Protein AF-M4SWP4-F1 (afdb_monomer_lite)

Secondary structure (DSSP, 8-state):
---SSSSSTTSSSSSSSS-------------------SSS--SS-SHHHHHHHHHHHHH--SHHHHHHHHHHHHHHHHHHHHHHS-S-S----PBPHHHHHHHHHHHHTHHHHHHHHHHHHHHHHHHHHHHHHHHHHHHHHHHHHTSHHHHHHHHHHHHHHHHHHHHHHHHHHHHHHHHHHHHHHHHHHHHHHHHHHHHHHH-B-TTSBBSB--TTSTT-SB---HHHHHHHHT-SPPPP----PPPSSEETTEETT--S-SB--TTTBPPSS-TT-GGG---GGGTTSTT--SS-EEEGGGTEEE-TT--------TTS--TTGGGS-S--TTHHHHHHHHHHHHHHHHHHHHTT-PPPPPHHHHHH-HHHHHHHHHHHTT------TTTS-HHHHHHHHHHS-SSTTTT-

InterPro domains:
  IPR001812 Variant surface glycoprotein, N-terminal domain [PF00913] (76-412)

Radius of gyration: 35.87 Å; chains: 1; bounding box: 76×71×105 Å

Organism: NCBI:txid5691

Structure (mmCIF, N/CA/C/O backbone):
data_AF-M4SWP4-F1
#
_entry.id   AF-M4SWP4-F1
#
loop_
_atom_site.group_PDB
_atom_site.id
_atom_site.type_symbol
_atom_site.label_atom_id
_atom_site.label_alt_id
_atom_site.label_comp_id
_atom_site.label_asym_id
_atom_site.label_entity_id
_atom_site.label_seq_id
_atom_site.pdbx_PDB_ins_code
_atom_site.Cartn_x
_atom_site.Cartn_y
_atom_site.Cartn_z
_atom_site.occupancy
_atom_site.B_iso_or_equiv
_atom_site.auth_seq_id
_atom_site.auth_comp_id
_atom_site.auth_asym_id
_atom_site.auth_atom_id
_atom_site.pdbx_PDB_model_num
ATOM 1 N N . MET A 1 1 ? -40.661 -1.763 -5.315 1.00 43.22 1 MET A N 1
ATOM 2 C CA . MET A 1 1 ? -40.379 -1.047 -6.576 1.00 43.22 1 MET A CA 1
ATOM 3 C C . MET A 1 1 ? -40.908 0.375 -6.448 1.00 43.22 1 MET A C 1
ATOM 5 O O . MET A 1 1 ? -41.804 0.751 -7.175 1.00 43.22 1 MET A O 1
ATOM 9 N N . GLU A 1 2 ? -40.384 1.127 -5.474 1.00 36.62 2 GLU A N 1
ATOM 10 C CA . GLU A 1 2 ? -40.757 2.522 -5.181 1.00 36.62 2 GLU A CA 1
ATOM 11 C C . GLU A 1 2 ? -39.802 3.046 -4.094 1.00 36.62 2 GLU A C 1
ATOM 13 O O . GLU A 1 2 ? -40.132 3.131 -2.917 1.00 36.62 2 GLU A O 1
ATOM 18 N N . THR A 1 3 ? -38.529 3.239 -4.455 1.00 32.44 3 THR A N 1
ATOM 19 C CA . THR A 1 3 ? -37.538 3.991 -3.645 1.00 32.44 3 THR A CA 1
ATOM 20 C C . THR A 1 3 ? -36.289 4.343 -4.471 1.00 32.44 3 THR A C 1
ATOM 22 O O . THR A 1 3 ? -35.170 4.342 -3.975 1.00 32.44 3 THR A O 1
ATOM 25 N N . ILE A 1 4 ? -36.464 4.626 -5.770 1.00 31.45 4 ILE A N 1
ATOM 26 C CA . ILE A 1 4 ? -35.384 5.063 -6.686 1.00 31.45 4 ILE A CA 1
ATOM 27 C C . ILE A 1 4 ? -35.776 6.395 -7.362 1.00 31.45 4 ILE A C 1
ATOM 29 O O . ILE A 1 4 ? -35.435 6.653 -8.506 1.00 31.45 4 ILE A O 1
ATOM 33 N N . HIS A 1 5 ? -36.536 7.259 -6.680 1.00 30.69 5 HIS A N 1
ATOM 34 C CA . HIS A 1 5 ? -36.968 8.557 -7.235 1.00 30.69 5 HIS A CA 1
ATOM 35 C C . HIS A 1 5 ? -36.741 9.765 -6.310 1.00 30.69 5 HIS A C 1
ATOM 37 O O . HIS A 1 5 ? -37.254 10.837 -6.581 1.00 30.69 5 HIS A O 1
ATOM 43 N N . ALA A 1 6 ? -35.918 9.642 -5.261 1.00 34.62 6 ALA A N 1
ATOM 44 C CA . ALA A 1 6 ? -35.620 10.764 -4.354 1.00 34.62 6 ALA A CA 1
ATOM 45 C C . ALA A 1 6 ? -34.139 11.204 -4.327 1.00 34.62 6 ALA A C 1
ATOM 47 O O . ALA A 1 6 ? -33.750 11.994 -3.475 1.00 34.62 6 ALA A O 1
ATOM 48 N N . ILE A 1 7 ? -33.297 10.711 -5.246 1.00 33.88 7 ILE A N 1
ATOM 49 C CA . ILE A 1 7 ? -31.862 11.079 -5.324 1.00 33.88 7 ILE A CA 1
ATOM 50 C C . ILE A 1 7 ? -31.525 11.838 -6.628 1.00 33.88 7 ILE A C 1
ATOM 52 O O . ILE A 1 7 ? -30.450 12.417 -6.754 1.00 33.88 7 ILE A O 1
ATOM 56 N N . SER A 1 8 ? -32.469 11.932 -7.570 1.00 30.94 8 SER A N 1
ATOM 57 C CA . SER A 1 8 ? -32.301 12.680 -8.827 1.00 30.94 8 SER A CA 1
ATOM 58 C C . SER A 1 8 ? -32.390 14.204 -8.642 1.00 30.94 8 SER A C 1
ATOM 60 O O . SER A 1 8 ? -31.703 14.952 -9.335 1.00 30.94 8 SER A O 1
ATOM 62 N N . ASP A 1 9 ? -33.156 14.680 -7.657 1.00 31.64 9 ASP A N 1
ATOM 63 C CA . ASP A 1 9 ? -33.530 16.102 -7.584 1.00 31.64 9 ASP A CA 1
ATOM 64 C C . ASP A 1 9 ? -32.627 16.960 -6.684 1.00 31.64 9 ASP A C 1
ATOM 66 O O . ASP A 1 9 ? -32.795 18.175 -6.617 1.00 31.64 9 ASP A O 1
ATOM 70 N N . LEU A 1 10 ? -31.600 16.370 -6.057 1.00 31.98 10 LEU A N 1
ATOM 71 C CA . LEU A 1 10 ? -30.559 17.130 -5.347 1.00 31.98 10 LEU A CA 1
ATOM 72 C C . LEU A 1 10 ? -29.271 17.333 -6.158 1.00 31.98 10 LEU A C 1
ATOM 74 O O . LEU A 1 10 ? -28.385 18.058 -5.713 1.00 31.98 10 LEU A O 1
ATOM 78 N N . PHE A 1 11 ? -29.164 16.745 -7.354 1.00 31.00 11 PHE A N 1
ATOM 79 C CA . PHE A 1 11 ? -27.975 16.881 -8.205 1.00 31.00 11 PHE A CA 1
ATOM 80 C C . PHE A 1 11 ? -28.118 17.949 -9.305 1.00 31.00 11 PHE A C 1
ATOM 82 O O . PHE A 1 11 ? -27.135 18.292 -9.958 1.00 31.00 11 PHE A O 1
ATOM 89 N N . PHE A 1 12 ? -29.312 18.531 -9.477 1.00 30.88 12 PHE A N 1
ATOM 90 C CA . PHE A 1 12 ? -29.593 19.535 -10.515 1.00 30.88 12 PHE A CA 1
ATOM 91 C C . PHE A 1 12 ? -29.659 20.993 -10.020 1.00 30.88 12 PHE A C 1
ATOM 93 O O . PHE A 1 12 ? -29.839 21.899 -10.827 1.00 30.88 12 PHE A O 1
ATOM 100 N N . ALA A 1 13 ? -29.443 21.254 -8.726 1.00 32.34 13 ALA A N 1
ATOM 101 C CA . ALA A 1 13 ? -29.531 22.603 -8.144 1.00 32.34 13 ALA A CA 1
ATOM 102 C C . ALA A 1 13 ? -28.172 23.279 -7.852 1.00 32.34 13 ALA A C 1
ATOM 104 O O . ALA A 1 13 ? -28.129 24.327 -7.213 1.00 32.34 13 ALA A O 1
ATOM 105 N N . GLN A 1 14 ? -27.052 22.719 -8.327 1.00 30.64 14 GLN A N 1
ATOM 106 C CA . GLN A 1 14 ? -25.708 23.288 -8.109 1.00 30.64 14 GLN A CA 1
ATOM 107 C C . GLN A 1 14 ? -24.912 23.557 -9.397 1.00 30.64 14 GLN A C 1
ATOM 109 O O . GLN A 1 14 ? -23.723 23.860 -9.342 1.00 30.64 14 GLN A O 1
ATOM 114 N N . ILE A 1 15 ? -25.583 23.526 -10.555 1.00 30.48 15 ILE A N 1
ATOM 115 C CA . ILE A 1 15 ? -25.037 23.936 -11.861 1.00 30.48 15 ILE A CA 1
ATOM 116 C C . ILE A 1 15 ? -25.933 25.034 -12.456 1.00 30.48 15 ILE A C 1
ATOM 118 O O . ILE A 1 15 ? -26.427 24.941 -13.568 1.00 30.48 15 ILE A O 1
ATOM 122 N N . THR A 1 16 ? -26.167 26.096 -11.689 1.00 29.81 16 THR A N 1
ATOM 123 C CA . THR A 1 16 ? -26.713 27.371 -12.188 1.00 29.81 16 THR A CA 1
ATOM 124 C C . THR A 1 16 ? -26.226 28.504 -11.290 1.00 29.81 16 THR A C 1
ATOM 126 O O . THR A 1 16 ? -26.991 29.130 -10.569 1.00 29.81 16 THR A O 1
ATOM 129 N N . SER A 1 17 ? -24.915 28.731 -11.287 1.00 29.94 17 SER A N 1
ATOM 130 C CA . SER A 1 17 ? -24.298 29.982 -10.831 1.00 29.94 17 SER A CA 1
ATOM 131 C C . SER A 1 17 ? -22.841 29.986 -11.284 1.00 29.94 17 SER A C 1
ATOM 133 O O . SER A 1 17 ? -21.964 29.619 -10.514 1.00 29.94 17 SER A O 1
ATOM 135 N N . LEU A 1 18 ? -22.608 30.262 -12.575 1.00 27.50 18 LEU A N 1
ATOM 136 C CA . LEU A 1 18 ? -21.348 30.776 -13.152 1.00 27.50 18 LEU A CA 1
ATOM 137 C C . LEU A 1 18 ? -21.440 30.805 -14.688 1.00 27.50 18 LEU A C 1
ATOM 139 O O . LEU A 1 18 ? -20.678 30.170 -15.407 1.00 27.50 18 LEU A O 1
ATOM 143 N N . SER A 1 19 ? -22.402 31.564 -15.203 1.00 26.86 19 SER A N 1
ATOM 144 C CA . SER A 1 19 ? -22.369 32.076 -16.579 1.00 26.86 19 SER A CA 1
ATOM 145 C C . SER A 1 19 ? -23.177 33.372 -16.599 1.00 26.86 19 SER A C 1
ATOM 147 O O . SER A 1 19 ? -24.211 33.408 -15.944 1.00 26.86 19 SER A O 1
ATOM 149 N N . PHE A 1 20 ? -22.712 34.375 -17.358 1.00 25.34 20 PHE A N 1
ATOM 150 C CA . PHE A 1 20 ? -22.965 35.836 -17.285 1.00 25.34 20 PHE A CA 1
ATOM 151 C C . PHE A 1 20 ? -21.890 36.554 -16.443 1.00 25.34 20 PHE A C 1
ATOM 153 O O . PHE A 1 20 ? -21.780 36.301 -15.258 1.00 25.34 20 PHE A O 1
ATOM 160 N N . GLN A 1 21 ? -21.014 37.425 -16.958 1.00 26.11 21 GLN A N 1
ATOM 161 C CA . GLN A 1 21 ? -21.057 38.290 -18.141 1.00 26.11 21 GLN A CA 1
ATOM 162 C C . GLN A 1 21 ? -19.664 38.461 -18.767 1.00 26.11 21 GLN A C 1
ATOM 164 O O . GLN A 1 21 ? -18.689 38.754 -18.082 1.00 26.11 21 GLN A O 1
ATOM 169 N N . TYR A 1 22 ? -19.610 38.386 -20.096 1.00 23.72 22 TYR A N 1
ATOM 170 C CA . TYR A 1 22 ? -18.503 38.873 -20.914 1.00 23.72 22 TYR A CA 1
ATOM 171 C C . TYR A 1 22 ? -19.112 39.694 -22.058 1.00 23.72 22 TYR A C 1
ATOM 173 O O . TYR A 1 22 ? -19.599 39.094 -23.010 1.00 23.72 22 TYR A O 1
ATOM 181 N N . HIS A 1 23 ? -19.112 41.036 -21.985 1.00 25.61 23 HIS A N 1
ATOM 182 C CA . HIS A 1 23 ? -18.941 41.903 -23.168 1.00 25.61 23 HIS A CA 1
ATOM 183 C C . HIS A 1 23 ? -18.853 43.424 -22.891 1.00 25.61 23 HIS A C 1
ATOM 185 O O . HIS A 1 23 ? -19.760 44.010 -22.315 1.00 25.61 23 HIS A O 1
ATOM 191 N N . ARG A 1 24 ? -17.808 44.015 -23.509 1.00 26.14 24 ARG A N 1
ATOM 192 C CA . ARG A 1 24 ? -17.631 45.373 -24.094 1.00 26.14 24 ARG A CA 1
ATOM 193 C C . ARG A 1 24 ? -17.342 46.613 -23.225 1.00 26.14 24 ARG A C 1
ATOM 195 O O . ARG A 1 24 ? -18.230 47.145 -22.579 1.00 26.14 24 ARG A O 1
ATOM 202 N N . CYS A 1 25 ? -16.129 47.165 -23.402 1.00 22.50 25 CYS A N 1
ATOM 203 C CA . CYS A 1 25 ? -15.779 48.449 -24.078 1.00 22.50 25 CYS A CA 1
ATOM 204 C C . CYS A 1 25 ? -14.288 48.763 -23.782 1.00 22.50 25 CYS A C 1
ATOM 206 O O . CYS A 1 25 ? -13.884 48.726 -22.632 1.00 22.50 25 CYS A O 1
ATOM 208 N N . SER A 1 26 ? -13.365 48.808 -24.750 1.00 24.20 26 SER A N 1
ATOM 209 C CA . SER A 1 26 ? -13.072 49.856 -25.750 1.00 24.20 26 SER A CA 1
ATOM 210 C C . SER A 1 26 ? -12.325 51.104 -25.222 1.00 24.20 26 SER A C 1
ATOM 212 O O . SER A 1 26 ? -12.866 51.881 -24.446 1.00 24.20 26 SER A O 1
ATOM 214 N N . HIS A 1 27 ? -11.130 51.296 -25.804 1.00 25.30 27 HIS A N 1
ATOM 215 C CA . HIS A 1 27 ? -10.304 52.502 -25.990 1.00 25.30 27 HIS A CA 1
ATOM 216 C C . HIS A 1 27 ? -9.239 52.974 -24.968 1.00 25.30 27 HIS A C 1
ATOM 218 O O . HIS A 1 27 ? -9.492 53.305 -23.817 1.00 25.30 27 HIS A O 1
ATOM 224 N N . THR A 1 28 ? -8.051 53.190 -25.566 1.00 26.97 28 THR A N 1
ATOM 225 C CA . THR A 1 28 ? -6.964 54.153 -25.271 1.00 26.97 28 THR A CA 1
ATOM 226 C C . THR A 1 28 ? -5.994 53.894 -24.112 1.00 26.97 28 THR A C 1
ATOM 228 O O . THR A 1 28 ? -6.272 54.240 -22.975 1.00 26.97 28 THR A O 1
ATOM 231 N N . LYS A 1 29 ? -4.740 53.539 -24.442 1.00 26.19 29 LYS A N 1
ATOM 232 C CA . LYS A 1 29 ? -3.627 54.513 -24.463 1.00 26.19 29 LYS A CA 1
ATOM 233 C C . LYS A 1 29 ? -2.351 53.946 -25.094 1.00 26.19 29 LYS A C 1
ATOM 235 O O . LYS A 1 29 ? -2.029 52.771 -24.986 1.00 26.19 29 LYS A O 1
ATOM 240 N N . LYS A 1 30 ? -1.688 54.851 -25.804 1.00 26.58 30 LYS A N 1
ATOM 241 C CA . LYS A 1 30 ? -0.443 54.739 -26.561 1.00 26.58 30 LYS A CA 1
ATOM 242 C C . LYS A 1 30 ? 0.731 55.111 -25.640 1.00 26.58 30 LYS A C 1
ATOM 244 O O . LYS A 1 30 ? 0.579 56.026 -24.833 1.00 26.58 30 LYS A O 1
ATOM 249 N N . THR A 1 31 ? 1.885 54.508 -25.929 1.00 27.34 31 THR A N 1
ATOM 250 C CA . THR A 1 31 ? 3.251 54.999 -25.653 1.00 27.34 31 THR A CA 1
ATOM 251 C C . THR A 1 31 ? 3.837 54.702 -24.267 1.00 27.34 31 THR A C 1
ATOM 253 O O . THR A 1 31 ? 3.207 54.971 -23.252 1.00 27.34 31 THR A O 1
ATOM 256 N N . ILE A 1 32 ? 5.117 54.288 -24.298 1.00 25.66 32 ILE A N 1
ATOM 257 C CA . ILE A 1 32 ? 6.050 54.005 -23.190 1.00 25.66 32 ILE A CA 1
ATOM 258 C C . ILE A 1 32 ? 5.806 52.584 -22.645 1.00 25.66 32 ILE A C 1
ATOM 260 O O . ILE A 1 32 ? 4.789 52.322 -22.032 1.00 25.66 32 ILE A O 1
ATOM 264 N N . GLU A 1 33 ? 6.618 51.572 -22.952 1.00 27.03 33 GLU A N 1
ATOM 265 C CA . GLU A 1 33 ? 8.022 51.522 -22.557 1.00 27.03 33 GLU A CA 1
ATOM 266 C C . GLU A 1 33 ? 8.815 50.537 -23.438 1.00 27.03 33 GLU A C 1
ATOM 268 O O . GLU A 1 33 ? 8.516 49.348 -23.566 1.00 27.03 33 GLU A O 1
ATOM 273 N N . ILE A 1 34 ? 9.839 51.089 -24.077 1.00 36.59 34 ILE A N 1
ATOM 274 C CA . ILE A 1 34 ? 10.951 50.388 -24.707 1.00 36.59 34 ILE A CA 1
ATOM 275 C C . ILE A 1 34 ? 11.741 49.744 -23.565 1.00 36.59 34 ILE A C 1
ATOM 277 O O . ILE A 1 34 ? 12.386 50.490 -22.845 1.00 36.59 34 ILE A O 1
ATOM 281 N N . HIS A 1 35 ? 11.651 48.419 -23.369 1.00 30.72 35 HIS A N 1
ATOM 282 C CA . HIS A 1 35 ? 12.753 47.579 -22.843 1.00 30.72 35 HIS A CA 1
ATOM 283 C C . HIS A 1 35 ? 12.465 46.066 -22.701 1.00 30.72 35 HIS A C 1
ATOM 285 O O . HIS A 1 35 ? 13.142 45.386 -21.936 1.00 30.72 35 HIS A O 1
ATOM 291 N N . LEU A 1 36 ? 11.541 45.474 -23.469 1.00 27.11 36 LEU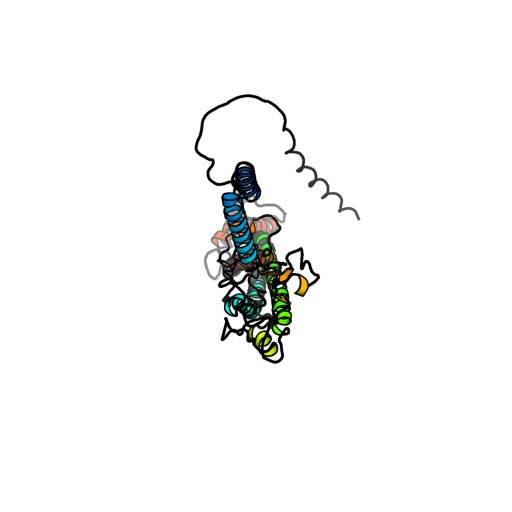 A N 1
ATOM 292 C CA . LEU A 1 36 ? 11.319 44.017 -23.413 1.00 27.11 36 LEU A CA 1
ATOM 293 C C . LEU A 1 36 ? 11.058 43.383 -24.791 1.00 27.11 36 LEU A C 1
ATOM 295 O O . LEU A 1 36 ? 10.014 42.794 -25.046 1.00 27.11 36 LEU A O 1
ATOM 299 N N . LEU A 1 37 ? 12.032 43.493 -25.698 1.00 27.69 37 LEU A N 1
ATOM 300 C CA . LEU A 1 37 ? 12.073 42.720 -26.950 1.00 27.69 37 LEU A CA 1
ATOM 301 C C . LEU A 1 37 ? 13.474 42.149 -27.201 1.00 27.69 37 LEU A C 1
ATOM 303 O O . LEU A 1 37 ? 14.085 42.358 -28.244 1.00 27.69 37 LEU A O 1
ATOM 307 N N . THR A 1 38 ? 13.955 41.369 -26.240 1.00 34.19 38 THR A N 1
ATOM 308 C CA . THR A 1 38 ? 15.074 40.449 -26.453 1.00 34.19 38 THR A CA 1
ATOM 309 C C . THR A 1 38 ? 14.679 39.121 -25.828 1.00 34.19 38 THR A C 1
ATOM 311 O O . THR A 1 38 ? 14.967 38.927 -24.656 1.00 34.19 38 THR A O 1
ATOM 314 N N . LEU A 1 39 ? 13.932 38.274 -26.561 1.00 30.34 39 LEU A N 1
ATOM 315 C CA . LEU A 1 39 ? 13.919 36.794 -26.419 1.00 30.34 39 LEU A CA 1
ATOM 316 C C . LEU A 1 39 ? 12.809 36.038 -27.178 1.00 30.34 39 LEU A C 1
ATOM 318 O O . LEU A 1 39 ? 12.613 34.856 -26.918 1.00 30.34 39 LEU A O 1
ATOM 322 N N . ILE A 1 40 ? 12.109 36.627 -28.154 1.00 33.00 40 ILE A N 1
ATOM 323 C CA . ILE A 1 40 ? 11.221 35.842 -29.034 1.00 33.00 40 ILE A CA 1
ATOM 324 C C . ILE A 1 40 ? 11.345 36.339 -30.474 1.00 33.00 40 ILE A C 1
ATOM 326 O O . ILE A 1 40 ? 10.623 37.244 -30.871 1.00 33.00 40 ILE A O 1
ATOM 330 N N . GLN A 1 41 ? 12.277 35.759 -31.240 1.00 29.91 41 GLN A N 1
ATOM 331 C CA . GLN A 1 41 ? 12.183 35.570 -32.700 1.00 29.91 41 GLN A CA 1
ATOM 332 C C . GLN A 1 41 ? 13.441 34.859 -33.231 1.00 29.91 41 GLN A C 1
ATOM 334 O O . GLN A 1 41 ? 14.272 35.441 -33.918 1.00 29.91 41 GLN A O 1
ATOM 339 N N . TYR A 1 42 ? 13.568 33.567 -32.933 1.00 32.31 42 TYR A N 1
ATOM 340 C CA . TYR A 1 42 ? 14.496 32.668 -33.628 1.00 32.31 42 TYR A CA 1
ATOM 341 C C . TYR A 1 42 ? 13.692 31.651 -34.441 1.00 32.31 42 TYR A C 1
ATOM 343 O O . TYR A 1 42 ? 13.748 30.457 -34.200 1.00 32.31 42 TYR A O 1
ATOM 351 N N . GLU A 1 43 ? 12.874 32.128 -35.383 1.00 36.16 43 GLU A N 1
ATOM 352 C CA . GLU A 1 43 ? 12.161 31.207 -36.286 1.00 36.16 43 GLU A CA 1
ATOM 353 C C . GLU A 1 43 ? 11.865 31.774 -37.684 1.00 36.16 43 GLU A C 1
ATOM 355 O O . GLU A 1 43 ? 11.060 31.234 -38.435 1.00 36.16 43 GLU A O 1
ATOM 360 N N . LYS A 1 44 ? 12.540 32.861 -38.089 1.00 38.88 44 LYS A N 1
ATOM 361 C CA . LYS A 1 44 ? 12.443 33.395 -39.462 1.00 38.88 44 LYS A CA 1
ATOM 362 C C . LYS A 1 44 ? 13.761 33.965 -39.995 1.00 38.88 44 LYS A C 1
ATOM 364 O O . LYS A 1 44 ? 13.777 35.088 -40.485 1.00 38.88 44 LYS A O 1
ATOM 369 N N . GLN A 1 45 ? 14.872 33.227 -39.932 1.00 48.00 45 GLN A N 1
ATOM 370 C CA . GLN A 1 45 ? 16.122 33.671 -40.578 1.00 48.00 45 GLN A CA 1
ATOM 371 C C . GLN A 1 45 ? 16.943 32.602 -41.335 1.00 48.00 45 GLN A C 1
ATOM 373 O O . GLN A 1 45 ? 18.157 32.552 -41.195 1.00 48.00 45 GLN A O 1
ATOM 378 N N . PRO A 1 46 ? 16.341 31.830 -42.255 1.00 46.00 46 PRO A N 1
ATOM 379 C CA . PRO A 1 46 ? 17.071 31.388 -43.450 1.00 46.00 46 PRO A CA 1
ATOM 380 C C . PRO A 1 46 ? 16.750 32.263 -44.674 1.00 46.00 46 PRO A C 1
ATOM 382 O O . PRO A 1 46 ? 17.610 32.529 -45.509 1.00 46.00 46 PRO A O 1
ATOM 385 N N . TYR A 1 47 ? 15.525 32.794 -44.755 1.00 46.84 47 TYR A N 1
ATOM 386 C CA . TYR A 1 47 ? 15.043 33.520 -45.937 1.00 46.84 47 TYR A CA 1
ATOM 387 C C . TYR A 1 47 ? 15.625 34.935 -46.082 1.00 46.84 47 TYR A C 1
ATOM 389 O O . TYR A 1 47 ? 15.858 35.394 -47.200 1.00 46.84 47 TYR A O 1
ATOM 397 N N . LEU A 1 48 ? 15.881 35.632 -44.967 1.00 47.84 48 LEU A N 1
ATOM 398 C CA . LEU A 1 48 ? 16.393 37.008 -44.999 1.00 47.84 48 LEU A CA 1
ATOM 399 C C . LEU A 1 48 ? 17.871 37.064 -45.427 1.00 47.84 48 LEU A C 1
ATOM 401 O O . LEU A 1 48 ? 18.253 37.927 -46.211 1.00 47.84 48 LEU A O 1
ATOM 405 N N . LEU A 1 49 ? 18.681 36.103 -44.971 1.00 52.81 49 LEU A N 1
ATOM 406 C CA . LEU A 1 49 ? 20.087 35.952 -45.367 1.00 52.81 49 LEU A CA 1
ATOM 407 C C . LEU A 1 49 ? 20.223 35.590 -46.854 1.00 52.81 49 LEU A C 1
ATOM 409 O O . LEU A 1 49 ? 21.064 36.160 -47.549 1.00 52.81 49 LEU A O 1
ATOM 413 N N . PHE A 1 50 ? 19.337 34.730 -47.365 1.00 58.00 50 PHE A N 1
ATOM 414 C CA . PHE A 1 50 ? 19.292 34.378 -48.785 1.00 58.00 50 PHE A CA 1
ATOM 415 C C . PHE A 1 50 ? 18.906 35.575 -49.678 1.00 58.00 50 PHE A C 1
ATOM 417 O O . PHE A 1 50 ? 19.525 35.806 -50.716 1.00 58.00 50 PHE A O 1
ATOM 424 N N . GLN A 1 51 ? 17.939 36.396 -49.250 1.00 57.75 51 GLN A N 1
ATOM 425 C CA . GLN A 1 51 ? 17.530 37.617 -49.964 1.00 57.75 51 GLN A CA 1
ATOM 426 C C . GLN A 1 51 ? 18.635 38.689 -49.998 1.00 57.75 51 GLN A C 1
ATOM 428 O O . GLN A 1 51 ? 18.831 39.342 -51.025 1.00 57.75 51 GLN A O 1
ATOM 433 N N . ILE A 1 52 ? 19.402 38.846 -48.912 1.00 60.72 52 ILE A N 1
ATOM 434 C CA . ILE A 1 52 ? 20.529 39.793 -48.856 1.00 60.72 52 ILE A CA 1
ATOM 435 C C . ILE A 1 52 ? 21.657 39.364 -49.811 1.00 60.72 52 ILE A C 1
ATOM 437 O O . ILE A 1 52 ? 22.198 40.206 -50.532 1.00 60.72 52 ILE A O 1
ATOM 441 N N . GLN A 1 53 ? 21.971 38.066 -49.896 1.00 56.69 53 GLN A N 1
ATOM 442 C CA . GLN A 1 53 ? 22.984 37.560 -50.832 1.00 56.69 53 GLN A CA 1
ATOM 443 C C . GLN A 1 53 ? 22.543 37.643 -52.304 1.00 56.69 53 GLN A C 1
ATOM 445 O O . GLN A 1 53 ? 23.355 37.971 -53.171 1.00 56.69 53 GLN A O 1
ATOM 450 N N . LEU A 1 54 ? 21.256 37.427 -52.598 1.00 60.94 54 LEU A N 1
ATOM 451 C CA . LEU A 1 54 ? 20.703 37.583 -53.950 1.00 60.94 54 LEU A CA 1
ATOM 452 C C . LEU A 1 54 ? 20.757 39.031 -54.456 1.00 60.94 54 LEU A C 1
ATOM 454 O O . LEU A 1 54 ? 21.053 39.258 -55.630 1.00 60.94 54 LEU A O 1
ATOM 458 N N . ASN A 1 55 ? 20.523 40.013 -53.581 1.00 58.19 55 ASN A N 1
ATOM 459 C CA . ASN A 1 55 ? 20.632 41.425 -53.951 1.00 58.19 55 ASN A CA 1
ATOM 460 C C . ASN A 1 55 ? 22.090 41.857 -54.189 1.00 58.19 55 ASN A C 1
ATOM 462 O O . ASN A 1 55 ? 22.352 42.587 -55.142 1.00 58.19 55 ASN A O 1
ATOM 466 N N . GLN A 1 56 ? 23.051 41.327 -53.425 1.00 58.06 56 GLN A N 1
ATOM 467 C CA . GLN A 1 56 ? 24.488 41.565 -53.643 1.00 58.06 56 GLN A CA 1
ATOM 468 C C . GLN A 1 56 ? 24.988 41.000 -54.991 1.00 58.06 56 GLN A C 1
ATOM 470 O O . GLN A 1 56 ? 25.834 41.603 -55.650 1.00 58.06 56 GLN A O 1
ATOM 475 N N . LEU A 1 57 ? 24.426 39.876 -55.455 1.00 55.41 57 LEU A N 1
ATOM 476 C CA . LEU A 1 57 ? 24.740 39.285 -56.766 1.00 55.41 57 LEU A CA 1
ATOM 477 C C . LEU A 1 57 ? 24.198 40.102 -57.952 1.00 55.41 57 LEU A C 1
ATOM 479 O O . LEU A 1 57 ? 24.761 40.039 -59.048 1.00 55.41 57 LEU A O 1
ATOM 483 N N . ARG A 1 58 ? 23.125 40.877 -57.749 1.00 58.59 58 ARG A N 1
ATOM 484 C CA . ARG A 1 58 ? 22.467 41.659 -58.808 1.00 58.59 58 ARG A CA 1
ATOM 485 C C . ARG A 1 58 ? 23.207 42.968 -59.136 1.00 58.59 58 ARG A C 1
ATOM 487 O O . ARG A 1 58 ? 23.084 43.453 -60.258 1.00 58.59 58 ARG A O 1
ATOM 494 N N . GLU A 1 59 ? 24.024 43.497 -58.221 1.00 55.25 59 GLU A N 1
ATOM 495 C CA . GLU A 1 59 ? 24.761 44.766 -58.399 1.00 55.25 59 GLU A CA 1
ATOM 496 C C . GLU A 1 59 ? 26.220 44.611 -58.887 1.00 55.25 59 GLU A C 1
ATOM 498 O O . GLU A 1 59 ? 26.859 45.590 -59.280 1.00 55.25 59 GLU A O 1
ATOM 503 N N . ALA A 1 60 ? 26.765 43.393 -58.953 1.00 50.19 60 ALA A N 1
ATOM 504 C CA . ALA A 1 60 ? 28.155 43.173 -59.362 1.00 50.19 60 ALA A CA 1
ATOM 505 C C . ALA A 1 60 ? 28.356 43.291 -60.896 1.00 50.19 60 ALA A C 1
ATOM 507 O O . ALA A 1 60 ? 28.096 42.354 -61.659 1.00 50.19 60 ALA A O 1
ATOM 508 N N . ARG A 1 61 ? 28.871 44.446 -61.352 1.00 53.94 61 ARG A N 1
ATOM 509 C CA . ARG A 1 61 ? 29.176 44.791 -62.767 1.00 53.94 61 ARG A CA 1
ATOM 510 C C . ARG A 1 61 ? 30.513 44.266 -63.328 1.00 53.94 61 ARG A C 1
ATOM 512 O O . ARG A 1 61 ? 30.913 44.676 -64.411 1.00 53.94 61 ARG A O 1
ATOM 519 N N . SER A 1 62 ? 31.210 43.360 -62.646 1.00 58.66 62 SER A N 1
ATOM 520 C CA . SER A 1 62 ? 32.489 42.810 -63.127 1.00 58.66 62 SER A CA 1
ATOM 521 C C . SER A 1 62 ? 32.495 41.287 -63.051 1.00 58.66 62 SER A C 1
ATOM 523 O O . SER A 1 62 ? 32.226 40.716 -61.992 1.00 58.66 62 SER A O 1
ATOM 525 N N . GLU A 1 63 ? 32.821 40.625 -64.168 1.00 54.34 63 GLU A N 1
ATOM 526 C CA . GLU A 1 63 ? 32.881 39.159 -64.288 1.00 54.34 63 GLU A CA 1
ATOM 527 C C . GLU A 1 63 ? 33.784 38.507 -63.233 1.00 54.34 63 GLU A C 1
ATOM 529 O O . GLU A 1 63 ? 33.465 37.423 -62.747 1.00 54.34 63 GLU A O 1
ATOM 534 N N . LYS A 1 64 ? 34.844 39.188 -62.774 1.00 54.28 64 LYS A N 1
ATOM 535 C CA . LYS A 1 64 ? 35.718 38.672 -61.706 1.00 54.28 64 LYS A CA 1
ATOM 536 C C . LYS A 1 64 ? 35.034 38.583 -60.335 1.00 54.28 64 LYS A C 1
ATOM 538 O O . LYS A 1 64 ? 35.372 37.695 -59.558 1.00 54.28 64 LYS A O 1
ATOM 543 N N . MET A 1 65 ? 34.053 39.439 -60.034 1.00 52.19 65 MET A N 1
ATOM 544 C CA . MET A 1 65 ? 33.326 39.378 -58.754 1.00 52.19 65 MET A CA 1
ATOM 545 C C . MET A 1 65 ? 32.223 38.314 -58.743 1.00 52.19 65 MET A C 1
ATOM 547 O O . MET A 1 65 ? 31.894 37.785 -57.682 1.00 52.19 65 MET A O 1
ATOM 551 N N . ARG A 1 66 ? 31.707 37.926 -59.916 1.00 54.25 66 ARG A N 1
ATOM 552 C CA . ARG A 1 66 ? 30.697 36.862 -60.030 1.00 54.25 66 ARG A CA 1
ATOM 553 C C . ARG A 1 66 ? 31.257 35.494 -59.643 1.00 54.25 66 ARG A C 1
ATOM 555 O O . ARG A 1 66 ? 30.573 34.748 -58.950 1.00 54.25 66 ARG A O 1
ATOM 562 N N . TYR A 1 67 ? 32.512 35.201 -59.994 1.00 57.75 67 TYR A N 1
ATOM 563 C CA . TYR A 1 67 ? 33.168 33.945 -59.608 1.00 57.75 67 TYR A CA 1
ATOM 564 C C . TYR A 1 67 ? 33.412 33.837 -58.095 1.00 57.75 67 TYR A C 1
ATOM 566 O O . TYR A 1 67 ? 33.173 32.779 -57.524 1.00 57.75 67 TYR A O 1
ATOM 574 N N . SER A 1 68 ? 33.801 34.925 -57.422 1.00 61.19 68 SER A N 1
ATOM 575 C CA . SER A 1 68 ? 34.000 34.936 -55.960 1.00 61.19 68 SER A CA 1
ATOM 576 C C . SER A 1 68 ? 32.688 34.727 -55.184 1.00 61.19 68 SER A C 1
ATOM 578 O O . SER A 1 68 ? 32.629 33.929 -54.244 1.00 61.19 68 SER A O 1
ATOM 580 N N . ALA A 1 69 ? 31.606 35.380 -55.623 1.00 58.47 69 ALA A N 1
ATOM 581 C CA . ALA A 1 69 ? 30.292 35.247 -54.998 1.00 58.47 69 ALA A CA 1
ATOM 582 C C . ALA A 1 69 ? 29.661 33.863 -55.240 1.00 58.47 69 ALA A C 1
ATOM 584 O O . ALA A 1 69 ? 29.103 33.276 -54.312 1.00 58.47 69 ALA A O 1
ATOM 585 N N . LEU A 1 70 ? 29.809 33.298 -56.447 1.00 62.78 70 LEU A N 1
ATOM 586 C CA . LEU A 1 70 ? 29.390 31.924 -56.750 1.00 62.78 70 LEU A CA 1
ATOM 587 C C . LEU A 1 70 ? 30.182 30.899 -55.936 1.00 62.78 70 LEU A C 1
ATOM 589 O O . LEU A 1 70 ? 29.585 29.959 -55.422 1.00 62.78 70 LEU A O 1
ATOM 593 N N . HIS A 1 71 ? 31.493 31.091 -55.760 1.00 69.31 71 HIS A N 1
ATOM 594 C CA . HIS A 1 71 ? 32.312 30.167 -54.979 1.00 69.31 71 HIS A CA 1
ATOM 595 C C . HIS A 1 71 ? 31.986 30.233 -53.479 1.00 69.31 71 HIS A C 1
ATOM 597 O O . HIS A 1 71 ? 31.887 29.188 -52.843 1.00 69.31 71 HIS A O 1
ATOM 603 N N . SER A 1 72 ? 31.710 31.427 -52.937 1.00 66.69 72 SER A N 1
ATOM 604 C CA . SER A 1 72 ? 31.233 31.588 -51.552 1.00 66.69 72 SER A CA 1
ATOM 605 C C . SER A 1 72 ? 29.834 31.002 -51.341 1.00 66.69 72 SER A C 1
ATOM 607 O O . SER A 1 72 ? 29.606 30.334 -50.338 1.00 66.69 72 SER A O 1
ATOM 609 N N . CYS A 1 73 ? 28.903 31.177 -52.287 1.00 63.03 73 CYS A N 1
ATOM 610 C CA . CYS A 1 73 ? 27.589 30.524 -52.225 1.00 63.03 73 CYS A CA 1
ATOM 611 C C . CYS A 1 73 ? 27.699 28.999 -52.320 1.00 63.03 73 CYS A C 1
ATOM 613 O O . CYS A 1 73 ? 27.007 28.301 -51.583 1.00 63.03 73 CYS A O 1
ATOM 615 N N . LEU A 1 74 ? 28.582 28.472 -53.178 1.00 68.56 74 LEU A N 1
ATOM 616 C CA . LEU A 1 74 ? 28.822 27.033 -53.261 1.00 68.56 74 LEU A CA 1
ATOM 617 C C . LEU A 1 74 ? 29.408 26.499 -51.955 1.00 68.56 74 LEU A C 1
ATOM 619 O O . LEU A 1 74 ? 28.935 25.479 -51.482 1.00 68.56 74 LEU A O 1
ATOM 623 N N . TRP A 1 75 ? 30.370 27.198 -51.345 1.00 70.62 75 TRP A N 1
ATOM 624 C CA . TRP A 1 75 ? 30.947 26.818 -50.053 1.00 70.62 75 TRP A CA 1
ATOM 625 C C . TRP A 1 75 ? 29.933 26.879 -48.913 1.00 70.62 75 TRP A C 1
ATOM 627 O O . TRP A 1 75 ? 29.912 25.973 -48.090 1.00 70.62 75 TRP A O 1
ATOM 637 N N . VAL A 1 76 ? 29.061 27.891 -48.876 1.00 67.38 76 VAL A N 1
ATOM 638 C CA . VAL A 1 76 ? 27.981 27.978 -47.880 1.00 67.38 76 VAL A CA 1
ATOM 639 C C . VAL A 1 76 ? 26.946 26.875 -48.101 1.00 67.38 76 VAL A C 1
ATOM 641 O O . VAL A 1 76 ? 26.533 26.247 -47.133 1.00 67.38 76 VAL A O 1
ATOM 644 N N . MET A 1 77 ? 26.574 26.560 -49.347 1.00 66.31 77 MET A N 1
ATOM 645 C CA . MET A 1 77 ? 25.703 25.413 -49.632 1.00 66.31 77 MET A CA 1
ATOM 646 C C . MET A 1 77 ? 26.378 24.077 -49.310 1.00 66.31 77 MET A C 1
ATOM 648 O O . MET A 1 77 ? 25.717 23.197 -48.775 1.00 66.31 77 MET A O 1
ATOM 652 N N . PHE A 1 78 ? 27.683 23.930 -49.552 1.00 61.69 78 PHE A N 1
ATOM 653 C CA . PHE A 1 78 ? 28.447 22.735 -49.185 1.00 61.69 78 PHE A CA 1
ATOM 654 C C . PHE A 1 78 ? 28.554 22.597 -47.660 1.00 61.69 78 PHE A C 1
ATOM 656 O O . PHE A 1 78 ? 28.330 21.517 -47.131 1.00 61.69 78 PHE A O 1
ATOM 663 N N . LEU A 1 79 ? 28.794 23.692 -46.932 1.00 56.69 79 LEU A N 1
ATOM 664 C CA . LEU A 1 79 ? 28.791 23.728 -45.465 1.00 56.69 79 LEU A CA 1
ATOM 665 C C . LEU A 1 79 ? 27.401 23.440 -44.885 1.00 56.69 79 LEU A C 1
ATOM 667 O O . LEU A 1 79 ? 27.309 22.722 -43.894 1.00 56.69 79 LEU A O 1
ATOM 671 N N . LEU A 1 80 ? 26.325 23.937 -45.501 1.00 53.56 80 LEU A N 1
ATOM 672 C CA . LEU A 1 80 ? 24.950 23.632 -45.096 1.00 53.56 80 LEU A CA 1
ATOM 673 C C . LEU A 1 80 ? 24.564 22.181 -45.420 1.00 53.56 80 LEU A C 1
ATOM 675 O O . LEU A 1 80 ? 23.899 21.550 -44.603 1.00 53.56 80 LEU A O 1
ATOM 679 N N . LEU A 1 81 ? 25.033 21.613 -46.538 1.00 52.59 81 LEU A N 1
ATOM 680 C CA . LEU A 1 81 ? 24.886 20.184 -46.836 1.00 52.59 81 LEU A CA 1
ATOM 681 C C . LEU A 1 81 ? 25.682 19.312 -45.855 1.00 52.59 81 LEU A C 1
ATOM 683 O O . LEU A 1 81 ? 25.166 18.297 -45.407 1.00 52.59 81 LEU A O 1
ATOM 687 N N . PHE A 1 82 ? 26.893 19.715 -45.459 1.00 50.38 82 PHE A N 1
ATOM 688 C CA . PHE A 1 82 ? 27.683 18.991 -44.456 1.00 50.38 82 PHE A CA 1
ATOM 689 C C . PHE A 1 82 ? 27.087 19.084 -43.042 1.00 50.38 82 PHE A C 1
ATOM 691 O O . PHE A 1 82 ? 27.181 18.121 -42.287 1.00 50.38 82 PHE A O 1
ATOM 698 N N . HIS A 1 83 ? 26.414 20.185 -42.683 1.00 45.47 83 HIS A N 1
ATOM 699 C CA . HIS A 1 83 ? 25.649 20.261 -41.429 1.00 45.47 83 HIS A CA 1
ATOM 700 C C . HIS A 1 83 ? 24.324 19.483 -41.499 1.00 45.47 83 HIS A C 1
ATOM 702 O O . HIS A 1 83 ? 23.889 18.953 -40.482 1.00 45.47 83 HIS A O 1
ATOM 708 N N . ALA A 1 84 ? 23.704 19.360 -42.678 1.00 42.69 84 ALA A N 1
ATOM 709 C CA . ALA A 1 84 ? 22.505 18.540 -42.875 1.00 42.69 84 ALA A CA 1
ATOM 710 C C . ALA A 1 84 ? 22.801 17.027 -42.946 1.00 42.69 84 ALA A C 1
ATOM 712 O O . ALA A 1 84 ? 21.907 16.222 -42.697 1.00 42.69 84 ALA A O 1
ATOM 713 N N . LEU A 1 85 ? 24.041 16.634 -43.259 1.00 41.66 85 LEU A N 1
ATOM 714 C CA . LEU A 1 85 ? 24.481 15.234 -43.338 1.00 41.66 85 LEU A CA 1
ATOM 715 C C . LEU A 1 85 ? 25.098 14.693 -42.036 1.00 41.66 85 LEU A C 1
ATOM 717 O O . LEU A 1 85 ? 25.341 13.495 -41.948 1.00 41.66 85 LEU A O 1
ATOM 721 N N . ASN A 1 86 ? 25.281 15.533 -41.013 1.00 36.81 86 ASN A N 1
ATOM 722 C CA . ASN A 1 86 ? 25.636 15.111 -39.652 1.00 36.81 86 ASN A CA 1
ATOM 723 C C . ASN A 1 86 ? 24.398 15.056 -38.738 1.00 36.81 86 ASN A C 1
ATOM 725 O O . ASN A 1 86 ? 24.433 15.493 -37.590 1.00 36.81 86 ASN A O 1
ATOM 729 N N . VAL A 1 87 ? 23.283 14.520 -39.240 1.00 38.91 87 VAL A N 1
ATOM 730 C CA . VAL A 1 87 ? 22.318 13.880 -38.341 1.00 38.91 87 VAL A CA 1
ATOM 731 C C . VAL A 1 87 ? 22.940 12.534 -38.004 1.00 38.91 87 VAL A C 1
ATOM 733 O O . VAL A 1 87 ? 22.914 11.625 -38.831 1.00 38.91 87 VAL A O 1
ATOM 736 N N . ASP A 1 88 ? 23.587 12.459 -36.839 1.00 43.44 88 ASP A N 1
ATOM 737 C CA . ASP A 1 88 ? 24.225 11.250 -36.322 1.00 43.44 88 ASP A CA 1
ATOM 738 C C . ASP A 1 88 ? 23.370 10.012 -36.618 1.00 43.44 88 ASP A C 1
ATOM 740 O O . ASP A 1 88 ? 22.200 9.919 -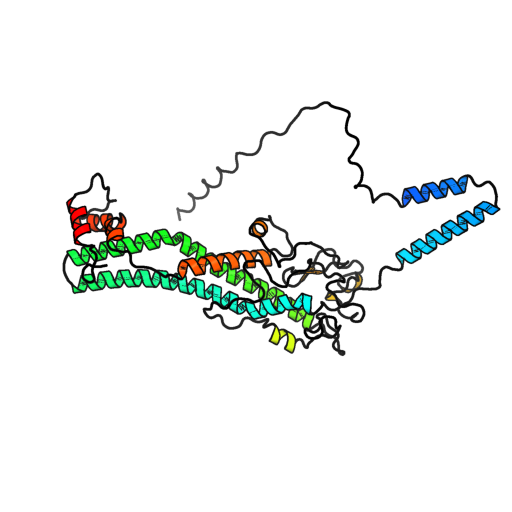36.233 1.00 43.44 88 ASP A O 1
ATOM 744 N N . GLY A 1 89 ? 23.968 9.067 -37.343 1.00 41.97 89 GLY A N 1
ATOM 745 C CA . GLY A 1 89 ? 23.342 7.812 -37.717 1.00 41.97 89 GLY A CA 1
ATOM 746 C C . GLY A 1 89 ? 22.833 7.053 -36.491 1.00 41.97 89 GLY A C 1
ATOM 747 O O . GLY A 1 89 ? 23.612 6.533 -35.702 1.00 41.97 89 GLY A O 1
ATOM 748 N N . ASN A 1 90 ? 21.507 6.971 -36.390 1.00 47.03 90 ASN A N 1
ATOM 749 C CA . ASN A 1 90 ? 20.700 5.959 -35.708 1.00 47.03 90 ASN A CA 1
ATOM 750 C C . ASN A 1 90 ? 21.101 5.582 -34.266 1.00 47.03 90 ASN A C 1
ATOM 752 O O . ASN A 1 90 ? 21.850 4.636 -34.024 1.00 47.03 90 ASN A O 1
ATOM 756 N N . SER A 1 91 ? 20.446 6.238 -33.300 1.00 60.88 91 SER A N 1
ATOM 757 C CA . SER A 1 91 ? 20.445 5.970 -31.849 1.00 60.88 91 SER A CA 1
ATOM 758 C C . SER A 1 91 ? 19.776 4.636 -31.455 1.00 60.88 91 SER A C 1
ATOM 760 O O . SER A 1 91 ? 18.864 4.583 -30.626 1.00 60.88 91 SER A O 1
ATOM 762 N N . LYS A 1 92 ? 20.172 3.538 -32.093 1.00 70.25 92 LYS A N 1
ATOM 763 C CA . LYS A 1 92 ? 19.743 2.183 -31.750 1.00 70.25 92 LYS A CA 1
ATOM 764 C C . LYS A 1 92 ? 20.676 1.689 -30.645 1.00 70.25 92 LYS A C 1
ATOM 766 O O . LYS A 1 92 ? 21.852 1.425 -30.889 1.00 70.25 92 LYS A O 1
ATOM 771 N N . GLY A 1 93 ? 20.174 1.673 -29.414 1.00 82.19 93 GLY A N 1
ATOM 772 C CA . GLY A 1 93 ? 20.945 1.332 -28.221 1.00 82.19 93 GLY A CA 1
ATOM 773 C C . GLY A 1 93 ? 20.091 0.603 -27.191 1.00 82.19 93 GLY A C 1
ATOM 774 O O . GLY A 1 93 ? 18.867 0.740 -27.175 1.00 82.19 93 GLY A O 1
ATOM 775 N N . ALA A 1 94 ? 20.729 -0.168 -26.313 1.00 88.50 94 ALA A N 1
ATOM 776 C CA . ALA A 1 94 ? 20.036 -0.743 -25.166 1.00 88.50 94 ALA A CA 1
ATOM 777 C C . ALA A 1 94 ? 19.698 0.361 -24.160 1.00 88.50 94 ALA A C 1
ATOM 779 O O . ALA A 1 94 ? 20.448 1.328 -24.028 1.00 88.50 94 ALA A O 1
ATOM 780 N N . ILE A 1 95 ? 18.626 0.206 -23.388 1.00 90.56 95 ILE A N 1
ATOM 781 C CA . ILE A 1 95 ? 18.389 1.078 -22.234 1.00 90.56 95 ILE A CA 1
ATOM 782 C C . ILE A 1 95 ? 19.466 0.774 -21.192 1.00 90.56 95 ILE A C 1
ATOM 784 O O . ILE A 1 95 ? 19.637 -0.380 -20.794 1.00 90.56 95 ILE A O 1
ATOM 788 N N . GLN A 1 96 ? 20.188 1.800 -20.743 1.00 90.00 96 GLN A N 1
ATOM 789 C CA . GLN A 1 96 ? 21.273 1.658 -19.775 1.00 90.00 96 GLN A CA 1
ATOM 790 C C . GLN A 1 96 ? 20.791 0.993 -18.479 1.00 90.00 96 GLN A C 1
ATOM 792 O O . GLN A 1 96 ? 19.726 1.327 -17.952 1.00 90.00 96 GLN A O 1
ATOM 797 N N . GLY A 1 97 ? 21.626 0.116 -17.910 1.00 89.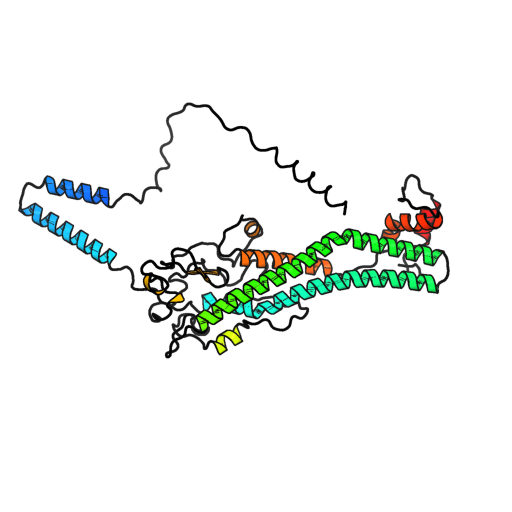62 97 GLY A N 1
ATOM 798 C CA . GLY A 1 97 ? 21.335 -0.649 -16.690 1.00 89.62 97 GLY A CA 1
ATOM 799 C C . GLY A 1 97 ? 20.834 0.231 -15.548 1.00 89.62 97 GLY A C 1
ATOM 800 O O . GLY A 1 97 ? 19.822 -0.053 -14.914 1.00 89.62 97 GLY A O 1
ATOM 801 N N . ALA A 1 98 ? 21.498 1.369 -15.340 1.00 90.00 98 ALA A N 1
ATOM 802 C CA . ALA A 1 98 ? 21.151 2.325 -14.293 1.00 90.00 98 ALA A CA 1
ATOM 803 C C . ALA A 1 98 ? 19.769 2.981 -14.476 1.00 90.00 98 ALA A C 1
ATOM 805 O O . ALA A 1 98 ? 19.195 3.453 -13.499 1.00 90.00 98 ALA A O 1
ATOM 806 N N . LYS A 1 99 ? 19.230 3.019 -15.702 1.00 90.81 99 LYS A N 1
ATOM 807 C CA . LYS A 1 99 ? 17.965 3.696 -16.028 1.00 90.81 99 LYS A CA 1
ATOM 808 C C . LYS A 1 99 ? 16.757 2.783 -15.855 1.00 90.81 99 LYS A C 1
ATOM 810 O O . LYS A 1 99 ? 15.714 3.256 -15.419 1.00 90.81 99 LYS A O 1
ATOM 815 N N . TRP A 1 100 ? 16.890 1.488 -16.150 1.00 92.31 100 TRP A N 1
ATOM 816 C CA . TRP A 1 100 ? 15.803 0.518 -15.963 1.00 92.31 100 TRP A CA 1
ATOM 817 C C . TRP A 1 100 ? 15.881 -0.242 -14.627 1.00 92.31 100 TRP A C 1
ATOM 819 O O . TRP A 1 100 ? 14.865 -0.760 -14.169 1.00 92.31 100 TRP A O 1
ATOM 829 N N . LYS A 1 101 ? 17.035 -0.269 -13.939 1.00 93.50 101 LYS A N 1
ATOM 830 C CA . LYS A 1 101 ? 17.188 -0.919 -12.620 1.00 93.50 101 LYS A CA 1
ATOM 831 C C . LYS A 1 101 ? 16.148 -0.483 -11.574 1.00 93.50 101 LYS A C 1
ATOM 833 O O . LYS A 1 101 ? 15.632 -1.369 -10.892 1.00 93.50 101 LYS A O 1
ATOM 838 N N . PRO A 1 102 ? 15.796 0.811 -11.423 1.00 95.00 102 PRO A N 1
ATOM 839 C CA . PRO A 1 102 ? 14.774 1.212 -10.457 1.00 95.00 102 PRO A CA 1
ATOM 840 C C . PRO A 1 102 ? 13.408 0.560 -10.712 1.00 95.00 102 PRO A C 1
ATOM 842 O O . PRO A 1 102 ? 12.716 0.220 -9.759 1.00 95.00 102 PRO A O 1
ATOM 845 N N . LEU A 1 103 ? 13.046 0.295 -11.975 1.00 95.12 103 LEU A N 1
ATOM 846 C CA . LEU A 1 103 ? 11.826 -0.448 -12.309 1.00 95.12 103 LEU A CA 1
ATOM 847 C C . LEU A 1 103 ? 11.889 -1.891 -11.801 1.00 95.12 103 LEU A C 1
ATOM 849 O O . LEU A 1 103 ? 10.957 -2.352 -11.156 1.00 95.12 103 LEU A O 1
ATOM 853 N N . CYS A 1 104 ? 13.010 -2.570 -12.048 1.00 95.00 104 CYS A N 1
ATOM 854 C CA . CYS A 1 104 ? 13.270 -3.930 -11.571 1.00 95.00 104 CYS A CA 1
ATOM 855 C C . CYS A 1 104 ? 13.240 -4.020 -10.035 1.00 95.00 104 CYS A C 1
ATOM 857 O O . CYS A 1 104 ? 12.732 -4.977 -9.461 1.00 95.00 104 CYS A O 1
ATOM 859 N N . THR A 1 105 ? 13.768 -3.004 -9.346 1.00 96.00 105 THR A N 1
ATOM 860 C CA . THR A 1 105 ? 13.702 -2.935 -7.879 1.00 96.00 105 THR A CA 1
ATOM 861 C C . THR A 1 105 ? 12.280 -2.652 -7.391 1.00 96.00 105 THR A C 1
ATOM 863 O O . THR A 1 105 ? 11.853 -3.248 -6.408 1.00 96.00 105 THR A O 1
ATOM 866 N N . LEU A 1 106 ? 11.514 -1.803 -8.087 1.00 96.50 106 LEU A N 1
ATOM 867 C CA . LEU A 1 106 ? 10.112 -1.551 -7.753 1.00 96.50 106 LEU A CA 1
ATOM 868 C C . LEU A 1 106 ? 9.247 -2.812 -7.900 1.00 96.50 106 LEU A C 1
ATOM 870 O O . LEU A 1 106 ? 8.398 -3.049 -7.045 1.00 96.50 106 LEU A O 1
ATOM 874 N N . THR A 1 107 ? 9.463 -3.631 -8.935 1.00 96.25 107 THR A N 1
ATOM 875 C CA . THR A 1 107 ? 8.767 -4.922 -9.076 1.00 96.25 107 THR A CA 1
ATOM 876 C C . THR A 1 107 ? 9.203 -5.913 -8.002 1.00 96.25 107 THR A C 1
ATOM 878 O O . THR A 1 107 ? 8.350 -6.523 -7.364 1.00 96.25 107 THR A O 1
ATOM 881 N N . ALA A 1 108 ? 10.503 -5.980 -7.691 1.00 94.81 108 ALA A N 1
ATOM 882 C CA . ALA A 1 108 ? 11.014 -6.830 -6.616 1.00 94.81 108 ALA A CA 1
ATOM 883 C C . ALA A 1 108 ? 10.450 -6.464 -5.231 1.00 94.81 108 ALA A C 1
ATOM 885 O O . ALA A 1 108 ? 10.258 -7.339 -4.385 1.00 94.81 108 ALA A O 1
ATOM 886 N N . ASP A 1 109 ? 10.149 -5.183 -5.015 1.00 95.69 109 ASP A N 1
ATOM 887 C CA . ASP A 1 109 ? 9.534 -4.669 -3.793 1.00 95.69 109 ASP A CA 1
ATOM 888 C C . ASP A 1 109 ? 7.999 -4.629 -3.833 1.00 95.69 109 ASP A C 1
ATOM 890 O O . ASP A 1 109 ? 7.384 -4.294 -2.817 1.00 95.69 109 ASP A O 1
ATOM 894 N N . ALA A 1 110 ? 7.352 -4.981 -4.951 1.00 96.44 110 ALA A N 1
ATOM 895 C CA . ALA A 1 110 ? 5.898 -4.882 -5.088 1.00 96.44 110 ALA A CA 1
ATOM 896 C C . ALA A 1 110 ? 5.167 -5.673 -3.990 1.00 96.44 110 ALA A C 1
ATOM 898 O O . ALA A 1 110 ? 4.216 -5.162 -3.393 1.00 96.44 110 ALA A O 1
ATOM 899 N N . ASN A 1 111 ? 5.681 -6.857 -3.631 1.00 95.75 111 ASN A N 1
ATOM 900 C CA . ASN A 1 111 ? 5.134 -7.655 -2.533 1.00 95.75 111 ASN A CA 1
ATOM 901 C C . ASN A 1 111 ? 5.179 -6.950 -1.179 1.00 95.75 111 ASN A C 1
ATOM 903 O O . ASN A 1 111 ? 4.252 -7.103 -0.396 1.00 95.75 111 ASN A O 1
ATOM 907 N N . LYS A 1 112 ? 6.178 -6.106 -0.906 1.00 96.81 112 LYS A N 1
ATOM 908 C CA . LYS A 1 112 ? 6.212 -5.324 0.341 1.00 96.81 112 LYS A CA 1
ATOM 909 C C . LYS A 1 112 ? 5.045 -4.338 0.405 1.00 96.81 112 LYS A C 1
ATOM 911 O O . LYS A 1 112 ? 4.448 -4.148 1.460 1.00 96.81 112 LYS A O 1
ATOM 916 N N . VAL A 1 113 ? 4.670 -3.748 -0.731 1.00 97.44 113 VAL A N 1
ATOM 917 C CA . VAL A 1 113 ? 3.506 -2.854 -0.820 1.00 97.44 113 VAL A CA 1
ATOM 918 C C . VAL A 1 113 ? 2.198 -3.639 -0.674 1.00 97.44 113 VAL A C 1
ATOM 920 O O . VAL A 1 113 ? 1.306 -3.189 0.046 1.00 97.44 113 VAL A O 1
ATOM 923 N N . TYR A 1 114 ? 2.089 -4.824 -1.289 1.00 97.44 114 TYR A N 1
ATOM 924 C CA . TYR A 1 114 ? 0.939 -5.719 -1.090 1.00 97.44 114 TYR A CA 1
ATOM 925 C C . TYR A 1 114 ? 0.776 -6.097 0.387 1.00 97.44 114 TYR A C 1
ATOM 927 O O . TYR A 1 114 ? -0.313 -5.988 0.951 1.00 97.44 114 TYR A O 1
ATOM 935 N N . ASN A 1 115 ? 1.882 -6.466 1.028 1.00 97.44 115 ASN A N 1
ATOM 936 C CA . ASN A 1 115 ? 1.941 -6.881 2.421 1.00 97.44 115 ASN A CA 1
ATOM 937 C C . ASN A 1 115 ? 1.526 -5.761 3.382 1.00 97.44 115 ASN A C 1
ATOM 939 O O . ASN A 1 115 ? 0.781 -6.006 4.333 1.00 97.44 115 ASN A O 1
ATOM 943 N N . ARG A 1 116 ? 1.946 -4.520 3.107 1.00 97.50 116 ARG A N 1
ATOM 944 C CA . ARG A 1 116 ? 1.512 -3.323 3.844 1.00 97.50 116 ARG A CA 1
ATOM 945 C C . ARG A 1 116 ? 0.020 -3.037 3.674 1.00 97.50 116 ARG A C 1
ATOM 947 O O . ARG A 1 116 ? -0.679 -2.773 4.650 1.00 97.50 116 ARG A O 1
ATOM 954 N N . ALA A 1 117 ? -0.507 -3.156 2.454 1.00 97.38 117 ALA A N 1
ATOM 955 C CA . ALA A 1 117 ? -1.942 -3.004 2.207 1.00 97.38 117 ALA A CA 1
ATOM 956 C C . ALA A 1 117 ? -2.770 -4.044 2.977 1.00 97.38 117 ALA A C 1
ATOM 958 O O . ALA A 1 117 ? -3.777 -3.687 3.590 1.00 97.38 117 ALA A O 1
ATOM 959 N N . LEU A 1 118 ? -2.325 -5.305 3.007 1.00 97.31 118 LEU A N 1
ATOM 960 C CA . LEU A 1 118 ? -2.965 -6.347 3.810 1.00 97.31 118 LEU A CA 1
ATOM 961 C C . LEU A 1 118 ? -2.838 -6.065 5.313 1.00 97.31 118 LEU A C 1
ATOM 963 O O . LEU A 1 118 ? -3.827 -6.164 6.034 1.00 97.31 118 LEU A O 1
ATOM 967 N N . LYS A 1 119 ? -1.660 -5.642 5.790 1.00 96.94 119 LYS A N 1
ATOM 968 C CA . LYS A 1 119 ? -1.453 -5.252 7.193 1.00 96.94 119 LYS A CA 1
ATOM 969 C C . LYS A 1 119 ? -2.445 -4.179 7.631 1.00 96.94 119 LYS A C 1
ATOM 971 O O . LYS A 1 119 ? -3.013 -4.296 8.713 1.00 96.94 119 LYS A O 1
ATOM 976 N N . LEU A 1 120 ? -2.675 -3.157 6.808 1.00 97.31 120 LEU A N 1
ATOM 977 C CA . LEU A 1 120 ? -3.644 -2.114 7.126 1.00 97.31 120 LEU A CA 1
ATOM 978 C C . LEU A 1 120 ? -5.062 -2.683 7.285 1.00 97.31 120 LEU A C 1
ATOM 980 O O . LEU A 1 120 ? -5.741 -2.356 8.254 1.00 97.31 120 LEU A O 1
ATOM 984 N N . GLN A 1 121 ? -5.492 -3.584 6.397 1.00 96.94 121 GLN A N 1
ATOM 985 C CA . GLN A 1 121 ? -6.791 -4.263 6.524 1.00 96.94 121 GLN A CA 1
ATOM 986 C C . GLN A 1 121 ? -6.883 -5.094 7.812 1.00 96.94 121 GLN A C 1
ATOM 988 O O . GLN A 1 121 ? -7.909 -5.057 8.498 1.00 96.94 121 GLN A O 1
ATOM 993 N N . THR A 1 122 ? -5.802 -5.790 8.179 1.00 96.69 122 THR A N 1
ATOM 994 C CA . THR A 1 122 ? -5.711 -6.534 9.441 1.00 96.69 122 THR A CA 1
ATOM 995 C C . THR A 1 122 ? -5.831 -5.605 10.646 1.00 96.69 122 THR A C 1
ATOM 997 O O . THR A 1 122 ? -6.643 -5.874 11.521 1.00 96.69 122 THR A O 1
ATOM 1000 N N . LEU A 1 123 ? -5.124 -4.469 10.668 1.00 96.31 123 LEU A N 1
ATOM 1001 C CA . LEU A 1 123 ? -5.209 -3.493 11.764 1.00 96.31 123 LEU A CA 1
ATOM 1002 C C . LEU A 1 123 ? -6.631 -2.943 11.950 1.00 96.31 123 LEU A C 1
ATOM 1004 O O . LEU A 1 123 ? -7.101 -2.805 13.078 1.00 96.31 123 LEU A O 1
ATOM 1008 N N . ILE A 1 124 ? -7.339 -2.653 10.854 1.00 95.81 124 ILE A N 1
ATOM 1009 C CA . ILE A 1 124 ? -8.735 -2.200 10.921 1.00 95.81 124 ILE A CA 1
ATOM 1010 C C . ILE A 1 124 ? -9.641 -3.318 11.456 1.00 95.81 124 ILE A C 1
ATOM 1012 O O . ILE A 1 124 ? -10.508 -3.077 12.300 1.00 95.81 124 ILE A O 1
ATOM 1016 N N . THR A 1 125 ? -9.439 -4.549 10.985 1.00 95.50 125 THR A N 1
ATOM 1017 C CA . THR A 1 125 ? -10.188 -5.719 11.461 1.00 95.50 125 THR A CA 1
ATOM 1018 C C . THR A 1 125 ? -9.956 -5.932 12.954 1.00 95.50 125 THR A C 1
ATOM 1020 O O . THR A 1 125 ? -10.920 -6.039 13.713 1.00 95.50 125 THR A O 1
ATOM 1023 N N . ASP A 1 126 ? -8.703 -5.901 13.400 1.00 95.69 126 ASP A N 1
ATOM 1024 C CA . ASP A 1 126 ? -8.320 -6.069 14.800 1.00 95.69 126 ASP A CA 1
ATOM 1025 C C . ASP A 1 126 ? -8.895 -4.964 15.688 1.00 95.69 126 ASP A C 1
ATOM 1027 O O . ASP A 1 126 ? -9.389 -5.259 16.776 1.00 95.69 126 ASP A O 1
ATOM 1031 N N . TYR A 1 127 ? -8.934 -3.717 15.208 1.00 95.62 127 TYR A N 1
ATOM 1032 C CA . TYR A 1 127 ? -9.605 -2.611 15.895 1.00 95.62 127 TYR A CA 1
ATOM 1033 C C . TYR A 1 127 ? -11.087 -2.930 16.163 1.00 95.62 127 TYR A C 1
ATOM 1035 O O . TYR A 1 127 ? -11.548 -2.879 17.304 1.00 95.62 127 TYR A O 1
ATOM 1043 N N . THR A 1 128 ? -11.837 -3.333 15.132 1.00 95.06 128 THR A N 1
ATOM 1044 C CA . THR A 1 128 ? -13.269 -3.665 15.283 1.00 95.06 128 THR A CA 1
ATOM 1045 C C . THR A 1 128 ? -13.507 -4.926 16.121 1.00 95.06 128 THR A C 1
ATOM 1047 O O . THR A 1 128 ? -14.462 -4.996 16.903 1.00 95.06 128 THR A O 1
ATOM 1050 N N . LYS A 1 129 ? -12.613 -5.915 16.011 1.00 95.94 129 LYS A N 1
ATOM 1051 C CA . LYS A 1 129 ? -12.657 -7.154 16.789 1.00 95.94 129 LYS A CA 1
ATOM 1052 C C . LYS A 1 129 ? -12.398 -6.890 18.268 1.00 95.94 129 LYS A C 1
ATOM 1054 O O . LYS A 1 129 ? -13.115 -7.435 19.101 1.00 95.94 129 LYS A O 1
ATOM 1059 N N . ALA A 1 130 ? -11.423 -6.045 18.599 1.00 95.56 130 ALA A N 1
ATOM 1060 C CA . ALA A 1 130 ? -11.126 -5.650 19.972 1.00 95.56 130 ALA A CA 1
ATOM 1061 C C . ALA A 1 130 ? -12.308 -4.906 20.614 1.00 95.56 130 ALA A C 1
ATOM 1063 O O . ALA A 1 130 ? -12.717 -5.260 21.718 1.00 95.56 130 ALA A O 1
ATOM 1064 N N . ALA A 1 131 ? -12.926 -3.967 19.889 1.00 95.38 131 ALA A N 1
ATOM 1065 C CA . ALA A 1 131 ? -14.137 -3.276 20.335 1.00 95.38 131 ALA A CA 1
ATOM 1066 C C . ALA A 1 131 ? -15.287 -4.256 20.635 1.00 95.38 131 ALA A C 1
ATOM 1068 O O . ALA A 1 131 ? -15.911 -4.215 21.695 1.00 95.38 131 ALA A O 1
ATOM 1069 N N . THR A 1 132 ? -15.534 -5.189 19.711 1.00 95.00 132 THR A N 1
ATOM 1070 C CA . THR A 1 132 ? -16.592 -6.201 19.855 1.00 95.00 132 THR A CA 1
ATOM 1071 C C . THR A 1 132 ? -16.306 -7.152 21.013 1.00 95.00 132 THR A C 1
ATOM 1073 O O . THR A 1 132 ? -17.207 -7.469 21.787 1.00 95.00 132 THR A O 1
ATOM 1076 N N . LYS A 1 133 ? -15.050 -7.584 21.166 1.00 95.19 133 LYS A N 1
ATOM 1077 C CA . LYS A 1 133 ? -14.614 -8.432 22.277 1.00 95.19 133 LYS A CA 1
ATOM 1078 C C . LYS A 1 133 ? -14.889 -7.753 23.618 1.00 95.19 133 LYS A C 1
ATOM 1080 O O . LYS A 1 133 ? -15.516 -8.372 24.471 1.00 95.19 133 LYS A O 1
ATOM 1085 N N . LEU A 1 134 ? -14.515 -6.482 23.766 1.00 93.75 134 LEU A N 1
ATOM 1086 C CA . LEU A 1 134 ? -14.752 -5.723 24.993 1.00 93.75 134 LEU A CA 1
ATOM 1087 C C . LEU A 1 134 ? -16.251 -5.602 25.319 1.00 93.75 134 LEU A C 1
ATOM 1089 O O . LEU A 1 134 ? -16.654 -5.776 26.467 1.00 93.75 134 LEU A O 1
ATOM 1093 N N . ALA A 1 135 ? -17.090 -5.358 24.308 1.00 94.06 135 ALA A N 1
ATOM 1094 C CA . ALA A 1 135 ? -18.542 -5.313 24.476 1.00 94.06 135 ALA A CA 1
ATOM 1095 C C . ALA A 1 135 ? -19.115 -6.660 24.962 1.00 94.06 135 ALA A C 1
ATOM 1097 O O . ALA A 1 135 ? -19.965 -6.689 25.851 1.00 94.06 135 ALA A O 1
ATOM 1098 N N . VAL A 1 136 ? -18.639 -7.779 24.405 1.00 94.88 136 VAL A N 1
ATOM 1099 C CA . VAL A 1 136 ? -19.058 -9.130 24.815 1.00 94.88 136 VAL A CA 1
ATOM 1100 C C . VAL A 1 136 ? -18.582 -9.455 26.230 1.00 94.88 136 VAL A C 1
ATOM 1102 O O . VAL A 1 136 ? -19.364 -9.973 27.025 1.00 94.88 136 VAL A O 1
ATOM 1105 N N . GLU A 1 137 ? -17.335 -9.126 26.569 1.00 93.00 137 GLU A N 1
ATOM 1106 C CA . GLU A 1 137 ? -16.773 -9.336 27.908 1.00 93.00 137 GLU A CA 1
ATOM 1107 C C . GLU A 1 137 ? -17.543 -8.549 28.975 1.00 93.00 137 GLU A C 1
ATOM 1109 O O . GLU A 1 137 ? -17.859 -9.105 30.026 1.00 93.00 137 GLU A O 1
ATOM 1114 N N . ALA A 1 138 ? -17.934 -7.303 28.684 1.00 90.88 138 ALA A N 1
ATOM 1115 C CA . ALA A 1 138 ? -18.755 -6.490 29.580 1.00 90.88 138 ALA A CA 1
ATOM 1116 C C . ALA A 1 138 ? -20.117 -7.140 29.872 1.00 90.88 138 ALA A C 1
ATOM 1118 O O . ALA A 1 138 ? -20.532 -7.246 31.028 1.00 90.88 138 ALA A O 1
ATOM 1119 N N . VAL A 1 139 ? -20.805 -7.624 28.832 1.00 93.06 139 VAL A N 1
ATOM 1120 C CA . VAL A 1 139 ? -22.098 -8.308 28.987 1.00 93.06 139 VAL A CA 1
ATOM 1121 C C . VAL A 1 139 ? -21.933 -9.629 29.739 1.00 93.06 139 VAL A C 1
ATOM 1123 O O . VAL A 1 139 ? -22.721 -9.916 30.637 1.00 93.06 139 VAL A O 1
ATOM 1126 N N . ALA A 1 140 ? -20.910 -10.422 29.417 1.00 92.38 140 ALA A N 1
ATOM 1127 C CA . ALA A 1 140 ? -20.645 -11.690 30.092 1.00 92.38 140 ALA A CA 1
ATOM 1128 C C . ALA A 1 140 ? -20.335 -11.493 31.585 1.00 92.38 140 ALA A C 1
ATOM 1130 O O . ALA A 1 140 ? -20.856 -12.229 32.426 1.00 92.38 140 ALA A O 1
ATOM 1131 N N . ALA A 1 141 ? -19.542 -10.473 31.927 1.00 89.88 141 ALA A N 1
ATOM 1132 C CA . ALA A 1 141 ? -19.262 -10.107 33.311 1.00 89.88 141 ALA A CA 1
ATOM 1133 C C . ALA A 1 141 ? -20.547 -9.716 34.058 1.00 89.88 141 ALA A C 1
ATOM 1135 O O . ALA A 1 141 ? -20.809 -10.243 35.139 1.00 89.88 141 ALA A O 1
ATOM 1136 N N . ALA A 1 142 ? -21.399 -8.884 33.451 1.00 91.06 142 ALA A N 1
ATOM 1137 C CA . ALA A 1 142 ? -22.678 -8.503 34.046 1.00 91.06 142 ALA A CA 1
ATOM 1138 C C . ALA A 1 142 ? -23.604 -9.703 34.295 1.00 91.06 142 ALA A C 1
ATOM 1140 O O . ALA A 1 142 ? -24.177 -9.827 35.376 1.00 91.06 142 ALA A O 1
ATOM 1141 N N . GLN A 1 143 ? -23.694 -10.628 33.333 1.00 91.19 143 GLN A N 1
ATOM 1142 C CA . GLN A 1 143 ? -24.469 -11.867 33.477 1.00 91.19 143 GLN A CA 1
ATOM 1143 C C . GLN A 1 143 ? -23.956 -12.752 34.619 1.00 91.19 143 GLN A C 1
ATOM 1145 O O . GLN A 1 143 ? -24.752 -13.376 35.314 1.00 91.19 143 GLN A O 1
ATOM 1150 N N . LYS A 1 144 ? -22.639 -12.795 34.848 1.00 91.56 144 LYS A N 1
ATOM 1151 C CA . LYS A 1 144 ? -22.051 -13.547 35.964 1.00 91.56 144 LYS A CA 1
ATOM 1152 C C . LYS A 1 144 ? -22.383 -12.925 37.324 1.00 91.56 144 LYS A C 1
ATOM 1154 O O . LYS A 1 144 ? -22.546 -13.655 38.295 1.00 91.56 144 LYS A O 1
ATOM 1159 N N . MET A 1 145 ? -22.465 -11.598 37.397 1.00 89.19 145 MET A N 1
ATOM 1160 C CA . MET A 1 145 ? -22.732 -10.871 38.643 1.00 89.19 145 MET A CA 1
ATOM 1161 C C . MET A 1 145 ? -24.218 -10.822 39.023 1.00 89.19 145 MET A C 1
ATOM 1163 O O . MET A 1 145 ? -24.522 -10.585 40.190 1.00 89.19 145 MET A O 1
ATOM 1167 N N . GLN A 1 146 ? -25.124 -11.037 38.060 1.00 87.88 146 GLN A N 1
ATOM 1168 C CA . GLN A 1 146 ? -26.577 -11.165 38.263 1.00 87.88 146 GLN A CA 1
ATOM 1169 C C . GLN A 1 146 ? -27.217 -10.024 39.076 1.00 87.88 146 GLN A C 1
ATOM 1171 O O . GLN A 1 146 ? -28.159 -10.243 39.836 1.00 87.88 146 GLN A O 1
ATOM 1176 N N . ASN A 1 147 ? -26.723 -8.793 38.922 1.00 87.81 147 ASN A N 1
ATOM 1177 C CA . ASN A 1 147 ? -27.300 -7.620 39.577 1.00 87.81 147 ASN A CA 1
ATOM 1178 C C . ASN A 1 147 ? -27.567 -6.481 38.588 1.00 87.81 147 ASN A C 1
ATOM 1180 O O . ASN A 1 147 ? -26.951 -6.384 37.523 1.00 87.81 147 ASN A O 1
ATOM 1184 N N . ALA A 1 148 ? -28.530 -5.632 38.948 1.00 86.38 148 ALA A N 1
ATOM 1185 C CA . ALA A 1 148 ? -29.026 -4.567 38.087 1.00 86.38 148 ALA A CA 1
ATOM 1186 C C . ALA A 1 148 ? -27.943 -3.527 37.767 1.00 86.38 148 ALA A C 1
ATOM 1188 O O . ALA A 1 148 ? -27.865 -3.068 36.627 1.00 86.38 148 ALA A O 1
ATOM 1189 N N . GLU A 1 149 ? -27.076 -3.194 38.729 1.00 87.62 149 GLU A N 1
ATOM 1190 C CA . GLU A 1 149 ? -25.964 -2.270 38.507 1.00 87.62 149 GLU A CA 1
ATOM 1191 C C . GLU A 1 149 ? -24.973 -2.785 37.458 1.00 87.62 149 GLU A C 1
ATOM 1193 O O . GLU A 1 149 ? -24.594 -2.035 36.559 1.00 87.62 149 GLU A O 1
ATOM 1198 N N . ALA A 1 150 ? -24.604 -4.066 37.511 1.00 87.88 150 ALA A N 1
ATOM 1199 C CA . ALA A 1 150 ? -23.700 -4.683 36.548 1.00 87.88 150 ALA A CA 1
ATOM 1200 C C . ALA A 1 150 ? -24.281 -4.651 35.130 1.00 87.88 150 ALA A C 1
ATOM 1202 O O . ALA A 1 150 ? -23.586 -4.316 34.168 1.00 87.88 150 ALA A O 1
ATOM 1203 N N . HIS A 1 151 ? -25.576 -4.953 34.993 1.00 89.50 151 HIS A N 1
ATOM 1204 C CA . HIS A 1 151 ? -26.268 -4.867 33.709 1.00 89.50 151 HIS A CA 1
ATOM 1205 C C . HIS A 1 151 ? -26.330 -3.430 33.182 1.00 89.50 151 HIS A C 1
ATOM 1207 O O . HIS A 1 151 ? -26.064 -3.211 32.000 1.00 89.50 151 HIS A O 1
ATOM 1213 N N . ALA A 1 152 ? -26.621 -2.449 34.040 1.00 89.88 152 ALA A N 1
ATOM 1214 C CA . ALA A 1 152 ? -26.637 -1.041 33.653 1.00 89.88 152 ALA A CA 1
ATOM 1215 C C . ALA A 1 152 ? -25.248 -0.550 33.207 1.00 89.88 152 ALA A C 1
ATOM 1217 O O . ALA A 1 152 ? -25.135 0.092 32.160 1.00 89.88 152 ALA A O 1
ATOM 1218 N N . ALA A 1 153 ? -24.187 -0.907 33.941 1.00 90.69 153 ALA A N 1
ATOM 1219 C CA . ALA A 1 153 ? -22.808 -0.572 33.585 1.00 90.69 153 ALA A CA 1
ATOM 1220 C C . ALA A 1 153 ? -22.402 -1.190 32.238 1.00 90.69 153 ALA A C 1
ATOM 1222 O O . ALA A 1 153 ? -21.884 -0.490 31.367 1.00 90.69 153 ALA A O 1
ATOM 1223 N N . ALA A 1 154 ? -22.703 -2.477 32.024 1.00 92.56 154 ALA A N 1
ATOM 1224 C CA . ALA A 1 154 ? -22.424 -3.150 30.759 1.00 92.56 154 ALA A CA 1
ATOM 1225 C C . ALA A 1 154 ? -23.165 -2.505 29.583 1.00 92.56 154 ALA A C 1
ATOM 1227 O O . ALA A 1 154 ? -22.578 -2.329 28.518 1.00 92.56 154 ALA A O 1
ATOM 1228 N N . ILE A 1 155 ? -24.430 -2.109 29.755 1.00 93.00 155 ILE A N 1
ATOM 1229 C CA . ILE A 1 155 ? -25.178 -1.453 28.677 1.00 93.00 155 ILE A CA 1
ATOM 1230 C C . ILE A 1 155 ? -24.609 -0.063 28.378 1.00 93.00 155 ILE A C 1
ATOM 1232 O O . ILE A 1 155 ? -24.453 0.277 27.204 1.00 93.00 155 ILE A O 1
ATOM 1236 N N . GLY A 1 156 ? -24.232 0.704 29.405 1.00 93.00 156 GLY A N 1
ATOM 1237 C CA . GLY A 1 156 ? -23.522 1.971 29.227 1.00 93.00 156 GLY A CA 1
ATOM 1238 C C . GLY A 1 156 ? -22.230 1.793 28.423 1.00 93.00 156 GLY A C 1
ATOM 1239 O O . GLY A 1 156 ? -22.047 2.448 27.399 1.00 93.00 156 GLY A O 1
ATOM 1240 N N . LEU A 1 157 ? -21.380 0.840 28.815 1.00 93.94 157 LEU A N 1
ATOM 1241 C CA . LEU A 1 157 ? -20.124 0.554 28.116 1.00 93.94 157 LEU A CA 1
ATOM 1242 C C . LEU A 1 157 ? -20.352 0.093 26.665 1.00 93.94 157 LEU A C 1
ATOM 1244 O O . LEU A 1 157 ? -19.674 0.559 25.753 1.00 93.94 157 LEU A O 1
ATOM 1248 N N . VAL A 1 158 ? -21.335 -0.777 26.417 1.00 95.44 158 VAL A N 1
ATOM 1249 C CA . VAL A 1 158 ? -21.696 -1.208 25.055 1.00 95.44 158 VAL A CA 1
ATOM 1250 C C . VAL A 1 158 ? -22.195 -0.033 24.212 1.00 95.44 158 VAL A C 1
ATOM 1252 O O . VAL A 1 158 ? -21.888 0.035 23.020 1.00 95.44 158 VAL A O 1
ATOM 1255 N N . ALA A 1 159 ? -22.957 0.893 24.797 1.00 95.31 159 ALA A N 1
ATOM 1256 C CA . ALA A 1 159 ? -23.417 2.091 24.103 1.00 95.31 159 ALA A CA 1
ATOM 1257 C C . ALA A 1 159 ? -22.250 3.012 23.723 1.00 95.31 159 ALA A C 1
ATOM 1259 O O . ALA A 1 159 ? -22.199 3.469 22.582 1.00 95.31 159 ALA A O 1
ATOM 1260 N N . GLU A 1 160 ? -21.287 3.210 24.625 1.00 95.50 160 GLU A N 1
ATOM 1261 C CA . GLU A 1 160 ? -20.072 3.974 24.333 1.00 95.50 160 GLU A CA 1
ATOM 1262 C C . GLU A 1 160 ? -19.257 3.337 23.205 1.00 95.50 160 GLU A C 1
ATOM 1264 O O . GLU A 1 160 ? -18.922 4.002 22.228 1.00 95.50 160 GLU A O 1
ATOM 1269 N N . ILE A 1 161 ? -18.997 2.028 23.282 1.00 95.94 161 ILE A N 1
ATOM 1270 C CA . ILE A 1 161 ? -18.255 1.303 22.239 1.00 95.94 161 ILE A CA 1
ATOM 1271 C C . ILE A 1 161 ? -18.948 1.458 20.877 1.00 95.94 161 ILE A C 1
ATOM 1273 O O . ILE A 1 161 ? -18.289 1.675 19.859 1.00 95.94 161 ILE A O 1
ATOM 1277 N N . ARG A 1 162 ? -20.285 1.376 20.838 1.00 95.38 162 ARG A N 1
ATOM 1278 C CA . ARG A 1 162 ? -21.059 1.583 19.605 1.00 95.38 162 ARG A CA 1
ATOM 1279 C C . ARG A 1 162 ? -20.900 2.997 19.055 1.00 95.38 162 ARG A C 1
ATOM 1281 O O . ARG A 1 162 ? -20.751 3.140 17.843 1.00 95.38 162 ARG A O 1
ATOM 1288 N N . GLU A 1 163 ? -20.918 4.019 19.904 1.00 95.25 163 GLU A N 1
ATOM 1289 C CA . GLU A 1 163 ? -20.737 5.406 19.467 1.00 95.25 163 GLU A CA 1
ATOM 1290 C C . GLU A 1 163 ? -19.304 5.664 18.973 1.00 95.25 163 GLU A C 1
ATOM 1292 O O . GLU A 1 163 ? -19.108 6.305 17.938 1.00 95.25 163 GLU A O 1
ATOM 1297 N N . GLN A 1 164 ? -18.293 5.077 19.616 1.00 94.50 164 GLN A N 1
ATOM 1298 C CA . GLN A 1 164 ? -16.910 5.131 19.137 1.00 94.50 164 GLN A CA 1
ATOM 1299 C C . GLN A 1 164 ? -16.745 4.453 17.775 1.00 94.50 164 GLN A C 1
ATOM 1301 O O . GLN A 1 164 ? -16.163 5.031 16.861 1.00 94.50 164 GLN A O 1
ATOM 1306 N N . LEU A 1 165 ? -17.314 3.261 17.585 1.00 95.06 165 LEU A N 1
ATOM 1307 C CA . LEU A 1 165 ? -17.290 2.594 16.282 1.00 95.06 165 LEU A CA 1
ATOM 1308 C C . LEU A 1 165 ? -18.025 3.411 15.214 1.00 95.06 165 LEU A C 1
ATOM 1310 O O . LEU A 1 165 ? -17.521 3.573 14.104 1.00 95.06 165 LEU A O 1
ATOM 1314 N N . LYS A 1 166 ? -19.190 3.973 15.549 1.00 95.19 166 LYS A N 1
ATOM 1315 C CA . LYS A 1 166 ? -19.983 4.806 14.640 1.00 95.19 166 LYS A CA 1
ATOM 1316 C C . LYS A 1 166 ? -19.240 6.079 14.233 1.00 95.19 166 LYS A C 1
ATOM 1318 O O . LYS A 1 166 ? -19.211 6.403 13.047 1.00 95.19 166 LYS A O 1
ATOM 1323 N N . SER A 1 167 ? -18.617 6.776 15.181 1.00 92.88 167 SER A N 1
ATOM 1324 C CA . SER A 1 167 ? -17.815 7.974 14.906 1.00 92.88 167 SER A CA 1
ATOM 1325 C C . SER A 1 167 ? -16.556 7.653 14.094 1.00 92.88 167 SER A C 1
ATOM 1327 O O . SER A 1 167 ? -16.183 8.428 13.214 1.00 92.88 167 SER A O 1
ATOM 1329 N N . LYS A 1 168 ? -15.951 6.476 14.303 1.00 93.50 168 LYS A N 1
ATOM 1330 C CA . LYS A 1 168 ? -14.787 5.995 13.542 1.00 93.50 168 LYS A CA 1
ATOM 1331 C C . LYS A 1 168 ? -15.141 5.436 12.159 1.00 93.50 168 LYS A C 1
ATOM 1333 O O . LYS A 1 168 ? -14.269 5.343 11.294 1.00 93.50 168 LYS A O 1
ATOM 1338 N N . GLN A 1 169 ? -16.403 5.086 11.908 1.00 93.88 169 GLN A N 1
ATOM 1339 C CA . GLN A 1 169 ? -16.849 4.418 10.680 1.00 93.88 169 GLN A CA 1
ATOM 1340 C C . GLN A 1 169 ? -16.437 5.134 9.374 1.00 93.88 169 GLN A C 1
ATOM 1342 O O . GLN A 1 169 ? -15.992 4.450 8.446 1.00 93.88 169 GLN A O 1
ATOM 1347 N N . PRO A 1 170 ? -16.517 6.477 9.254 1.00 94.00 170 PRO A N 1
ATOM 1348 C CA . PRO A 1 170 ? -16.060 7.172 8.050 1.00 94.00 170 PRO A CA 1
ATOM 1349 C C . PRO A 1 170 ? -14.550 7.028 7.814 1.00 94.00 170 PRO A C 1
ATOM 1351 O O . PRO A 1 170 ? -14.116 6.917 6.666 1.00 94.00 170 PRO A O 1
ATOM 1354 N N . GLU A 1 171 ? -13.744 7.011 8.881 1.00 93.38 171 GLU A N 1
ATOM 1355 C CA . GLU A 1 171 ? -12.297 6.782 8.794 1.00 93.38 171 GLU A CA 1
ATOM 1356 C C . GLU A 1 171 ? -11.995 5.340 8.389 1.00 93.38 171 GLU A C 1
ATOM 1358 O O . GLU A 1 171 ? -11.213 5.130 7.467 1.00 93.38 171 GLU A O 1
ATOM 1363 N N . ILE A 1 172 ? -12.674 4.361 8.997 1.00 94.75 172 ILE A N 1
ATOM 1364 C CA . ILE A 1 172 ? -12.579 2.937 8.636 1.00 94.75 172 ILE A CA 1
ATOM 1365 C C . ILE A 1 172 ? -12.849 2.740 7.138 1.00 94.75 172 ILE A C 1
ATOM 1367 O O . ILE A 1 172 ? -12.047 2.118 6.441 1.00 94.75 172 ILE A O 1
ATOM 1371 N N . ALA A 1 173 ? -13.934 3.319 6.615 1.00 94.94 173 ALA A N 1
ATOM 1372 C CA . ALA A 1 173 ? -14.295 3.198 5.202 1.00 94.94 173 ALA A CA 1
ATOM 1373 C C . ALA A 1 173 ? -13.241 3.820 4.266 1.00 94.94 173 ALA A C 1
ATOM 1375 O O . ALA A 1 173 ? -12.871 3.224 3.251 1.00 94.94 173 ALA A O 1
ATOM 1376 N N . ARG A 1 174 ? -12.722 5.008 4.608 1.00 95.38 174 ARG A N 1
ATOM 1377 C CA . ARG A 1 174 ? -11.651 5.670 3.839 1.00 95.38 174 ARG A CA 1
ATOM 1378 C C . ARG A 1 174 ? -10.350 4.870 3.876 1.00 95.38 174 ARG A C 1
ATOM 1380 O O . ARG A 1 174 ? -9.698 4.726 2.846 1.00 95.38 174 ARG A O 1
ATOM 1387 N N . CYS A 1 175 ? -10.004 4.331 5.038 1.00 95.12 175 CYS A N 1
ATOM 1388 C CA . CYS A 1 175 ? -8.806 3.539 5.272 1.00 95.12 175 CYS A CA 1
ATOM 1389 C C . CYS A 1 175 ? -8.817 2.232 4.456 1.00 95.12 175 CYS A C 1
ATOM 1391 O O . CYS A 1 175 ? -7.872 1.957 3.716 1.00 95.12 175 CYS A O 1
ATOM 1393 N N . TYR A 1 176 ? -9.933 1.490 4.473 1.00 95.62 176 TYR A N 1
ATOM 1394 C CA . TYR A 1 176 ? -10.120 0.312 3.616 1.00 95.62 176 TYR A CA 1
ATOM 1395 C C . TYR A 1 176 ? -9.990 0.646 2.132 1.00 95.62 176 TYR A C 1
ATOM 1397 O O . TYR A 1 176 ? -9.307 -0.064 1.393 1.00 95.62 176 TYR A O 1
ATOM 1405 N N . LYS A 1 177 ? -10.606 1.750 1.694 1.00 96.25 177 LYS A N 1
ATOM 1406 C CA . LYS A 1 177 ? -10.491 2.207 0.309 1.00 96.25 177 LYS A CA 1
ATOM 1407 C C . LYS A 1 177 ? -9.031 2.464 -0.075 1.00 96.25 177 LYS A C 1
ATOM 1409 O O . LYS A 1 177 ? -8.615 2.016 -1.135 1.00 96.25 177 LYS A O 1
ATOM 1414 N N . VAL A 1 178 ? -8.242 3.113 0.786 1.00 96.75 178 VAL A N 1
ATOM 1415 C CA . VAL A 1 178 ? -6.807 3.339 0.540 1.00 96.75 178 VAL A CA 1
ATOM 1416 C C . VAL A 1 178 ? -6.033 2.026 0.450 1.00 96.75 178 VAL A C 1
ATOM 1418 O O . VAL A 1 178 ? -5.214 1.886 -0.457 1.00 96.75 178 VAL A O 1
ATOM 1421 N N . ALA A 1 179 ? -6.294 1.054 1.328 1.00 97.06 179 ALA A N 1
ATOM 1422 C CA . ALA A 1 179 ? -5.633 -0.248 1.262 1.00 97.06 179 ALA A CA 1
ATOM 1423 C C . ALA A 1 179 ? -5.909 -0.959 -0.079 1.00 97.06 179 ALA A C 1
ATOM 1425 O O . ALA A 1 179 ? -4.978 -1.415 -0.745 1.00 97.06 179 ALA A O 1
ATOM 1426 N N . VAL A 1 180 ? -7.175 -0.991 -0.513 1.00 97.19 180 VAL A N 1
ATOM 1427 C CA . VAL A 1 180 ? -7.590 -1.619 -1.781 1.00 97.19 180 VAL A CA 1
ATOM 1428 C C . VAL A 1 180 ? -7.040 -0.865 -2.992 1.00 97.19 180 VAL A C 1
ATOM 1430 O O . VAL A 1 180 ? -6.502 -1.481 -3.909 1.00 97.19 180 VAL A O 1
ATOM 1433 N N . GLU A 1 181 ? -7.137 0.465 -3.002 1.00 96.31 181 GLU A N 1
ATOM 1434 C CA . GLU A 1 181 ? -6.606 1.291 -4.089 1.00 96.31 181 GLU A CA 1
ATOM 1435 C C . GLU A 1 181 ? -5.085 1.155 -4.194 1.00 96.31 181 GLU A C 1
ATOM 1437 O O . GLU A 1 181 ? -4.570 1.021 -5.301 1.00 96.31 181 GLU A O 1
ATOM 1442 N N . THR A 1 182 ? -4.364 1.126 -3.068 1.00 97.06 182 THR A N 1
ATOM 1443 C CA . THR A 1 182 ? -2.911 0.903 -3.075 1.00 97.06 182 THR A CA 1
ATOM 1444 C C . THR A 1 182 ? -2.584 -0.430 -3.736 1.00 97.06 182 THR A C 1
ATOM 1446 O O . THR A 1 182 ? -1.807 -0.447 -4.691 1.00 97.06 182 THR A O 1
ATOM 1449 N N . LEU A 1 183 ? -3.231 -1.520 -3.300 1.00 96.06 183 LEU A N 1
ATOM 1450 C CA . LEU A 1 183 ? -3.070 -2.856 -3.882 1.00 96.06 183 LEU A CA 1
ATOM 1451 C C . LEU A 1 183 ? -3.353 -2.860 -5.393 1.00 96.06 183 LEU A C 1
ATOM 1453 O O . LEU A 1 183 ? -2.570 -3.415 -6.164 1.00 96.06 183 LEU A O 1
ATOM 1457 N N . ALA A 1 184 ? -4.432 -2.210 -5.833 1.00 95.62 184 ALA A N 1
ATOM 1458 C CA . ALA A 1 184 ? -4.791 -2.124 -7.245 1.00 95.62 184 ALA A CA 1
ATOM 1459 C C . ALA A 1 184 ? -3.737 -1.361 -8.066 1.00 95.62 184 ALA A C 1
ATOM 1461 O O . ALA A 1 184 ? -3.290 -1.851 -9.104 1.00 95.62 184 ALA A O 1
ATOM 1462 N N . PHE A 1 185 ? -3.292 -0.191 -7.595 1.00 95.88 185 PHE A N 1
ATOM 1463 C CA . PHE A 1 185 ? -2.317 0.625 -8.321 1.00 95.88 185 PHE A CA 1
ATOM 1464 C C . PHE A 1 185 ? -0.933 -0.019 -8.382 1.00 95.88 185 PHE A C 1
ATOM 1466 O O . PHE A 1 185 ? -0.301 0.035 -9.443 1.00 95.88 185 PHE A O 1
ATOM 1473 N N . ILE A 1 186 ? -0.458 -0.652 -7.299 1.00 96.56 186 ILE A N 1
ATOM 1474 C CA . ILE A 1 186 ? 0.827 -1.359 -7.352 1.00 96.56 186 ILE A CA 1
ATOM 1475 C C . ILE A 1 186 ? 0.725 -2.620 -8.210 1.00 96.56 186 ILE A C 1
ATOM 1477 O O . ILE A 1 186 ? 1.642 -2.880 -8.976 1.00 96.56 186 ILE A O 1
ATOM 1481 N N . SER A 1 187 ? -0.389 -3.359 -8.183 1.00 95.50 187 SER A N 1
ATOM 1482 C CA . SER A 1 187 ? -0.573 -4.547 -9.037 1.00 95.50 187 SER A CA 1
ATOM 1483 C C . SER A 1 187 ? -0.606 -4.190 -10.519 1.00 95.50 187 SER A C 1
ATOM 1485 O O . SER A 1 187 ? 0.096 -4.803 -11.321 1.00 95.50 187 SER A O 1
ATOM 1487 N N . TYR A 1 188 ? -1.355 -3.146 -10.878 1.00 95.12 188 TYR A N 1
ATOM 1488 C CA . TYR A 1 188 ? -1.387 -2.643 -12.246 1.00 95.12 188 TYR A CA 1
ATOM 1489 C C . TYR A 1 188 ? 0.003 -2.178 -12.702 1.00 95.12 188 TYR A C 1
ATOM 1491 O O . TYR A 1 188 ? 0.477 -2.580 -13.762 1.00 95.12 188 TYR A O 1
ATOM 1499 N N . THR A 1 189 ? 0.692 -1.378 -11.882 1.00 95.00 189 THR A N 1
ATOM 1500 C CA . THR A 1 189 ? 2.040 -0.886 -12.203 1.00 95.00 189 THR A CA 1
ATOM 1501 C C . THR A 1 189 ? 3.044 -2.032 -12.324 1.00 95.00 189 THR A C 1
ATOM 1503 O O . THR A 1 189 ? 3.814 -2.057 -13.280 1.00 95.00 189 THR A O 1
ATOM 1506 N N . HIS A 1 190 ? 3.000 -3.005 -11.411 1.00 95.62 190 HIS A N 1
ATOM 1507 C CA . HIS A 1 190 ? 3.836 -4.200 -11.451 1.00 95.62 190 HIS A CA 1
ATOM 1508 C C . HIS A 1 190 ? 3.635 -4.961 -12.765 1.00 95.62 190 HIS A C 1
ATOM 1510 O O . HIS A 1 190 ? 4.614 -5.191 -13.464 1.00 95.62 190 HIS A O 1
ATOM 1516 N N . GLY A 1 191 ? 2.392 -5.247 -13.166 1.00 95.06 191 GLY A N 1
ATOM 1517 C CA . GLY A 1 191 ? 2.104 -5.930 -14.431 1.00 95.06 191 GLY A CA 1
ATOM 1518 C C . GLY A 1 191 ? 2.621 -5.177 -15.663 1.00 95.06 191 GLY A C 1
ATOM 1519 O O . GLY A 1 191 ? 3.250 -5.772 -16.531 1.00 95.06 191 GLY A O 1
ATOM 1520 N N . ARG A 1 192 ? 2.436 -3.851 -15.721 1.00 95.31 192 ARG A N 1
ATOM 1521 C CA . ARG A 1 192 ? 2.920 -3.028 -16.848 1.00 95.31 192 ARG A CA 1
ATOM 1522 C C . ARG A 1 192 ? 4.447 -2.927 -16.915 1.00 95.31 192 ARG A C 1
ATOM 1524 O O . ARG A 1 192 ? 4.998 -2.788 -18.005 1.00 95.31 192 ARG A O 1
ATOM 1531 N N . ILE A 1 193 ? 5.136 -2.966 -15.774 1.00 95.81 193 ILE A N 1
ATOM 1532 C CA . ILE A 1 193 ? 6.603 -3.033 -15.741 1.00 95.81 193 ILE A CA 1
ATOM 1533 C C . ILE A 1 193 ? 7.077 -4.441 -16.107 1.00 95.81 193 ILE A C 1
ATOM 1535 O O . ILE A 1 193 ? 8.013 -4.568 -16.888 1.00 95.81 193 ILE A O 1
ATOM 1539 N N . ALA A 1 194 ? 6.432 -5.481 -15.577 1.00 94.62 194 ALA A N 1
ATOM 1540 C CA . ALA A 1 194 ? 6.738 -6.877 -15.867 1.00 94.62 194 ALA A CA 1
ATOM 1541 C C . ALA A 1 194 ? 6.655 -7.163 -17.370 1.00 94.62 194 ALA A C 1
ATOM 1543 O O . ALA A 1 194 ? 7.630 -7.635 -17.943 1.00 94.62 194 ALA A O 1
ATOM 1544 N N . GLU A 1 195 ? 5.556 -6.770 -18.019 1.00 94.88 195 GLU A N 1
ATOM 1545 C CA . GLU A 1 195 ? 5.372 -6.885 -19.470 1.00 94.88 195 GLU A CA 1
ATOM 1546 C C . GLU A 1 195 ? 6.502 -6.187 -20.242 1.00 94.88 195 GLU A C 1
ATOM 1548 O O . GLU A 1 195 ? 7.100 -6.760 -21.151 1.00 94.88 195 GLU A O 1
ATOM 1553 N N . PHE A 1 196 ? 6.851 -4.960 -19.848 1.00 94.94 196 PHE A N 1
ATOM 1554 C CA . PHE A 1 196 ? 7.959 -4.231 -20.460 1.00 94.94 196 PHE A CA 1
ATOM 1555 C C . PHE A 1 196 ? 9.303 -4.958 -20.289 1.00 94.94 196 PHE A C 1
ATOM 1557 O O . PHE A 1 196 ? 10.057 -5.083 -21.254 1.00 94.94 196 PHE A O 1
ATOM 1564 N N . LEU A 1 197 ? 9.611 -5.436 -19.080 1.00 94.00 197 LEU A N 1
ATOM 1565 C CA . LEU A 1 197 ? 10.855 -6.150 -18.785 1.00 94.00 197 LEU A CA 1
ATOM 1566 C C . LEU A 1 197 ? 10.925 -7.497 -19.516 1.00 94.00 197 LEU A C 1
ATOM 1568 O O . LEU A 1 197 ? 12.001 -7.866 -19.982 1.00 94.00 197 LEU A O 1
ATOM 1572 N N . GLU A 1 198 ? 9.802 -8.202 -19.666 1.00 93.12 198 GLU A N 1
ATOM 1573 C CA . GLU A 1 198 ? 9.709 -9.427 -20.463 1.00 93.12 198 GLU A CA 1
ATOM 1574 C C . GLU A 1 198 ? 9.962 -9.139 -21.940 1.00 93.12 198 GLU A C 1
ATOM 1576 O O . GLU A 1 198 ? 10.884 -9.715 -22.517 1.00 93.12 198 GLU A O 1
ATOM 1581 N N . ILE A 1 199 ? 9.215 -8.211 -22.547 1.00 92.75 199 ILE A N 1
ATOM 1582 C CA . ILE A 1 199 ? 9.386 -7.858 -23.961 1.00 92.75 199 ILE A CA 1
ATOM 1583 C C . ILE A 1 199 ? 10.833 -7.430 -24.217 1.00 92.75 199 ILE A C 1
ATOM 1585 O O . ILE A 1 199 ? 11.502 -7.993 -25.084 1.00 92.75 199 ILE A O 1
ATOM 1589 N N . MET A 1 200 ? 11.360 -6.481 -23.444 1.00 91.38 200 MET A N 1
ATOM 1590 C CA . MET A 1 200 ? 12.707 -5.959 -23.674 1.00 91.38 200 MET A CA 1
ATOM 1591 C C . MET A 1 200 ? 13.808 -6.979 -23.345 1.00 91.38 200 MET A C 1
ATOM 1593 O O . MET A 1 200 ? 14.819 -7.029 -24.044 1.00 91.38 200 MET A O 1
ATOM 1597 N N . GLY A 1 201 ? 13.626 -7.818 -22.321 1.00 89.25 201 GLY A N 1
ATOM 1598 C CA . GLY A 1 201 ? 14.584 -8.864 -21.949 1.00 89.25 201 GLY A CA 1
ATOM 1599 C C . GLY A 1 201 ? 14.621 -10.041 -22.931 1.00 89.25 201 GLY A C 1
ATOM 1600 O O . GLY A 1 201 ? 15.679 -10.636 -23.149 1.00 89.25 201 GLY A O 1
ATOM 1601 N N . HIS A 1 202 ? 13.488 -10.373 -23.557 1.00 88.50 202 HIS A N 1
ATOM 1602 C CA . HIS A 1 202 ? 13.411 -11.408 -24.591 1.00 88.50 202 HIS A CA 1
ATOM 1603 C C . HIS A 1 202 ? 13.888 -10.928 -25.967 1.00 88.50 202 HIS A C 1
ATOM 1605 O O . HIS A 1 202 ? 14.345 -11.753 -26.760 1.00 88.50 202 HIS A O 1
ATOM 1611 N N . ASN A 1 203 ? 13.851 -9.620 -26.242 1.00 87.12 203 ASN A N 1
ATOM 1612 C CA . ASN A 1 203 ? 14.408 -9.023 -27.459 1.00 87.12 203 ASN A CA 1
ATOM 1613 C C . ASN A 1 203 ? 15.944 -8.954 -27.388 1.00 87.12 203 ASN A C 1
ATOM 1615 O O . ASN A 1 203 ? 16.545 -7.889 -27.224 1.00 87.12 203 ASN A O 1
ATOM 1619 N N . ARG A 1 204 ? 16.574 -10.131 -27.496 1.00 80.50 204 ARG A N 1
ATOM 1620 C CA . ARG A 1 204 ? 18.027 -10.327 -27.482 1.00 80.50 204 ARG A CA 1
ATOM 1621 C C . ARG A 1 204 ? 18.508 -11.153 -28.676 1.00 80.50 204 ARG A C 1
ATOM 1623 O O . ARG A 1 204 ? 17.863 -12.124 -29.066 1.00 80.50 204 ARG A O 1
ATOM 1630 N N . GLY A 1 205 ? 19.659 -10.784 -29.230 1.00 74.94 205 GLY A N 1
ATOM 1631 C CA . GLY A 1 205 ? 20.339 -11.493 -30.315 1.00 74.94 205 GLY A CA 1
ATOM 1632 C C . GLY A 1 205 ? 21.316 -12.571 -29.826 1.00 74.94 205 GLY A C 1
ATOM 1633 O O . GLY A 1 205 ? 21.619 -12.678 -28.637 1.00 74.94 205 GLY A O 1
ATOM 1634 N N . ALA A 1 206 ? 21.851 -13.358 -30.766 1.00 67.75 206 ALA A N 1
ATOM 1635 C CA . ALA A 1 206 ? 22.730 -14.505 -30.494 1.00 67.75 206 ALA A CA 1
ATOM 1636 C C . ALA A 1 206 ? 24.068 -14.145 -29.808 1.00 67.75 206 ALA A C 1
ATOM 1638 O O . ALA A 1 206 ? 24.647 -14.971 -29.111 1.00 67.75 206 ALA A O 1
ATOM 1639 N N . THR A 1 207 ? 24.543 -12.907 -29.963 1.00 68.50 207 THR A N 1
ATOM 1640 C CA . THR A 1 207 ? 25.810 -12.381 -29.416 1.00 68.50 207 THR A CA 1
ATOM 1641 C C . THR A 1 207 ? 25.631 -11.559 -28.127 1.00 68.50 207 THR A C 1
ATOM 1643 O O . THR A 1 207 ? 26.492 -10.761 -27.770 1.00 68.50 207 THR A O 1
ATOM 1646 N N . ASN A 1 208 ? 24.527 -11.773 -27.397 1.00 66.75 208 ASN A N 1
ATOM 1647 C CA . ASN A 1 208 ? 24.129 -11.071 -26.162 1.00 66.75 208 ASN A CA 1
ATOM 1648 C C . ASN A 1 208 ? 23.767 -9.585 -26.316 1.00 66.75 208 ASN A C 1
ATOM 1650 O O . ASN A 1 208 ? 23.587 -8.917 -25.304 1.00 66.75 208 ASN A O 1
ATOM 1654 N N . TYR A 1 209 ? 23.601 -9.059 -27.528 1.00 78.44 209 TYR A N 1
ATOM 1655 C CA . TYR A 1 209 ? 22.960 -7.754 -27.729 1.00 78.44 209 TYR A CA 1
ATOM 1656 C C . TYR A 1 209 ? 21.486 -7.823 -27.324 1.00 78.44 209 TYR A C 1
ATOM 1658 O O . TYR A 1 209 ? 20.823 -8.808 -27.639 1.00 78.44 209 TYR A O 1
ATOM 1666 N N . GLY A 1 210 ? 20.949 -6.801 -26.661 1.00 85.75 210 GLY A N 1
ATOM 1667 C CA . GLY A 1 210 ? 19.519 -6.768 -26.331 1.00 85.75 210 GLY A CA 1
ATOM 1668 C C . GLY A 1 210 ? 18.982 -5.379 -26.029 1.00 85.75 210 GLY A C 1
ATOM 1669 O O . GLY A 1 210 ? 19.721 -4.403 -26.065 1.00 85.75 210 GLY A O 1
ATOM 1670 N N . CYS A 1 211 ? 17.692 -5.275 -25.732 1.00 89.56 211 CYS A N 1
ATOM 1671 C CA . CYS A 1 211 ? 17.058 -3.980 -25.475 1.00 89.56 211 CYS A CA 1
ATOM 1672 C C . CYS A 1 211 ? 17.323 -3.405 -24.072 1.00 89.56 211 CYS A C 1
ATOM 1674 O O . CYS A 1 211 ? 17.120 -2.211 -23.854 1.00 89.56 211 CYS A O 1
ATOM 1676 N N . LEU A 1 212 ? 17.821 -4.217 -23.133 1.00 90.56 212 LEU A N 1
ATOM 1677 C CA . LEU A 1 212 ? 18.220 -3.795 -21.785 1.00 90.56 212 LEU A CA 1
ATOM 1678 C C . LEU A 1 212 ? 19.706 -4.080 -21.565 1.00 90.56 212 LEU A C 1
ATOM 1680 O O . LEU A 1 212 ? 20.131 -5.226 -21.682 1.00 90.56 212 LEU A O 1
ATOM 1684 N N . ALA A 1 213 ? 20.496 -3.070 -21.213 1.00 88.62 213 ALA A N 1
ATOM 1685 C CA . ALA A 1 213 ? 21.903 -3.253 -20.870 1.00 88.62 213 ALA A CA 1
ATOM 1686 C C . ALA A 1 213 ? 22.044 -4.009 -19.543 1.00 88.62 213 ALA A C 1
ATOM 1688 O O . ALA A 1 213 ? 21.262 -3.793 -18.616 1.00 88.62 213 ALA A O 1
ATOM 1689 N N . LYS A 1 214 ? 23.071 -4.850 -19.429 1.00 87.00 214 LYS A N 1
ATOM 1690 C CA . LYS A 1 214 ? 23.386 -5.652 -18.244 1.00 87.00 214 LYS A CA 1
ATOM 1691 C C . LYS A 1 214 ? 23.527 -4.785 -16.990 1.00 87.00 214 LYS A C 1
ATOM 1693 O O . LYS A 1 214 ? 24.202 -3.757 -17.006 1.00 87.00 214 LYS A O 1
ATOM 1698 N N . LEU A 1 215 ? 22.985 -5.235 -15.855 1.00 82.62 215 LEU A N 1
ATOM 1699 C CA . LEU A 1 215 ? 23.065 -4.471 -14.597 1.00 82.62 215 LEU A CA 1
ATOM 1700 C C . LEU A 1 215 ? 24.502 -4.283 -14.094 1.00 82.62 215 LEU A C 1
ATOM 1702 O O . LEU A 1 215 ? 24.840 -3.216 -13.584 1.00 82.62 215 LEU A O 1
ATOM 1706 N N . SER A 1 216 ? 25.351 -5.305 -14.241 1.00 82.81 216 SER A N 1
ATOM 1707 C CA . SER A 1 216 ? 26.758 -5.260 -13.813 1.00 82.81 216 SER A CA 1
ATOM 1708 C C . SER A 1 216 ? 27.660 -4.461 -14.760 1.00 82.81 216 SER A C 1
ATOM 1710 O O . SER A 1 216 ? 28.824 -4.233 -14.447 1.00 82.81 216 SER A O 1
ATOM 1712 N N . SER A 1 217 ? 27.157 -4.084 -15.937 1.00 83.19 217 SER A N 1
ATOM 1713 C CA . SER A 1 217 ? 27.871 -3.272 -16.921 1.00 83.19 217 SER A CA 1
ATOM 1714 C C . SER A 1 217 ? 26.866 -2.331 -17.596 1.00 83.19 217 SER A C 1
ATOM 1716 O O . SER A 1 217 ? 26.450 -2.566 -18.728 1.00 83.19 217 SER A O 1
ATOM 1718 N N . PRO A 1 218 ? 26.412 -1.284 -16.883 1.00 78.88 218 PRO A N 1
ATOM 1719 C CA . PRO A 1 218 ? 25.209 -0.524 -17.232 1.00 78.88 218 PRO A CA 1
ATOM 1720 C C . PRO A 1 218 ? 25.314 0.288 -18.528 1.00 78.88 218 PRO A C 1
ATOM 1722 O O . PRO A 1 218 ? 24.289 0.750 -19.024 1.00 78.88 218 PRO A O 1
ATOM 1725 N N . THR A 1 219 ? 26.519 0.461 -19.070 1.00 80.00 219 THR A N 1
ATOM 1726 C CA . THR A 1 219 ? 26.785 1.097 -20.369 1.00 80.00 219 THR A CA 1
ATOM 1727 C C . THR A 1 219 ? 27.051 0.085 -21.486 1.00 80.00 219 THR A C 1
ATOM 1729 O O . THR A 1 219 ? 27.198 0.479 -22.639 1.00 80.00 219 THR A O 1
ATOM 1732 N N . SER A 1 220 ? 27.127 -1.210 -21.164 1.00 78.25 220 SER A N 1
ATOM 1733 C CA . SER A 1 220 ? 27.369 -2.265 -22.141 1.00 78.25 220 SER A CA 1
ATOM 1734 C C . SER A 1 220 ? 26.141 -2.508 -23.001 1.00 78.25 220 SER A C 1
ATOM 1736 O O . SER A 1 220 ? 25.008 -2.517 -22.533 1.00 78.25 220 SER A O 1
ATOM 1738 N N . THR A 1 221 ? 26.391 -2.807 -24.265 1.00 73.69 221 THR A N 1
ATOM 1739 C CA . THR A 1 221 ? 25.393 -3.271 -25.225 1.00 73.69 221 THR A CA 1
ATOM 1740 C C . THR A 1 221 ? 24.922 -4.700 -24.945 1.00 73.69 221 THR A C 1
ATOM 1742 O O . THR A 1 221 ? 23.934 -5.147 -25.527 1.00 73.69 221 THR A O 1
ATOM 1745 N N . THR A 1 222 ? 25.609 -5.410 -24.044 1.00 77.88 222 THR A N 1
ATOM 1746 C CA . THR A 1 222 ? 25.252 -6.765 -23.625 1.00 77.88 222 THR A CA 1
ATOM 1747 C C . THR A 1 222 ? 24.061 -6.770 -22.671 1.00 77.88 222 THR A C 1
ATOM 1749 O O . THR A 1 222 ? 23.933 -5.878 -21.836 1.00 77.88 222 THR A O 1
ATOM 1752 N N . THR A 1 223 ? 23.206 -7.786 -22.766 1.00 80.00 223 THR A N 1
ATOM 1753 C CA . THR A 1 223 ? 22.041 -7.995 -21.897 1.00 80.00 223 THR A CA 1
ATOM 1754 C C . THR A 1 223 ? 22.188 -9.262 -21.054 1.00 80.00 223 THR A C 1
ATOM 1756 O O . THR A 1 223 ? 22.869 -10.213 -21.450 1.00 80.00 223 THR A O 1
ATOM 1759 N N . ASP A 1 224 ? 21.551 -9.289 -19.882 1.00 81.62 224 ASP A N 1
ATOM 1760 C CA . ASP A 1 224 ? 21.385 -10.528 -19.121 1.00 81.62 224 ASP A CA 1
ATOM 1761 C C . ASP A 1 224 ? 20.404 -11.466 -19.841 1.00 81.62 224 ASP A C 1
ATOM 1763 O O . ASP A 1 224 ? 19.593 -11.054 -20.671 1.00 81.62 224 ASP A O 1
ATOM 1767 N N . THR A 1 225 ? 20.449 -12.765 -19.533 1.00 83.81 225 THR A N 1
ATOM 1768 C CA . THR A 1 225 ? 19.399 -13.665 -20.033 1.00 83.81 225 THR A CA 1
ATOM 1769 C C . THR A 1 225 ? 18.040 -13.230 -19.483 1.00 83.81 225 THR A C 1
ATOM 1771 O O . THR A 1 225 ? 17.957 -12.839 -18.317 1.00 83.81 225 THR A O 1
ATOM 1774 N N . ALA A 1 226 ? 16.973 -13.362 -20.280 1.00 82.50 226 ALA A N 1
ATOM 1775 C CA . ALA A 1 226 ? 15.618 -13.074 -19.814 1.00 82.50 226 ALA A CA 1
ATOM 1776 C C . ALA A 1 226 ? 15.321 -13.812 -18.496 1.00 82.50 226 ALA A C 1
ATOM 1778 O O . ALA A 1 226 ? 14.935 -13.186 -17.522 1.00 82.50 226 ALA A O 1
ATOM 1779 N N . ALA A 1 227 ? 15.640 -15.107 -18.396 1.00 83.94 227 ALA A N 1
ATOM 1780 C CA . ALA A 1 227 ? 15.451 -15.877 -17.163 1.00 83.94 227 ALA A CA 1
ATOM 1781 C C . ALA A 1 227 ? 16.156 -15.259 -15.934 1.00 83.94 227 ALA A C 1
ATOM 1783 O O . ALA A 1 227 ? 15.547 -15.141 -14.871 1.00 83.94 227 ALA A O 1
ATOM 1784 N N . ALA A 1 228 ? 17.412 -14.821 -16.078 1.00 84.81 228 ALA A N 1
ATOM 1785 C CA . ALA A 1 228 ? 18.163 -14.180 -14.995 1.00 84.81 228 ALA A CA 1
ATOM 1786 C C . ALA A 1 228 ? 17.568 -12.818 -14.595 1.00 84.81 228 ALA A C 1
ATOM 1788 O O . ALA A 1 228 ? 17.483 -12.499 -13.406 1.00 84.81 228 ALA A O 1
ATOM 1789 N N . LEU A 1 229 ? 17.127 -12.030 -15.578 1.00 83.62 229 LEU A N 1
ATOM 1790 C CA . LEU A 1 229 ? 16.496 -10.732 -15.356 1.00 83.62 229 LEU A CA 1
ATOM 1791 C C . LEU A 1 229 ? 15.138 -10.888 -14.662 1.00 83.62 229 LEU A C 1
ATOM 1793 O O . LEU A 1 229 ? 14.911 -10.284 -13.617 1.00 83.62 229 LEU A O 1
ATOM 1797 N N . LEU A 1 230 ? 14.266 -11.751 -15.188 1.00 83.25 230 LEU A N 1
ATOM 1798 C CA . LEU A 1 230 ? 12.927 -11.994 -14.647 1.00 83.25 230 LEU A CA 1
ATOM 1799 C C . LEU A 1 230 ? 12.977 -12.562 -13.223 1.00 83.25 230 LEU A C 1
ATOM 1801 O O . LEU A 1 230 ? 12.172 -12.166 -12.379 1.00 83.25 230 LEU A O 1
ATOM 1805 N N . SER A 1 231 ? 13.957 -13.426 -12.932 1.00 86.56 231 SER A N 1
ATOM 1806 C CA . SER A 1 231 ? 14.194 -13.937 -11.578 1.00 86.56 231 SER A CA 1
ATOM 1807 C C . SER A 1 231 ? 14.653 -12.837 -10.617 1.00 86.56 231 SER A C 1
ATOM 1809 O O . SER A 1 231 ? 14.147 -12.756 -9.501 1.00 86.56 231 SER A O 1
ATOM 1811 N N . THR A 1 232 ? 15.572 -11.969 -11.049 1.00 88.44 232 THR A N 1
ATOM 1812 C CA . THR A 1 232 ? 16.123 -10.893 -10.208 1.00 88.44 232 THR A CA 1
ATOM 1813 C C . THR A 1 232 ? 15.088 -9.802 -9.925 1.00 88.44 232 THR A C 1
ATOM 1815 O O . THR A 1 232 ? 15.022 -9.281 -8.814 1.00 88.44 232 THR A O 1
ATOM 1818 N N . CYS A 1 233 ? 14.263 -9.465 -10.916 1.00 91.88 233 CYS A N 1
ATOM 1819 C CA . CYS A 1 233 ? 13.252 -8.414 -10.810 1.00 91.88 233 CYS A CA 1
ATOM 1820 C C . CYS A 1 233 ? 11.942 -8.881 -10.167 1.00 91.88 233 CYS A C 1
ATOM 1822 O O . CYS A 1 233 ? 11.079 -8.041 -9.925 1.00 91.88 233 CYS A O 1
ATOM 1824 N N . LYS A 1 234 ? 11.775 -10.189 -9.921 1.00 91.00 234 LYS A N 1
ATOM 1825 C CA . LYS A 1 234 ? 10.545 -10.805 -9.393 1.00 91.00 234 LYS A CA 1
ATOM 1826 C C . LYS A 1 234 ? 9.275 -10.256 -10.050 1.00 91.00 234 LYS A C 1
ATOM 1828 O O . LYS A 1 234 ? 8.362 -9.777 -9.394 1.00 91.00 234 LYS A O 1
ATOM 1833 N N . ILE A 1 235 ? 9.231 -10.324 -11.374 1.00 86.94 235 ILE A N 1
ATOM 1834 C CA . ILE A 1 235 ? 8.145 -9.765 -12.200 1.00 86.94 235 ILE A CA 1
ATOM 1835 C C . ILE A 1 235 ? 6.773 -10.446 -12.024 1.00 86.94 235 ILE A C 1
ATOM 1837 O O . ILE A 1 235 ? 5.804 -10.084 -12.688 1.00 86.94 235 ILE A O 1
ATOM 1841 N N . LYS A 1 236 ? 6.690 -11.458 -11.158 1.00 87.12 236 LYS A N 1
ATOM 1842 C CA . LYS A 1 236 ? 5.455 -12.134 -10.769 1.00 87.12 236 LYS A CA 1
ATOM 1843 C C . LYS A 1 236 ? 5.230 -11.891 -9.277 1.00 87.12 236 LYS A C 1
ATOM 1845 O O . LYS A 1 236 ? 6.195 -12.001 -8.524 1.00 87.12 236 LYS A O 1
ATOM 1850 N N . PRO A 1 237 ? 3.997 -11.574 -8.847 1.00 86.12 237 PRO A N 1
ATOM 1851 C CA . PRO A 1 237 ? 3.673 -11.481 -7.428 1.00 86.12 237 PRO A CA 1
ATOM 1852 C C . PRO A 1 237 ? 4.003 -12.784 -6.685 1.00 86.12 237 PRO A C 1
ATOM 1854 O O . PRO A 1 237 ? 3.667 -13.862 -7.177 1.00 86.12 237 PRO A O 1
ATOM 1857 N N . ASP A 1 238 ? 4.618 -12.666 -5.507 1.00 89.81 238 ASP A N 1
ATOM 1858 C CA . ASP A 1 238 ? 4.702 -13.756 -4.529 1.00 89.81 238 ASP A CA 1
ATOM 1859 C C . ASP A 1 238 ? 3.406 -13.757 -3.680 1.00 89.81 238 ASP A C 1
ATOM 1861 O O . ASP A 1 238 ? 2.608 -12.811 -3.738 1.00 89.81 238 ASP A O 1
ATOM 1865 N N . ASP A 1 239 ? 3.208 -14.769 -2.834 1.00 92.31 239 ASP A N 1
ATOM 1866 C CA . ASP A 1 239 ? 2.076 -14.799 -1.899 1.00 92.31 239 ASP A CA 1
ATOM 1867 C C . ASP A 1 239 ? 2.049 -13.561 -0.987 1.00 92.31 239 ASP A C 1
ATOM 1869 O O . ASP A 1 239 ? 3.073 -13.106 -0.465 1.00 92.31 239 ASP A O 1
ATOM 1873 N N . ILE A 1 240 ? 0.852 -13.001 -0.798 1.00 93.31 240 ILE A N 1
ATOM 1874 C CA . ILE A 1 240 ? 0.648 -11.783 -0.009 1.00 93.31 240 ILE A CA 1
ATOM 1875 C C . ILE A 1 240 ? 0.457 -12.163 1.460 1.00 93.31 240 ILE A C 1
ATOM 1877 O O . ILE A 1 240 ? -0.458 -12.906 1.813 1.00 93.31 240 ILE A O 1
ATOM 1881 N N . THR A 1 241 ? 1.279 -11.587 2.333 1.00 95.06 241 THR A N 1
ATOM 1882 C CA . THR A 1 241 ? 1.233 -11.789 3.791 1.00 95.06 241 THR A CA 1
ATOM 1883 C C . THR A 1 241 ? 1.272 -10.444 4.505 1.00 95.06 241 THR A C 1
ATOM 1885 O O . THR A 1 241 ? 1.930 -9.533 4.031 1.00 95.06 241 THR A O 1
ATOM 1888 N N . ALA A 1 242 ? 0.620 -10.263 5.654 1.00 94.12 242 ALA A N 1
ATOM 1889 C CA . ALA A 1 242 ? 0.687 -8.972 6.351 1.00 94.12 242 ALA A CA 1
ATOM 1890 C C . ALA A 1 242 ? 2.138 -8.635 6.766 1.00 94.12 242 ALA A C 1
ATOM 1892 O O . ALA A 1 242 ? 2.793 -9.443 7.421 1.00 94.12 242 ALA A O 1
ATOM 1893 N N . GLY A 1 243 ? 2.629 -7.442 6.410 1.00 93.50 243 GLY A N 1
ATOM 1894 C CA . GLY A 1 243 ? 4.020 -7.028 6.646 1.00 93.50 243 GLY A CA 1
ATOM 1895 C C . GLY A 1 243 ? 4.205 -5.510 6.640 1.00 93.50 243 GLY A C 1
ATOM 1896 O O . GLY A 1 243 ? 3.277 -4.762 6.336 1.00 93.50 243 GLY A O 1
ATOM 1897 N N . SER A 1 244 ? 5.389 -5.033 7.032 1.00 92.25 244 SER A N 1
ATOM 1898 C CA . SER A 1 244 ? 5.716 -3.593 7.052 1.00 92.25 244 SER A CA 1
ATOM 1899 C C . SER A 1 244 ? 7.139 -3.267 6.644 1.00 92.25 244 SER A C 1
ATOM 1901 O O . SER A 1 244 ? 7.727 -2.286 7.096 1.00 92.25 244 SER A O 1
ATOM 1903 N N . GLU A 1 245 ? 7.704 -4.112 5.801 1.00 93.56 245 GLU A N 1
ATOM 1904 C CA . GLU A 1 245 ? 9.014 -3.897 5.232 1.00 93.56 245 GLU A CA 1
ATOM 1905 C C . GLU A 1 245 ? 9.005 -2.617 4.380 1.00 93.56 245 GLU A C 1
ATOM 1907 O O . GLU A 1 245 ? 8.097 -2.414 3.564 1.00 93.56 245 GLU A O 1
ATOM 1912 N N . PRO A 1 246 ? 10.014 -1.745 4.528 1.00 92.62 246 PRO A N 1
ATOM 1913 C CA . PRO A 1 246 ? 10.147 -0.584 3.667 1.00 92.62 246 PRO A CA 1
ATOM 1914 C C . PRO A 1 246 ? 10.541 -1.010 2.249 1.00 92.62 246 PRO A C 1
ATOM 1916 O O . PRO A 1 246 ? 11.270 -1.989 2.040 1.00 92.62 246 PRO A O 1
ATOM 1919 N N . THR A 1 247 ? 10.099 -0.231 1.264 1.00 96.19 247 THR A N 1
ATOM 1920 C CA . THR A 1 247 ? 10.579 -0.373 -0.115 1.00 96.19 247 THR A CA 1
ATOM 1921 C C . THR A 1 247 ? 11.841 0.466 -0.332 1.00 96.19 247 THR A C 1
ATOM 1923 O O . THR A 1 247 ? 12.050 1.489 0.323 1.00 96.19 247 THR A O 1
ATOM 1926 N N . ALA A 1 248 ? 12.696 0.033 -1.252 1.00 95.56 248 ALA A N 1
ATOM 1927 C CA . ALA A 1 248 ? 13.903 0.742 -1.645 1.00 95.56 248 ALA A CA 1
ATOM 1928 C C . ALA A 1 248 ? 13.602 1.901 -2.609 1.00 95.56 248 ALA A C 1
ATOM 1930 O O . ALA A 1 248 ? 14.261 2.936 -2.526 1.00 95.56 248 ALA A O 1
ATOM 1931 N N . VAL A 1 249 ? 12.612 1.740 -3.497 1.00 95.31 249 VAL A N 1
ATOM 1932 C CA . VAL A 1 249 ? 12.286 2.718 -4.554 1.00 95.31 249 VAL A CA 1
ATOM 1933 C C . VAL A 1 249 ? 11.103 3.609 -4.180 1.00 95.31 249 VAL A C 1
ATOM 1935 O O . VAL A 1 249 ? 11.223 4.828 -4.240 1.00 95.31 249 VAL A O 1
ATOM 1938 N N . LEU A 1 250 ? 9.962 3.048 -3.781 1.00 96.56 250 LEU A N 1
ATOM 1939 C CA . LEU A 1 250 ? 8.754 3.820 -3.476 1.00 96.56 250 LEU A CA 1
ATOM 1940 C C . LEU A 1 250 ? 8.809 4.403 -2.050 1.00 96.56 250 LEU A C 1
ATOM 1942 O O . LEU A 1 250 ? 8.611 3.711 -1.049 1.00 96.56 250 LEU A O 1
ATOM 1946 N N . LYS A 1 251 ? 9.060 5.708 -1.957 1.00 94.44 251 LYS A N 1
ATOM 1947 C CA . LYS A 1 251 ? 9.207 6.459 -0.704 1.00 94.44 251 LYS A CA 1
ATOM 1948 C C . LYS A 1 251 ? 8.123 7.524 -0.572 1.00 94.44 251 LYS A C 1
ATOM 1950 O O . LYS A 1 251 ? 7.492 7.918 -1.550 1.00 94.44 251 LYS A O 1
ATOM 1955 N N . MET A 1 252 ? 7.967 8.075 0.634 1.00 92.00 252 MET A N 1
ATOM 1956 C CA . MET A 1 252 ? 7.095 9.237 0.851 1.00 92.00 252 MET A CA 1
ATOM 1957 C C . MET A 1 252 ? 7.475 10.441 -0.022 1.00 92.00 252 MET A C 1
ATOM 1959 O O . MET A 1 252 ? 6.605 11.227 -0.378 1.00 92.00 252 MET A O 1
ATOM 1963 N N . SER A 1 253 ? 8.749 10.573 -0.399 1.00 91.38 253 SER A N 1
ATOM 1964 C CA . SER A 1 253 ? 9.239 11.644 -1.269 1.00 91.38 253 SER A CA 1
ATOM 1965 C C . SER A 1 253 ? 9.050 11.379 -2.765 1.00 91.38 253 SER A C 1
ATOM 1967 O O . SER A 1 253 ? 9.271 12.294 -3.541 1.00 91.38 253 SER A O 1
ATOM 1969 N N . GLY A 1 254 ? 8.681 10.168 -3.196 1.00 92.69 254 GLY A N 1
ATOM 1970 C CA . GLY A 1 254 ? 8.607 9.787 -4.613 1.00 92.69 254 GLY A CA 1
ATOM 1971 C C . GLY A 1 254 ? 9.295 8.450 -4.898 1.00 92.69 254 GLY A C 1
ATOM 1972 O O . GLY A 1 254 ? 9.440 7.619 -4.005 1.00 92.69 254 GLY A O 1
ATOM 1973 N N . PHE A 1 255 ? 9.717 8.240 -6.145 1.00 94.25 255 PHE A N 1
ATOM 1974 C CA . PHE A 1 255 ? 10.361 7.007 -6.608 1.00 94.25 255 PHE A CA 1
ATOM 1975 C C . PHE A 1 255 ? 11.882 7.168 -6.727 1.00 94.25 255 PHE A C 1
ATOM 1977 O O . PHE A 1 255 ? 12.399 7.686 -7.717 1.00 94.25 255 PHE A O 1
ATOM 1984 N N . ASP A 1 256 ? 12.618 6.723 -5.714 1.00 94.25 256 ASP A N 1
ATOM 1985 C CA . ASP A 1 256 ? 14.070 6.868 -5.655 1.00 94.25 256 ASP A CA 1
ATOM 1986 C C . ASP A 1 256 ? 14.776 6.240 -6.869 1.00 94.25 256 ASP A C 1
ATOM 1988 O O . ASP A 1 256 ? 14.389 5.188 -7.377 1.00 94.25 256 ASP A O 1
ATOM 1992 N N . GLY A 1 257 ? 15.807 6.917 -7.372 1.00 89.81 257 GLY A N 1
ATOM 1993 C CA . GLY A 1 257 ? 16.517 6.522 -8.591 1.00 89.81 257 GLY A CA 1
ATOM 1994 C C . GLY A 1 257 ? 15.749 6.729 -9.906 1.00 89.81 257 GLY A C 1
ATOM 1995 O O . GLY A 1 257 ? 16.361 6.623 -10.968 1.00 89.81 257 GLY A O 1
ATOM 1996 N N . MET A 1 258 ? 14.457 7.090 -9.884 1.00 90.44 258 MET A N 1
ATOM 1997 C CA . MET A 1 258 ? 13.665 7.337 -11.098 1.00 90.44 258 MET A CA 1
ATOM 1998 C C . MET A 1 258 ? 13.768 8.798 -11.573 1.00 90.44 258 MET A C 1
ATOM 2000 O O . MET A 1 258 ? 12.792 9.548 -11.580 1.00 90.44 258 MET A O 1
ATOM 2004 N N . THR A 1 259 ? 14.984 9.210 -11.944 1.00 85.31 259 THR A N 1
ATOM 2005 C CA . THR A 1 259 ? 15.391 10.624 -12.095 1.00 85.31 259 THR A CA 1
ATOM 2006 C C . THR A 1 259 ? 15.332 11.203 -13.510 1.00 85.31 259 THR A C 1
ATOM 2008 O O . THR A 1 259 ? 15.584 12.394 -13.676 1.00 85.31 259 THR A O 1
ATOM 2011 N N . HIS A 1 260 ? 15.060 10.401 -14.538 1.00 76.75 260 HIS A N 1
ATOM 2012 C CA . HIS A 1 260 ? 15.135 10.873 -15.922 1.00 76.75 260 HIS A CA 1
ATOM 2013 C C . HIS A 1 260 ? 13.798 11.395 -16.464 1.00 76.75 260 HIS A C 1
ATOM 2015 O O . HIS A 1 260 ? 12.724 11.036 -15.979 1.00 76.75 260 HIS A O 1
ATOM 2021 N N . SER A 1 261 ? 13.895 12.248 -17.485 1.00 70.19 261 SER A N 1
ATOM 2022 C CA . SER A 1 261 ? 12.787 12.682 -18.334 1.00 70.19 261 SER A CA 1
ATOM 2023 C C . SER A 1 261 ? 12.296 11.522 -19.195 1.00 70.19 261 SER A C 1
ATOM 2025 O O . SER A 1 261 ? 13.081 10.721 -19.681 1.00 70.19 261 SER A O 1
ATOM 2027 N N . THR A 1 262 ? 10.991 11.435 -19.420 1.00 72.56 262 THR A N 1
ATOM 2028 C CA . THR A 1 262 ? 10.329 10.241 -19.966 1.00 72.56 262 THR A CA 1
ATOM 2029 C C . THR A 1 262 ? 10.745 9.803 -21.381 1.00 72.56 262 THR A C 1
ATOM 2031 O O . THR A 1 262 ? 10.359 8.718 -21.792 1.00 72.56 262 THR A O 1
ATOM 2034 N N . GLY A 1 263 ? 11.500 10.585 -22.160 1.00 79.06 263 GLY A N 1
ATOM 2035 C CA . GLY A 1 263 ? 11.877 10.196 -23.532 1.00 79.06 263 GLY A CA 1
ATOM 2036 C C . GLY A 1 263 ? 13.051 9.214 -23.581 1.00 79.06 263 GLY A C 1
ATOM 2037 O O . GLY A 1 263 ? 13.915 9.260 -22.722 1.00 79.06 263 GLY A O 1
ATOM 2038 N N . LEU A 1 264 ? 13.121 8.350 -24.599 1.00 85.06 264 LEU A N 1
ATOM 2039 C CA . LEU A 1 264 ? 14.236 7.406 -24.815 1.00 85.06 264 LEU A CA 1
ATOM 2040 C C . LEU A 1 264 ? 15.451 8.036 -25.527 1.00 85.06 264 LEU A C 1
ATOM 2042 O O . LEU A 1 264 ? 15.945 7.494 -26.516 1.00 85.06 264 LEU A O 1
ATOM 2046 N N . ASP A 1 265 ? 15.920 9.188 -25.051 1.00 83.19 265 ASP A N 1
ATOM 2047 C CA . ASP A 1 265 ? 17.010 9.924 -25.699 1.00 83.19 265 ASP A CA 1
ATOM 2048 C C . ASP A 1 265 ? 18.402 9.279 -25.492 1.00 83.19 265 ASP A C 1
ATOM 2050 O O . ASP A 1 265 ? 18.583 8.293 -24.768 1.00 83.19 265 ASP A O 1
ATOM 2054 N N . ASN A 1 266 ? 19.427 9.869 -26.115 1.00 79.81 266 ASN A N 1
ATOM 2055 C CA . ASN A 1 266 ? 20.810 9.382 -26.055 1.00 79.81 266 ASN A CA 1
ATOM 2056 C C . ASN A 1 266 ? 21.418 9.370 -24.637 1.00 79.81 266 ASN A C 1
ATOM 2058 O O . ASN A 1 266 ? 22.448 8.735 -24.427 1.00 79.81 266 ASN A O 1
ATOM 2062 N N . SER A 1 267 ? 20.813 10.044 -23.652 1.00 82.38 267 SER A N 1
ATOM 2063 C CA . SER A 1 267 ? 21.260 10.004 -22.252 1.00 82.38 267 SER A CA 1
ATOM 2064 C C . SER A 1 267 ? 20.784 8.752 -21.502 1.00 82.38 267 SER A C 1
ATOM 2066 O O . SER A 1 267 ? 21.294 8.441 -20.419 1.00 82.38 267 SER A O 1
ATOM 2068 N N . ILE A 1 268 ? 19.799 8.039 -22.057 1.00 86.50 268 ILE A N 1
ATOM 2069 C CA . ILE A 1 268 ? 19.202 6.827 -21.482 1.00 86.50 268 ILE A CA 1
ATOM 2070 C C . ILE A 1 268 ? 19.654 5.572 -22.227 1.00 86.50 268 ILE A C 1
ATOM 2072 O O . ILE A 1 268 ? 19.704 4.494 -21.629 1.00 86.50 268 ILE A O 1
ATOM 2076 N N . LEU A 1 269 ? 20.013 5.703 -23.502 1.00 86.88 269 LEU A N 1
ATOM 2077 C CA . LEU A 1 269 ? 20.496 4.602 -24.326 1.00 86.88 269 LEU A CA 1
ATOM 2078 C C . LEU A 1 269 ? 22.019 4.428 -24.208 1.00 86.88 269 LEU A C 1
ATOM 2080 O O . LEU A 1 269 ? 22.764 5.361 -23.906 1.00 86.88 269 LEU A O 1
ATOM 2084 N N . THR A 1 270 ? 22.510 3.209 -24.408 1.00 83.50 270 THR A N 1
ATOM 2085 C CA . THR A 1 270 ? 23.945 2.949 -24.593 1.00 83.50 270 THR A CA 1
ATOM 2086 C C . THR A 1 270 ? 24.409 3.586 -25.903 1.00 83.50 270 THR A C 1
ATOM 2088 O O . THR A 1 270 ? 23.685 3.508 -26.897 1.00 83.50 270 THR A O 1
ATOM 2091 N N . SER A 1 271 ? 25.609 4.171 -25.935 1.00 68.44 271 SER A N 1
ATOM 2092 C CA . SER A 1 271 ? 26.199 4.680 -27.181 1.00 68.44 271 SER A CA 1
ATOM 2093 C C . SER A 1 271 ? 26.477 3.552 -28.191 1.00 68.44 271 SER A C 1
ATOM 2095 O O . SER A 1 271 ? 26.414 2.369 -27.849 1.00 68.44 271 SER A O 1
ATOM 2097 N N . THR A 1 272 ? 26.732 3.949 -29.446 1.00 57.44 272 THR A N 1
ATOM 2098 C CA . THR A 1 272 ? 27.013 3.122 -30.640 1.00 57.44 272 THR A CA 1
ATOM 2099 C C . THR A 1 272 ? 27.568 1.726 -30.343 1.00 57.44 272 THR A C 1
ATOM 2101 O O . THR A 1 272 ? 28.599 1.588 -29.684 1.00 57.44 272 THR A O 1
ATOM 2104 N N . GLY A 1 273 ? 26.904 0.698 -30.888 1.00 52.59 273 GLY A N 1
ATOM 2105 C CA . GLY A 1 273 ? 27.317 -0.708 -30.779 1.00 52.59 273 GLY A CA 1
ATOM 2106 C C . GLY A 1 273 ? 26.191 -1.700 -30.462 1.00 52.59 273 GLY A C 1
ATOM 2107 O O . GLY A 1 273 ? 26.464 -2.892 -30.342 1.00 52.59 273 GLY A O 1
ATOM 2108 N N . ASN A 1 274 ? 24.943 -1.244 -30.297 1.00 58.12 274 ASN A N 1
ATOM 2109 C CA . ASN A 1 274 ? 23.761 -2.110 -30.217 1.00 58.12 274 ASN A CA 1
ATOM 2110 C C . ASN A 1 274 ? 22.681 -1.660 -31.196 1.00 58.12 274 ASN A C 1
ATOM 2112 O O . ASN A 1 274 ? 21.564 -1.316 -30.814 1.00 58.12 274 ASN A O 1
ATOM 2116 N N . GLU A 1 275 ? 23.019 -1.715 -32.476 1.00 62.38 275 GLU A N 1
ATOM 2117 C CA . GLU A 1 275 ? 22.117 -1.372 -33.575 1.00 62.38 275 GLU A CA 1
ATOM 2118 C C . GLU A 1 275 ? 20.886 -2.292 -33.709 1.00 62.38 275 GLU A C 1
ATOM 2120 O O . GLU A 1 275 ? 20.076 -2.131 -34.619 1.00 62.38 275 GLU A O 1
ATOM 2125 N N . ASN A 1 276 ? 20.716 -3.233 -32.777 1.00 72.44 276 ASN A N 1
ATOM 2126 C CA . ASN A 1 276 ? 19.828 -4.376 -32.916 1.00 72.44 276 ASN A CA 1
ATOM 2127 C C . ASN A 1 276 ? 18.507 -4.236 -32.144 1.00 72.44 276 ASN A C 1
ATOM 2129 O O . ASN A 1 276 ? 17.566 -4.973 -32.432 1.00 72.44 276 ASN A O 1
ATOM 2133 N N . CYS A 1 277 ? 18.392 -3.312 -31.179 1.00 84.00 277 CYS A N 1
ATOM 2134 C CA . CYS A 1 277 ? 17.112 -3.090 -30.499 1.00 84.00 277 CYS A CA 1
ATOM 2135 C C . CYS A 1 277 ? 16.214 -2.129 -31.294 1.00 84.00 277 CYS A C 1
ATOM 2137 O O . CYS A 1 277 ? 16.220 -0.915 -31.101 1.00 84.00 277 CYS A O 1
ATOM 2139 N N . VAL A 1 278 ? 15.378 -2.700 -32.157 1.00 84.69 278 VAL A N 1
ATOM 2140 C CA . VAL A 1 278 ? 14.366 -1.972 -32.943 1.00 84.69 278 VAL A CA 1
ATOM 2141 C C . VAL A 1 278 ? 13.374 -1.216 -32.042 1.00 84.69 278 VAL A C 1
ATOM 2143 O O . VAL A 1 278 ? 12.945 -0.110 -32.368 1.00 84.69 278 VAL A O 1
ATOM 2146 N N . LEU A 1 279 ? 13.063 -1.759 -30.858 1.00 88.06 279 LEU A N 1
ATOM 2147 C CA . LEU A 1 279 ? 12.099 -1.176 -29.914 1.00 88.06 279 LEU A CA 1
ATOM 2148 C C . LEU A 1 279 ? 12.531 0.176 -29.330 1.00 88.06 279 LEU A C 1
ATOM 2150 O O . LEU A 1 279 ? 11.683 0.963 -28.909 1.00 88.06 279 LEU A O 1
ATOM 2154 N N . THR A 1 280 ? 13.830 0.470 -29.323 1.00 87.00 280 THR A N 1
ATOM 2155 C CA . THR A 1 280 ? 14.393 1.740 -28.844 1.00 87.00 280 THR A CA 1
ATOM 2156 C C . THR A 1 280 ? 14.913 2.612 -29.983 1.00 87.00 280 THR A C 1
ATOM 2158 O O . THR A 1 280 ? 15.437 3.686 -29.721 1.00 87.00 280 THR A O 1
ATOM 2161 N N . SER A 1 281 ? 14.743 2.213 -31.244 1.00 83.19 281 SER A N 1
ATOM 2162 C CA . SER A 1 281 ? 15.293 2.933 -32.394 1.00 83.19 281 SER A CA 1
ATOM 2163 C C . SER A 1 281 ? 14.645 4.300 -32.634 1.00 83.19 281 SER A C 1
ATOM 2165 O O . SER A 1 281 ? 13.422 4.394 -32.722 1.00 83.19 281 SER A O 1
ATOM 2167 N N . ALA A 1 282 ? 15.438 5.358 -32.825 1.00 78.19 282 ALA A N 1
ATOM 2168 C CA . ALA A 1 282 ? 14.929 6.645 -33.329 1.00 78.19 282 ALA A CA 1
ATOM 2169 C C . ALA A 1 282 ? 14.797 6.687 -34.863 1.00 78.19 282 ALA A C 1
ATOM 2171 O O . ALA A 1 282 ? 14.502 7.730 -35.440 1.00 78.19 282 ALA A O 1
ATOM 2172 N N . THR A 1 283 ? 15.034 5.571 -35.554 1.00 79.38 283 THR A N 1
ATOM 2173 C CA . THR A 1 283 ? 14.773 5.477 -36.988 1.00 79.38 283 THR A CA 1
ATOM 2174 C C . THR A 1 283 ? 13.278 5.272 -37.203 1.00 79.38 283 THR A C 1
ATOM 2176 O O . THR A 1 283 ? 12.705 4.299 -36.720 1.00 79.38 283 THR A O 1
ATOM 2179 N N . ALA A 1 284 ? 12.640 6.171 -37.950 1.00 76.00 284 ALA A N 1
ATOM 2180 C CA . ALA A 1 284 ? 11.207 6.111 -38.232 1.00 76.00 284 ALA A CA 1
ATOM 2181 C C . ALA A 1 284 ? 10.777 4.748 -38.820 1.00 76.00 284 ALA A C 1
ATOM 2183 O O . ALA A 1 284 ? 9.896 4.090 -38.261 1.00 76.00 284 ALA A O 1
ATOM 2184 N N . ALA A 1 285 ? 11.491 4.292 -39.856 1.00 77.38 285 ALA A N 1
ATOM 2185 C CA . ALA A 1 285 ? 11.230 3.057 -40.604 1.00 77.38 285 ALA A CA 1
ATOM 2186 C C . ALA A 1 285 ? 11.298 1.756 -39.783 1.00 77.38 285 ALA A C 1
ATOM 2188 O O . ALA A 1 285 ? 10.769 0.735 -40.209 1.00 77.38 285 ALA A O 1
ATOM 2189 N N . ASP A 1 286 ? 11.930 1.770 -38.610 1.00 79.00 286 ASP A N 1
ATOM 2190 C CA . ASP A 1 286 ? 12.229 0.547 -37.866 1.00 79.00 286 ASP A CA 1
ATOM 2191 C C . ASP A 1 286 ? 11.003 -0.083 -37.182 1.00 79.00 286 ASP A C 1
ATOM 2193 O O . ASP A 1 286 ? 10.965 -1.296 -37.002 1.00 79.00 286 ASP A O 1
ATOM 2197 N N . LEU A 1 287 ? 10.010 0.715 -36.770 1.00 77.25 287 LEU A N 1
ATOM 2198 C CA . LEU A 1 287 ? 8.932 0.239 -35.889 1.00 77.25 287 LEU A CA 1
ATOM 2199 C C . LEU A 1 287 ? 7.591 -0.029 -36.574 1.00 77.25 287 LEU A C 1
ATOM 2201 O O . LEU A 1 287 ? 6.949 -1.028 -36.262 1.00 77.25 287 LEU A O 1
ATOM 2205 N N . ASN A 1 288 ? 7.101 0.901 -37.400 1.00 74.19 288 ASN A N 1
ATOM 2206 C CA . ASN A 1 288 ? 5.696 0.859 -37.844 1.00 74.19 288 ASN A CA 1
ATOM 2207 C C . ASN A 1 288 ? 5.417 1.489 -39.223 1.00 74.19 288 ASN A C 1
ATOM 2209 O O . ASN A 1 288 ? 4.315 1.350 -39.736 1.00 74.19 288 ASN A O 1
ATOM 2213 N N . SER A 1 289 ? 6.358 2.230 -39.815 1.00 76.06 289 SER A N 1
ATOM 2214 C CA . SER A 1 289 ? 6.308 2.750 -41.198 1.00 76.06 289 SER A CA 1
ATOM 2215 C C . SER A 1 289 ? 7.513 3.658 -41.436 1.00 76.06 289 SER A C 1
ATOM 2217 O O . SER A 1 289 ? 8.180 4.032 -40.477 1.00 76.06 289 SER A O 1
ATOM 2219 N N . ASP A 1 290 ? 7.704 4.148 -42.660 1.00 81.44 290 ASP A N 1
ATOM 2220 C CA . ASP A 1 290 ? 8.708 5.173 -42.996 1.00 81.44 290 ASP A CA 1
ATOM 2221 C C . ASP A 1 290 ? 8.593 6.468 -42.171 1.00 81.44 290 ASP A C 1
ATOM 2223 O O . ASP A 1 290 ? 9.540 7.248 -42.101 1.00 81.44 290 ASP A O 1
ATOM 2227 N N . THR A 1 291 ? 7.447 6.696 -41.522 1.00 80.38 291 THR A N 1
ATOM 2228 C CA . THR A 1 291 ? 7.196 7.867 -40.667 1.00 80.38 291 THR A CA 1
ATOM 2229 C C . THR A 1 291 ? 7.322 7.571 -39.172 1.00 80.38 291 THR A C 1
ATOM 2231 O O . THR A 1 291 ? 7.373 8.493 -38.369 1.00 80.38 291 THR A O 1
ATOM 2234 N N . GLY A 1 292 ? 7.443 6.301 -38.770 1.00 82.38 292 GLY A N 1
ATOM 2235 C CA . GLY A 1 292 ? 7.523 5.913 -37.363 1.00 82.38 292 GLY A CA 1
ATOM 2236 C C . GLY A 1 292 ? 6.241 6.198 -36.566 1.00 82.38 292 GLY A C 1
ATOM 2237 O O . GLY A 1 292 ? 5.213 6.590 -37.127 1.00 82.38 292 GLY A O 1
ATOM 2238 N N . PRO A 1 293 ? 6.255 5.951 -35.243 1.00 83.25 293 PRO A N 1
ATOM 2239 C CA . PRO A 1 293 ? 5.096 6.205 -34.397 1.00 83.25 293 PRO A CA 1
ATOM 2240 C C . PRO A 1 293 ? 4.839 7.712 -34.264 1.00 83.25 293 PRO A C 1
ATOM 2242 O O . PRO A 1 293 ? 5.711 8.453 -33.806 1.00 83.25 293 PRO A O 1
ATOM 2245 N N . GLN A 1 294 ? 3.629 8.127 -34.650 1.00 84.69 294 GLN A N 1
ATOM 2246 C CA . GLN A 1 294 ? 3.159 9.519 -34.578 1.00 84.69 294 GLN A CA 1
ATOM 2247 C C . GLN A 1 294 ? 2.702 9.926 -33.169 1.00 84.69 294 GLN A C 1
ATOM 2249 O O . GLN A 1 294 ? 2.631 11.109 -32.855 1.00 84.69 294 GLN A O 1
ATOM 2254 N N . GLU A 1 295 ? 2.415 8.938 -32.321 1.00 85.00 295 GLU A N 1
ATOM 2255 C CA . GLU A 1 295 ? 2.025 9.117 -30.926 1.00 85.00 295 GLU A CA 1
ATOM 2256 C C . GLU A 1 295 ? 3.067 8.480 -30.005 1.00 85.00 295 GLU A C 1
ATOM 2258 O O . GLU A 1 295 ? 3.775 7.543 -30.391 1.00 85.00 295 GLU A O 1
ATOM 2263 N N . ASP A 1 296 ? 3.149 8.973 -28.770 1.00 84.69 296 ASP A N 1
ATOM 2264 C CA . ASP A 1 296 ? 4.047 8.403 -27.768 1.00 84.69 296 ASP A CA 1
ATOM 2265 C C . ASP A 1 296 ? 3.573 7.000 -27.361 1.00 84.69 296 ASP A C 1
ATOM 2267 O O . ASP A 1 296 ? 2.445 6.819 -26.898 1.00 84.69 296 ASP A O 1
ATOM 2271 N N . ILE A 1 297 ? 4.453 6.005 -27.481 1.00 87.19 297 ILE A N 1
ATOM 2272 C CA . ILE A 1 297 ? 4.214 4.647 -26.988 1.00 87.19 297 ILE A CA 1
ATOM 2273 C C . ILE A 1 297 ? 4.678 4.578 -25.521 1.00 87.19 297 ILE A C 1
ATOM 2275 O O . ILE A 1 297 ? 5.876 4.744 -25.256 1.00 87.19 297 ILE A O 1
ATOM 2279 N N . PRO A 1 298 ? 3.768 4.323 -24.560 1.00 88.38 298 PRO A N 1
ATOM 2280 C CA . PRO A 1 298 ? 4.084 4.318 -23.137 1.00 88.38 298 PRO A CA 1
ATOM 2281 C C . PRO A 1 298 ? 4.608 2.960 -22.673 1.00 88.38 298 PRO A C 1
ATOM 2283 O O . PRO A 1 298 ? 3.851 2.041 -22.351 1.00 88.38 298 PRO A O 1
ATOM 2286 N N . PHE A 1 299 ? 5.925 2.849 -22.578 1.00 91.06 299 PHE A N 1
ATOM 2287 C CA . PHE A 1 299 ? 6.606 1.706 -21.986 1.00 91.06 299 PHE A CA 1
ATOM 2288 C C . PHE A 1 299 ? 6.677 1.819 -20.463 1.00 91.06 299 PHE A C 1
ATOM 2290 O O . PHE A 1 299 ? 6.743 2.918 -19.912 1.00 91.06 299 PHE A O 1
ATOM 2297 N N . ALA A 1 300 ? 6.655 0.665 -19.782 1.00 93.00 300 ALA A N 1
ATOM 2298 C CA . ALA A 1 300 ? 6.697 0.572 -18.321 1.00 93.00 300 ALA A CA 1
ATOM 2299 C C . ALA A 1 300 ? 5.721 1.558 -17.657 1.00 93.00 300 ALA A C 1
ATOM 2301 O O . ALA A 1 300 ? 6.118 2.442 -16.907 1.00 93.00 300 ALA A O 1
ATOM 2302 N N . ASN A 1 301 ? 4.436 1.456 -18.006 1.00 89.88 301 ASN A N 1
ATOM 2303 C CA . ASN A 1 301 ? 3.386 2.332 -17.477 1.00 89.88 301 ASN A CA 1
ATOM 2304 C C . ASN A 1 301 ? 3.634 3.842 -17.712 1.00 89.88 301 ASN A C 1
ATOM 2306 O O . ASN A 1 301 ? 3.236 4.673 -16.896 1.00 89.88 301 ASN A O 1
ATOM 2310 N N . GLY A 1 302 ? 4.305 4.178 -18.819 1.00 88.06 302 GLY A N 1
ATOM 2311 C CA . GLY A 1 302 ? 4.585 5.550 -19.247 1.00 88.06 302 GLY A CA 1
ATOM 2312 C C . GLY A 1 302 ? 5.878 6.151 -18.701 1.00 88.06 302 GLY A C 1
ATOM 2313 O O . GLY A 1 302 ? 6.188 7.288 -19.053 1.00 88.06 302 GLY A O 1
ATOM 2314 N N . TYR A 1 303 ? 6.651 5.391 -17.914 1.00 89.50 303 TYR A N 1
ATOM 2315 C CA . TYR A 1 303 ? 7.951 5.843 -17.419 1.00 89.50 303 TYR A CA 1
ATOM 2316 C C . TYR A 1 303 ? 8.946 6.108 -18.551 1.00 89.50 303 TYR A C 1
ATOM 2318 O O . TYR A 1 303 ? 9.660 7.109 -18.532 1.00 89.50 303 TYR A O 1
ATOM 2326 N N . PHE A 1 304 ? 8.937 5.235 -19.558 1.00 89.19 304 PHE A N 1
ATOM 2327 C CA . PHE A 1 304 ? 9.640 5.444 -20.814 1.00 89.19 304 PHE A CA 1
ATOM 2328 C C . PHE A 1 304 ? 8.630 5.725 -21.924 1.00 89.19 304 PHE A C 1
ATOM 2330 O O . PHE A 1 304 ? 7.588 5.076 -22.022 1.00 89.19 304 PHE A O 1
ATOM 2337 N N . LEU A 1 305 ? 8.969 6.654 -22.806 1.00 87.50 305 LEU A N 1
ATOM 2338 C CA . LEU A 1 305 ? 8.164 7.042 -23.949 1.00 87.50 305 LEU A CA 1
ATOM 2339 C C . LEU A 1 305 ? 8.977 6.893 -25.210 1.00 87.50 305 LEU A C 1
ATOM 2341 O O . LEU A 1 305 ? 10.022 7.526 -25.398 1.00 87.50 305 LEU A O 1
ATOM 2345 N N . LYS A 1 306 ? 8.446 6.056 -26.090 1.00 86.31 306 LYS A N 1
ATOM 2346 C CA . LYS A 1 306 ? 8.978 5.879 -27.424 1.00 86.31 306 LYS A CA 1
ATOM 2347 C C . LYS A 1 306 ? 8.224 6.781 -28.392 1.00 86.31 306 LYS A C 1
ATOM 2349 O O . LYS A 1 306 ? 7.005 6.717 -28.479 1.00 86.31 306 LYS A O 1
ATOM 2354 N N . HIS A 1 307 ? 8.973 7.566 -29.157 1.00 84.38 307 HIS A N 1
ATOM 2355 C CA . HIS A 1 307 ? 8.465 8.402 -30.247 1.00 84.38 307 HIS A CA 1
ATOM 2356 C C . HIS A 1 307 ? 9.388 8.292 -31.463 1.00 84.38 307 HIS A C 1
ATOM 2358 O O . HIS A 1 307 ? 10.517 7.832 -31.305 1.00 84.38 307 HIS A O 1
ATOM 2364 N N . GLN A 1 308 ? 8.969 8.729 -32.657 1.00 80.88 308 GLN A N 1
ATOM 2365 C CA . GLN A 1 308 ? 9.796 8.662 -33.873 1.00 80.88 308 GLN A CA 1
ATOM 2366 C C . GLN A 1 308 ? 11.220 9.216 -33.668 1.00 80.88 308 GLN A C 1
ATOM 2368 O O . GLN A 1 308 ? 12.175 8.596 -34.099 1.00 80.88 308 GLN A O 1
ATOM 2373 N N . THR A 1 309 ? 11.373 10.318 -32.929 1.00 78.12 309 THR A N 1
ATOM 2374 C CA . THR A 1 309 ? 12.648 11.022 -32.703 1.00 78.12 309 THR A CA 1
ATOM 2375 C C . THR A 1 309 ? 13.336 10.682 -31.381 1.00 78.12 309 THR A C 1
ATOM 2377 O O . THR A 1 309 ? 14.412 11.208 -31.119 1.00 78.12 309 THR A O 1
ATOM 2380 N N . ASN A 1 310 ? 12.703 9.887 -30.508 1.00 80.75 310 ASN A N 1
ATOM 2381 C CA . ASN A 1 310 ? 13.183 9.605 -29.146 1.00 80.75 310 ASN A CA 1
ATOM 2382 C C . ASN A 1 310 ? 13.546 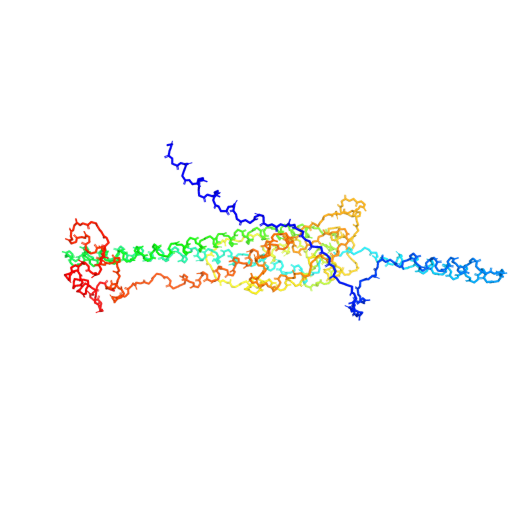10.838 -28.290 1.00 80.75 310 ASN A C 1
ATOM 2384 O O . ASN A 1 310 ? 14.271 10.732 -27.306 1.00 80.75 310 ASN A O 1
ATOM 2388 N N . THR A 1 311 ? 13.037 12.020 -28.629 1.00 77.94 311 THR A N 1
ATOM 2389 C CA . THR A 1 311 ? 13.320 13.247 -27.879 1.00 77.94 311 THR A CA 1
ATOM 2390 C C . THR A 1 311 ? 12.703 13.193 -26.485 1.00 77.94 311 THR A C 1
ATOM 2392 O O . THR A 1 311 ? 11.614 12.641 -26.308 1.00 77.94 311 THR A O 1
ATOM 2395 N N . ALA A 1 312 ? 13.347 13.834 -25.508 1.00 74.38 312 ALA A N 1
ATOM 2396 C CA . ALA A 1 312 ? 12.757 14.059 -24.192 1.00 74.38 312 ALA A CA 1
ATOM 2397 C C . ALA A 1 312 ? 11.370 14.719 -24.321 1.00 74.38 312 ALA A C 1
ATOM 2399 O O . ALA A 1 312 ? 11.209 15.719 -25.020 1.00 74.38 312 ALA A O 1
ATOM 2400 N N . ARG A 1 313 ? 10.359 14.134 -23.666 1.00 67.44 313 ARG A N 1
ATOM 2401 C CA . ARG A 1 313 ? 8.952 14.563 -23.770 1.00 67.44 313 ARG A CA 1
ATOM 2402 C C . ARG A 1 313 ? 8.486 15.415 -22.593 1.00 67.44 313 ARG A C 1
ATOM 2404 O O . ARG A 1 313 ? 7.676 16.314 -22.785 1.00 67.44 313 ARG A O 1
ATOM 2411 N N . THR A 1 314 ? 9.000 15.171 -21.385 1.00 61.94 314 THR A N 1
ATOM 2412 C CA . THR A 1 314 ? 8.674 15.970 -20.189 1.00 61.94 314 THR A CA 1
ATOM 2413 C C . THR A 1 314 ? 9.845 16.041 -19.204 1.00 61.94 314 THR A C 1
ATOM 2415 O O . THR A 1 314 ? 10.586 15.073 -19.055 1.00 61.94 314 THR A O 1
ATOM 2418 N N . ASN A 1 315 ? 9.974 17.160 -18.481 1.00 60.88 315 ASN A N 1
ATOM 2419 C CA . ASN A 1 315 ? 10.991 17.392 -17.439 1.00 60.88 315 ASN A CA 1
ATOM 2420 C C . ASN A 1 315 ? 10.491 17.065 -16.019 1.00 60.88 315 ASN A C 1
ATOM 2422 O O . ASN A 1 315 ? 10.916 17.697 -15.054 1.00 60.88 315 ASN A O 1
ATOM 2426 N N . HIS A 1 316 ? 9.561 16.120 -15.864 1.00 65.69 316 HIS A N 1
ATOM 2427 C CA . HIS A 1 316 ? 8.992 15.787 -14.554 1.00 65.69 316 HIS A CA 1
ATOM 2428 C C . HIS A 1 316 ? 9.458 14.406 -14.092 1.00 65.69 316 HIS A C 1
ATOM 2430 O O . HIS A 1 316 ? 8.710 13.431 -14.222 1.00 65.69 316 HIS A O 1
ATOM 2436 N N . PRO A 1 317 ? 10.694 14.299 -13.571 1.00 76.38 317 PRO A N 1
ATOM 2437 C CA . PRO A 1 317 ? 11.137 13.064 -12.961 1.00 76.38 317 PRO A CA 1
ATOM 2438 C C . PRO A 1 317 ? 10.285 12.782 -11.720 1.00 76.38 317 PRO A C 1
ATOM 2440 O O . PRO A 1 317 ? 9.854 13.691 -11.010 1.00 76.38 317 PRO A O 1
ATOM 2443 N N . ILE A 1 318 ? 10.016 11.504 -11.470 1.00 86.69 318 ILE A N 1
ATOM 2444 C CA . ILE A 1 318 ? 9.115 11.070 -10.393 1.00 86.69 318 ILE A CA 1
ATOM 2445 C C . ILE A 1 318 ? 9.863 10.724 -9.099 1.00 86.69 318 ILE A C 1
ATOM 2447 O O . ILE A 1 318 ? 9.269 10.208 -8.155 1.00 86.69 318 ILE A O 1
ATOM 2451 N N . ASN A 1 319 ? 11.162 11.027 -9.033 1.00 89.38 319 ASN A N 1
ATOM 2452 C CA . ASN A 1 319 ? 11.998 10.831 -7.849 1.00 89.38 319 ASN A CA 1
ATOM 2453 C C . ASN A 1 319 ? 11.701 11.807 -6.707 1.00 89.38 319 ASN A C 1
ATOM 2455 O O . ASN A 1 319 ? 12.054 11.525 -5.564 1.00 89.38 319 ASN A O 1
ATOM 2459 N N . SER A 1 320 ? 11.059 12.934 -7.015 1.00 87.12 320 SER A N 1
ATOM 2460 C CA . SER A 1 320 ? 10.603 13.913 -6.036 1.00 87.12 320 SER A CA 1
ATOM 2461 C C . SER A 1 320 ? 9.179 14.344 -6.373 1.00 87.12 320 SER A C 1
ATOM 2463 O O . SER A 1 320 ? 8.947 15.067 -7.341 1.00 87.12 320 SER A O 1
ATOM 2465 N N . LEU A 1 321 ? 8.215 13.865 -5.593 1.00 86.94 321 LEU A N 1
ATOM 2466 C CA . LEU A 1 321 ? 6.798 14.169 -5.728 1.00 86.94 321 LEU A CA 1
ATOM 2467 C C . LEU A 1 321 ? 6.326 14.965 -4.509 1.00 86.94 321 LEU A C 1
ATOM 2469 O O . LEU A 1 321 ? 6.711 14.699 -3.371 1.00 86.94 321 LEU A O 1
ATOM 2473 N N . SER A 1 322 ? 5.465 15.952 -4.753 1.00 79.69 322 SER A N 1
ATOM 2474 C CA . SER A 1 322 ? 4.798 16.730 -3.709 1.00 79.69 322 SER A CA 1
ATOM 2475 C C . SER A 1 322 ? 3.288 16.514 -3.767 1.00 79.69 322 SER A C 1
ATOM 2477 O O . SER A 1 322 ? 2.745 16.074 -4.779 1.00 79.69 322 SER A O 1
ATOM 2479 N N . LYS A 1 323 ? 2.564 16.876 -2.701 1.00 66.44 323 LYS A N 1
ATOM 2480 C CA . LYS A 1 323 ? 1.088 16.830 -2.697 1.00 66.44 323 LYS A CA 1
ATOM 2481 C C . LYS A 1 323 ? 0.453 17.726 -3.771 1.00 66.44 323 LYS A C 1
ATOM 2483 O O . LYS A 1 323 ? -0.705 17.531 -4.105 1.00 66.44 323 LYS A O 1
ATOM 2488 N N . GLN A 1 324 ? 1.185 18.693 -4.337 1.00 61.22 324 GLN A N 1
ATOM 2489 C CA . GLN A 1 324 ? 0.689 19.458 -5.487 1.00 61.22 324 GLN A CA 1
ATOM 2490 C C . GLN A 1 324 ? 0.707 18.625 -6.780 1.00 61.22 324 GLN A C 1
ATOM 2492 O O . GLN A 1 324 ? -0.110 18.865 -7.665 1.00 61.22 324 GLN A O 1
ATOM 2497 N N . ALA A 1 325 ? 1.574 17.610 -6.875 1.00 59.50 325 ALA A N 1
ATOM 2498 C CA . ALA A 1 325 ? 1.646 16.715 -8.028 1.00 59.50 325 ALA A CA 1
ATOM 2499 C C . ALA A 1 325 ? 0.399 15.821 -8.174 1.00 59.50 325 ALA A C 1
ATOM 2501 O O . ALA A 1 325 ? 0.070 15.426 -9.290 1.00 59.50 325 ALA A O 1
ATOM 2502 N N . SER A 1 326 ? -0.336 15.541 -7.086 1.00 54.31 326 SER A N 1
ATOM 2503 C CA . SER A 1 326 ? -1.591 14.771 -7.127 1.00 54.31 326 SER A CA 1
ATOM 2504 C C . SER A 1 326 ? -2.819 15.598 -7.539 1.00 54.31 326 SER A C 1
ATOM 2506 O O . SER A 1 326 ? -3.847 15.021 -7.890 1.00 54.31 326 SER A O 1
ATOM 2508 N N . GLY A 1 327 ? -2.711 16.934 -7.545 1.00 47.34 327 GLY A N 1
ATOM 2509 C CA . GLY A 1 327 ? -3.775 17.866 -7.942 1.00 47.34 327 GLY A CA 1
ATOM 2510 C C . GLY A 1 327 ? -3.727 18.321 -9.403 1.00 47.34 327 GLY A C 1
ATOM 2511 O O . GLY A 1 327 ? -4.600 19.080 -9.822 1.00 47.34 327 GLY A O 1
ATOM 2512 N N . LEU A 1 328 ? -2.731 17.889 -10.186 1.00 48.47 328 LEU A N 1
ATOM 2513 C CA . LEU A 1 328 ? -2.633 18.277 -11.592 1.00 48.47 328 LEU A CA 1
ATOM 2514 C C . LEU A 1 328 ? -3.733 17.567 -12.405 1.00 48.47 328 LEU A C 1
ATOM 2516 O O . LEU A 1 328 ? -3.775 16.330 -12.439 1.00 48.47 328 LEU A O 1
ATOM 2520 N N . PRO A 1 329 ? -4.649 18.324 -13.039 1.00 38.50 329 PRO A N 1
ATOM 2521 C CA . PRO A 1 329 ? -5.753 17.755 -13.791 1.00 38.50 329 PRO A CA 1
ATOM 2522 C C . PRO A 1 329 ? -5.187 16.943 -14.956 1.00 38.50 329 PRO A C 1
ATOM 2524 O O . PRO A 1 329 ? -4.407 17.456 -15.744 1.00 38.50 329 PRO A O 1
ATOM 2527 N N . ASN A 1 330 ? -5.564 15.664 -15.000 1.00 46.03 330 ASN A N 1
ATOM 2528 C CA . ASN A 1 330 ? -5.529 14.720 -16.122 1.00 46.03 330 ASN A CA 1
ATOM 2529 C C . ASN A 1 330 ? -4.639 15.046 -17.346 1.00 46.03 330 ASN A C 1
ATOM 2531 O O . ASN A 1 330 ? -4.852 16.054 -18.014 1.00 46.03 330 ASN A O 1
ATOM 2535 N N . LYS A 1 331 ? -3.827 14.037 -17.734 1.00 45.22 331 LYS A N 1
ATOM 2536 C CA . LYS A 1 331 ? -3.064 13.839 -19.002 1.00 45.22 331 LYS A CA 1
ATOM 2537 C C . LYS A 1 331 ? -1.524 13.879 -18.906 1.00 45.22 331 LYS A C 1
ATOM 2539 O O . LYS A 1 331 ? -0.858 14.241 -19.867 1.00 45.22 331 LYS A O 1
ATOM 2544 N N . GLY A 1 332 ? -0.933 13.459 -17.785 1.00 57.97 332 GLY A N 1
ATOM 2545 C CA . GLY A 1 332 ? 0.513 13.196 -17.714 1.00 57.97 332 GLY A CA 1
ATOM 2546 C C . GLY A 1 332 ? 0.854 11.727 -17.996 1.00 57.97 332 GLY A C 1
ATOM 2547 O O . GLY A 1 332 ? 0.183 10.836 -17.480 1.00 57.97 332 GLY A O 1
ATOM 2548 N N . GLN A 1 333 ? 1.923 11.466 -18.751 1.00 69.44 333 GLN A N 1
ATOM 2549 C CA . GLN A 1 333 ? 2.385 10.115 -19.115 1.00 69.44 333 GLN A CA 1
ATOM 2550 C C . GLN A 1 333 ? 2.748 9.227 -17.900 1.00 69.44 333 GLN A C 1
ATOM 2552 O O . GLN A 1 333 ? 2.582 8.017 -17.968 1.00 69.44 333 GLN A O 1
ATOM 2557 N N . ASN A 1 334 ? 3.098 9.820 -16.749 1.00 79.62 334 ASN A N 1
ATOM 2558 C CA . ASN A 1 334 ? 3.431 9.115 -15.496 1.00 79.62 334 ASN A CA 1
ATOM 2559 C C . ASN A 1 334 ? 2.295 9.085 -14.451 1.00 79.62 334 ASN A C 1
ATOM 2561 O O . ASN A 1 334 ? 2.540 8.813 -13.273 1.00 79.62 334 ASN A O 1
ATOM 2565 N N . GLN A 1 335 ? 1.046 9.392 -14.823 1.00 82.62 335 GLN A N 1
ATOM 2566 C CA . GLN A 1 335 ? -0.042 9.597 -13.849 1.00 82.62 335 GLN A CA 1
ATOM 2567 C C . GLN A 1 335 ? -0.279 8.389 -12.927 1.00 82.62 335 GLN A C 1
ATOM 2569 O O . GLN A 1 335 ? -0.632 8.561 -11.761 1.00 82.62 335 GLN A O 1
ATOM 2574 N N . GLN A 1 336 ? -0.080 7.170 -13.424 1.00 87.12 336 GLN A N 1
ATOM 2575 C CA . GLN A 1 336 ? -0.299 5.958 -12.633 1.00 87.12 336 GLN A CA 1
ATOM 2576 C C . GLN A 1 336 ? 0.740 5.797 -11.516 1.00 87.12 336 GLN A C 1
ATOM 2578 O O . GLN A 1 336 ? 0.376 5.410 -10.408 1.00 87.12 336 GLN A O 1
ATOM 2583 N N . TYR A 1 337 ? 1.993 6.196 -11.754 1.00 90.94 337 TYR A N 1
ATOM 2584 C CA . TYR A 1 337 ? 3.015 6.268 -10.707 1.00 90.94 337 TYR A CA 1
ATOM 2585 C C . TYR A 1 337 ? 2.648 7.295 -9.634 1.00 90.94 337 TYR A C 1
ATOM 2587 O O . TYR A 1 337 ? 2.746 7.007 -8.445 1.00 90.94 337 TYR A O 1
ATOM 2595 N N . VAL A 1 338 ? 2.155 8.470 -10.035 1.00 89.56 338 VAL A N 1
ATOM 2596 C CA . VAL A 1 338 ? 1.728 9.512 -9.085 1.00 89.56 338 VAL A CA 1
ATOM 2597 C C . VAL A 1 338 ? 0.549 9.036 -8.229 1.00 89.56 338 VAL A C 1
ATOM 2599 O O . VAL A 1 338 ? 0.545 9.261 -7.022 1.00 89.56 338 VAL A O 1
ATOM 2602 N N . ARG A 1 339 ? -0.427 8.334 -8.822 1.00 89.94 339 ARG A N 1
ATOM 2603 C CA . ARG A 1 339 ? -1.560 7.742 -8.086 1.00 89.94 339 ARG A CA 1
ATOM 2604 C C . ARG A 1 339 ? -1.108 6.658 -7.112 1.00 89.94 339 ARG A C 1
ATOM 2606 O O . ARG A 1 339 ? -1.565 6.648 -5.973 1.00 89.94 339 ARG A O 1
ATOM 2613 N N . LEU A 1 340 ? -0.200 5.779 -7.539 1.00 94.56 340 LEU A N 1
ATOM 2614 C CA . LEU A 1 340 ? 0.412 4.784 -6.662 1.00 94.56 340 LEU A CA 1
ATOM 2615 C C . LEU A 1 340 ? 1.104 5.458 -5.467 1.00 94.56 340 LEU A C 1
ATOM 2617 O O . LEU A 1 340 ? 0.859 5.081 -4.324 1.00 94.56 340 LEU A O 1
ATOM 2621 N N . TRP A 1 341 ? 1.925 6.477 -5.721 1.00 95.06 341 TRP A N 1
ATOM 2622 C CA . TRP A 1 341 ? 2.629 7.210 -4.671 1.00 95.06 341 TRP A CA 1
ATOM 2623 C C . TRP A 1 341 ? 1.678 7.901 -3.688 1.00 95.06 341 TRP A C 1
ATOM 2625 O O . TRP A 1 341 ? 1.839 7.749 -2.480 1.00 95.06 341 TRP A O 1
ATOM 2635 N N . ASP A 1 342 ? 0.651 8.593 -4.184 1.00 93.25 342 ASP A N 1
ATOM 2636 C CA . ASP A 1 342 ? -0.351 9.254 -3.341 1.00 93.25 342 ASP A CA 1
ATOM 2637 C C . ASP A 1 342 ? -1.034 8.260 -2.387 1.00 93.25 342 ASP A C 1
ATOM 2639 O O . ASP A 1 342 ? -1.180 8.521 -1.189 1.00 93.25 342 ASP A O 1
ATOM 2643 N N . LYS A 1 343 ? -1.392 7.074 -2.895 1.00 94.88 343 LYS A N 1
ATOM 2644 C CA . LYS A 1 343 ? -2.011 6.026 -2.078 1.00 94.88 343 LYS A CA 1
ATOM 2645 C C . LYS A 1 343 ? -1.039 5.388 -1.101 1.00 94.88 343 LYS A C 1
ATOM 2647 O O . LYS A 1 343 ? -1.420 5.168 0.043 1.00 94.88 343 LYS A O 1
ATOM 2652 N N . TYR A 1 344 ? 0.216 5.198 -1.492 1.00 95.75 344 TYR A N 1
ATOM 2653 C CA . TYR A 1 344 ? 1.270 4.737 -0.592 1.00 95.75 344 TYR A CA 1
ATOM 2654 C C . TYR A 1 344 ? 1.509 5.708 0.577 1.00 95.75 344 TYR A C 1
ATOM 2656 O O . TYR A 1 344 ? 1.593 5.282 1.727 1.00 95.75 344 TYR A O 1
ATOM 2664 N N . VAL A 1 345 ? 1.535 7.020 0.315 1.00 93.94 345 VAL A N 1
ATOM 2665 C CA . VAL A 1 345 ? 1.650 8.051 1.363 1.00 93.94 345 VAL A CA 1
ATOM 2666 C C . VAL A 1 345 ? 0.442 8.028 2.303 1.00 93.94 345 VAL A C 1
ATOM 2668 O O . VAL A 1 345 ? 0.604 8.115 3.520 1.00 93.94 345 VAL A O 1
ATOM 2671 N N . GLN A 1 346 ? -0.775 7.897 1.763 1.00 94.69 346 GLN A N 1
ATOM 2672 C CA . GLN A 1 346 ? -1.985 7.776 2.583 1.00 94.69 346 GLN A CA 1
ATOM 2673 C C . GLN A 1 346 ? -1.979 6.495 3.423 1.00 94.69 346 GLN A C 1
ATOM 2675 O O . GLN A 1 346 ? -2.361 6.539 4.590 1.00 94.69 346 GLN A O 1
ATOM 2680 N N . LEU A 1 347 ? -1.532 5.375 2.850 1.00 95.69 347 LEU A N 1
ATOM 2681 C CA . LEU A 1 347 ? -1.440 4.088 3.530 1.00 95.69 347 LEU A CA 1
ATOM 2682 C C . LEU A 1 347 ? -0.577 4.195 4.790 1.00 95.69 347 LEU A C 1
ATOM 2684 O O . LEU A 1 347 ? -1.004 3.758 5.853 1.00 95.69 347 LEU A O 1
ATOM 2688 N N . GLU A 1 348 ? 0.587 4.837 4.698 1.00 91.56 348 GLU A N 1
ATOM 2689 C CA . GLU A 1 348 ? 1.490 5.018 5.840 1.00 91.56 348 GLU A CA 1
ATOM 2690 C C . GLU A 1 348 ? 0.871 5.859 6.968 1.00 91.56 348 GLU A C 1
ATOM 2692 O O . GLU A 1 348 ? 0.999 5.533 8.154 1.00 91.56 348 GLU A O 1
ATOM 2697 N N . GLY A 1 349 ? 0.137 6.914 6.601 1.00 91.56 349 GLY A N 1
ATOM 2698 C CA . GLY A 1 349 ? -0.618 7.718 7.560 1.00 91.56 349 GLY A CA 1
ATOM 2699 C C . GLY A 1 349 ? -1.668 6.888 8.301 1.00 91.56 349 GLY A C 1
ATOM 2700 O O . GLY A 1 349 ? -1.744 6.930 9.529 1.00 91.56 349 GLY A O 1
ATOM 2701 N N . TRP A 1 350 ? -2.434 6.079 7.569 1.00 94.75 350 TRP A N 1
ATOM 2702 C CA . TRP A 1 350 ? -3.484 5.247 8.152 1.00 94.75 350 TRP A CA 1
ATOM 2703 C C . TRP A 1 350 ? -2.959 4.084 8.997 1.00 94.75 350 TRP A C 1
ATOM 2705 O O . TRP A 1 350 ? -3.534 3.798 10.048 1.00 94.75 350 TRP A O 1
ATOM 2715 N N . GLU A 1 351 ? -1.857 3.443 8.597 1.00 93.56 351 GLU A N 1
ATOM 2716 C CA . GLU A 1 351 ? -1.193 2.419 9.415 1.00 93.56 351 GLU A CA 1
ATOM 2717 C C . GLU A 1 351 ? -0.849 2.967 10.802 1.00 93.56 351 GLU A C 1
ATOM 2719 O O . GLU A 1 351 ? -1.068 2.293 11.808 1.00 93.56 351 GLU A O 1
ATOM 2724 N N . THR A 1 352 ? -0.373 4.212 10.867 1.00 89.44 352 THR A N 1
ATOM 2725 C CA . THR A 1 352 ? -0.072 4.882 12.136 1.00 89.44 352 THR A CA 1
ATOM 2726 C C . THR A 1 352 ? -1.337 5.102 12.969 1.00 89.44 352 THR A C 1
ATOM 2728 O O . THR A 1 352 ? -1.329 4.823 14.167 1.00 89.44 352 THR A O 1
ATOM 2731 N N . SER A 1 353 ? -2.442 5.536 12.351 1.00 89.06 353 SER A N 1
ATOM 2732 C CA . SER A 1 353 ? -3.710 5.797 13.049 1.00 89.06 353 SER A CA 1
ATOM 2733 C C . SER A 1 353 ? -4.361 4.551 13.657 1.00 89.06 353 SER A C 1
ATOM 2735 O O . SER A 1 353 ? -5.006 4.661 14.696 1.00 89.06 353 SER A O 1
ATOM 2737 N N . PHE A 1 354 ? -4.209 3.378 13.035 1.00 92.25 354 PHE A N 1
ATOM 2738 C CA . PHE A 1 354 ? -4.807 2.128 13.526 1.00 92.25 354 PHE A CA 1
ATOM 2739 C C . PHE A 1 354 ? -3.847 1.267 14.362 1.00 92.25 354 PHE A C 1
ATOM 2741 O O . PHE A 1 354 ? -4.288 0.318 15.007 1.00 92.25 354 PHE A O 1
ATOM 2748 N N . LYS A 1 355 ? -2.550 1.608 14.421 1.00 90.62 355 LYS A N 1
ATOM 2749 C CA . LYS A 1 355 ? -1.529 0.845 15.163 1.00 90.62 355 LYS A CA 1
ATOM 2750 C C . LYS A 1 355 ? -1.824 0.705 16.660 1.00 90.62 355 LYS A C 1
ATOM 2752 O O . LYS A 1 355 ? -1.464 -0.312 17.243 1.00 90.62 355 LYS A O 1
ATOM 2757 N N . ALA A 1 356 ? -2.443 1.712 17.276 1.00 88.06 356 ALA A N 1
ATOM 2758 C CA . ALA A 1 356 ? -2.764 1.691 18.704 1.00 88.06 356 ALA A CA 1
ATOM 2759 C C . ALA A 1 356 ? -3.888 0.698 19.061 1.00 88.06 356 ALA A C 1
ATOM 2761 O O . ALA A 1 356 ? -4.028 0.332 20.225 1.00 88.06 356 ALA A O 1
ATOM 2762 N N . GLY A 1 357 ? -4.667 0.239 18.074 1.00 91.44 357 GLY A N 1
ATOM 2763 C CA . GLY A 1 357 ? -5.829 -0.611 18.306 1.00 91.44 357 GLY A CA 1
ATOM 2764 C C . GLY A 1 357 ? -6.991 0.130 18.975 1.00 91.44 357 GLY A C 1
ATOM 2765 O O . GLY A 1 357 ? -7.017 1.359 19.050 1.00 91.44 357 GLY A O 1
ATOM 2766 N N . PHE A 1 358 ? -7.999 -0.632 19.399 1.00 93.44 358 PHE A N 1
ATOM 2767 C CA . PHE A 1 358 ? -9.132 -0.098 20.150 1.00 93.44 358 PHE A CA 1
ATOM 2768 C C . PHE A 1 358 ? -8.774 -0.043 21.635 1.00 93.44 358 PHE A C 1
ATOM 2770 O O . PHE A 1 358 ? -8.439 -1.068 22.229 1.00 93.44 358 PHE A O 1
ATOM 2777 N N . SER A 1 359 ? -8.854 1.142 22.233 1.00 88.06 359 SER A N 1
ATOM 2778 C CA . SER A 1 359 ? -8.627 1.350 23.662 1.00 88.06 359 SER A CA 1
ATOM 2779 C C . SER A 1 359 ? -9.948 1.390 24.416 1.00 88.06 359 SER A C 1
ATOM 2781 O O . SER A 1 359 ? -10.907 2.013 23.964 1.00 88.06 359 SER A O 1
ATOM 2783 N N . LYS A 1 360 ? -9.980 0.777 25.599 1.00 86.50 360 LYS A N 1
ATOM 2784 C CA . LYS A 1 360 ? -11.097 0.927 26.529 1.00 86.50 360 LYS A CA 1
ATOM 2785 C C . LYS A 1 360 ? -11.202 2.380 27.002 1.00 86.50 360 LYS A C 1
ATOM 2787 O O . LYS A 1 360 ? -10.186 2.999 27.311 1.00 86.50 360 LYS A O 1
ATOM 2792 N N . THR A 1 361 ? -12.423 2.901 27.052 1.00 89.50 361 THR A N 1
ATOM 2793 C CA . THR A 1 361 ? -12.726 4.225 27.606 1.00 89.50 361 THR A CA 1
ATOM 2794 C C . THR A 1 361 ? -12.516 4.219 29.113 1.00 89.50 361 THR A C 1
ATOM 2796 O O . THR A 1 361 ? -13.002 3.315 29.794 1.00 89.50 361 THR A O 1
ATOM 2799 N N . ASP A 1 362 ? -11.815 5.221 29.637 1.00 89.25 362 ASP A N 1
ATOM 2800 C CA . ASP A 1 362 ? -11.635 5.364 31.078 1.00 89.25 362 ASP A CA 1
ATOM 2801 C C . ASP A 1 362 ? -12.940 5.755 31.796 1.00 89.25 362 ASP A C 1
ATOM 2803 O O . ASP A 1 362 ? -13.918 6.202 31.190 1.00 89.25 362 ASP A O 1
ATOM 2807 N N . ALA A 1 363 ? -12.942 5.579 33.119 1.00 88.81 363 ALA A N 1
ATOM 2808 C CA . ALA A 1 363 ? -14.104 5.815 33.969 1.00 88.81 363 ALA A CA 1
ATOM 2809 C C . ALA A 1 363 ? -14.661 7.240 33.855 1.00 88.81 363 ALA A C 1
ATOM 2811 O O . ALA A 1 363 ? -15.877 7.419 33.822 1.00 88.81 363 ALA A O 1
ATOM 2812 N N . GLU A 1 364 ? -13.794 8.253 33.804 1.00 89.31 364 GLU A N 1
ATOM 2813 C CA . GLU A 1 364 ? -14.236 9.647 33.784 1.00 89.31 364 GLU A CA 1
ATOM 2814 C C . GLU A 1 364 ? -14.841 10.009 32.431 1.00 89.31 364 GLU A C 1
ATOM 2816 O O . GLU A 1 364 ? -15.904 10.629 32.374 1.00 89.31 364 GLU A O 1
ATOM 2821 N N . ALA A 1 365 ? -14.238 9.545 31.337 1.00 91.06 365 ALA A N 1
ATOM 2822 C CA . ALA A 1 365 ? -14.811 9.696 30.007 1.00 91.06 365 ALA A CA 1
ATOM 2823 C C . ALA A 1 365 ? -16.170 8.979 29.882 1.00 91.06 365 ALA A C 1
ATOM 2825 O O . ALA A 1 365 ? -17.109 9.540 29.311 1.00 91.06 365 ALA A O 1
ATOM 2826 N N . LEU A 1 366 ? -16.329 7.794 30.486 1.00 92.31 366 LEU A N 1
ATOM 2827 C CA . LEU A 1 366 ? -17.618 7.091 30.534 1.00 92.31 366 LEU A CA 1
ATOM 2828 C C . LEU A 1 366 ? -18.691 7.889 31.285 1.00 92.31 366 LEU A C 1
ATOM 2830 O O . LEU A 1 366 ? -19.825 7.966 30.809 1.00 92.31 366 LEU A O 1
ATOM 2834 N N . LYS A 1 367 ? -18.351 8.539 32.406 1.00 91.19 367 LYS A N 1
ATOM 2835 C CA . LYS A 1 367 ? -19.306 9.392 33.136 1.00 91.19 367 LYS A CA 1
ATOM 2836 C C . LYS A 1 367 ? -19.798 10.573 32.308 1.00 91.19 367 LYS A C 1
ATOM 2838 O O . LYS A 1 367 ? -20.949 10.989 32.446 1.00 91.19 367 LYS A O 1
ATOM 2843 N N . GLN A 1 368 ? -18.931 11.127 31.463 1.00 90.69 368 GLN A N 1
ATOM 2844 C CA . GLN A 1 368 ? -19.263 12.279 30.625 1.00 90.69 368 GLN A CA 1
ATOM 2845 C C . GLN A 1 368 ? -19.962 11.895 29.315 1.00 90.69 368 GLN A C 1
ATOM 2847 O O . GLN A 1 368 ? -20.555 12.759 28.670 1.00 90.69 368 GLN A O 1
ATOM 2852 N N . SER A 1 369 ? -19.952 10.617 28.932 1.00 93.00 369 SER A N 1
ATOM 2853 C CA . SER A 1 369 ? -20.528 10.166 27.667 1.00 93.00 369 SER A CA 1
ATOM 2854 C C . SER A 1 369 ? -22.052 10.317 27.616 1.00 93.00 369 SER A C 1
ATOM 2856 O O . SER A 1 369 ? -22.808 9.693 28.367 1.00 93.00 369 SER A O 1
ATOM 2858 N N . THR A 1 370 ? -22.528 11.087 26.636 1.00 93.25 370 THR A N 1
ATOM 2859 C CA . THR A 1 370 ? -23.957 11.188 26.312 1.00 93.25 370 THR A CA 1
ATOM 2860 C C . THR A 1 370 ? -24.539 9.841 25.885 1.00 93.25 370 THR A C 1
ATOM 2862 O O . THR A 1 370 ? -25.701 9.563 26.185 1.00 93.25 370 THR A O 1
ATOM 2865 N N . ALA A 1 371 ? -23.753 8.982 25.224 1.00 94.00 371 ALA A N 1
ATOM 2866 C CA . ALA A 1 371 ? -24.197 7.651 24.813 1.00 94.00 371 ALA A CA 1
ATOM 2867 C C . ALA A 1 371 ? -24.466 6.756 26.033 1.00 94.00 371 ALA A C 1
ATOM 2869 O O . ALA A 1 371 ? -25.515 6.112 26.100 1.00 94.00 371 ALA A O 1
ATOM 2870 N N . VAL A 1 372 ? -23.574 6.794 27.029 1.00 94.56 372 VAL A N 1
ATOM 2871 C CA . VAL A 1 372 ? -23.731 6.087 28.311 1.00 94.56 372 VAL A CA 1
ATOM 2872 C C . VAL A 1 372 ? -24.979 6.574 29.048 1.00 94.56 372 VAL A C 1
ATOM 2874 O O . VAL A 1 372 ? -25.861 5.770 29.361 1.00 94.56 372 VAL A O 1
ATOM 2877 N N . LYS A 1 373 ? -25.093 7.891 29.274 1.00 92.75 373 LYS A N 1
ATOM 2878 C CA . LYS A 1 373 ? -26.234 8.500 29.983 1.00 92.75 373 LYS A CA 1
ATOM 2879 C C . LYS A 1 373 ? -27.565 8.186 29.291 1.00 92.75 373 LYS A C 1
ATOM 2881 O O . LYS A 1 373 ? -28.530 7.805 29.950 1.00 92.75 373 LYS A O 1
ATOM 2886 N N . THR A 1 374 ? -27.599 8.272 27.960 1.00 93.00 374 THR A N 1
ATOM 2887 C CA . THR A 1 374 ? -28.779 7.945 27.143 1.00 93.00 374 THR A CA 1
ATOM 2888 C C . THR A 1 374 ? -29.176 6.477 27.280 1.00 93.00 374 THR A C 1
ATOM 2890 O O . THR A 1 374 ? -30.350 6.171 27.476 1.00 93.00 374 THR A O 1
ATOM 2893 N N . ALA A 1 375 ? -28.215 5.556 27.197 1.00 92.75 375 ALA A N 1
ATOM 2894 C CA . ALA A 1 375 ? -28.500 4.130 27.286 1.00 92.75 375 ALA A CA 1
ATOM 2895 C C . ALA A 1 375 ? -29.039 3.732 28.667 1.00 92.75 375 ALA A C 1
ATOM 2897 O O . ALA A 1 375 ? -30.036 3.017 28.746 1.00 92.75 375 ALA A O 1
ATOM 2898 N N . ILE A 1 376 ? -28.424 4.239 29.740 1.00 91.06 376 ILE A N 1
ATOM 2899 C CA . ILE A 1 376 ? -28.850 3.975 31.121 1.00 91.06 376 ILE A CA 1
ATOM 2900 C C . ILE A 1 376 ? -30.242 4.554 31.382 1.00 91.06 376 ILE A C 1
ATOM 2902 O O . ILE A 1 376 ? -31.108 3.845 31.898 1.00 91.06 376 ILE A O 1
ATOM 2906 N N . ARG A 1 377 ? -30.494 5.800 30.960 1.00 89.94 377 ARG A N 1
ATOM 2907 C CA . ARG A 1 377 ? -31.824 6.414 31.049 1.00 89.94 377 ARG A CA 1
ATOM 2908 C C . ARG A 1 377 ? -32.881 5.549 30.370 1.00 89.94 377 ARG A C 1
ATOM 2910 O O . ARG A 1 377 ? -33.900 5.249 30.984 1.00 89.94 377 ARG A O 1
ATOM 2917 N N . ASN A 1 378 ? -32.642 5.139 29.124 1.00 88.81 378 ASN A N 1
ATOM 2918 C CA . ASN A 1 378 ? -33.662 4.447 28.338 1.00 88.81 378 ASN A CA 1
ATOM 2919 C C . ASN A 1 378 ? -34.120 3.129 28.981 1.00 88.81 378 ASN A C 1
ATOM 2921 O O . ASN A 1 378 ? -35.260 2.711 28.784 1.00 88.81 378 ASN A O 1
ATOM 2925 N N . ILE A 1 379 ? -33.251 2.495 29.771 1.00 85.25 379 ILE A N 1
ATOM 2926 C CA . ILE A 1 379 ? -33.579 1.296 30.546 1.00 85.25 379 ILE A CA 1
ATOM 2927 C C . ILE A 1 379 ? -34.391 1.647 31.789 1.00 85.25 379 ILE A C 1
ATOM 2929 O O . ILE A 1 379 ? -35.408 1.011 32.046 1.00 85.25 379 ILE A O 1
ATOM 2933 N N . ILE A 1 380 ? -33.948 2.644 32.558 1.00 82.19 380 ILE A N 1
ATOM 2934 C CA . ILE A 1 380 ? -34.571 3.022 33.836 1.00 82.19 380 ILE A CA 1
ATOM 2935 C C . ILE A 1 380 ? -35.968 3.592 33.616 1.00 82.19 380 ILE A C 1
ATOM 2937 O O . ILE A 1 380 ? -36.919 3.186 34.279 1.00 82.19 380 ILE A O 1
ATOM 2941 N N . ASP A 1 381 ? -36.095 4.498 32.651 1.00 83.19 381 ASP A N 1
ATOM 2942 C CA . ASP A 1 381 ? -37.359 5.157 32.334 1.00 83.19 381 ASP A CA 1
ATOM 2943 C C . ASP A 1 381 ? -38.268 4.272 31.468 1.00 83.19 381 ASP A C 1
ATOM 2945 O 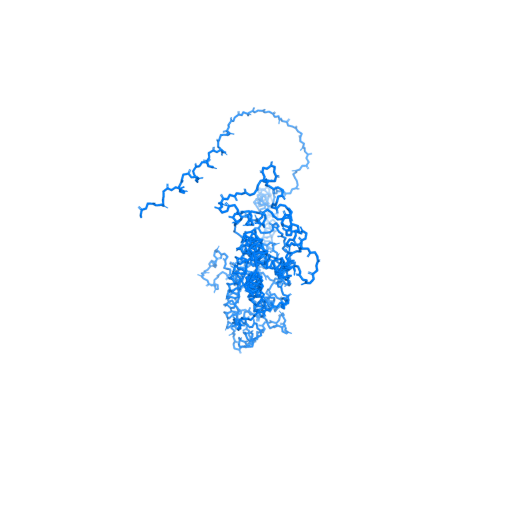O . ASP A 1 381 ? -39.427 4.627 31.239 1.00 83.19 381 ASP A O 1
ATOM 2949 N N . ASN A 1 382 ? -37.742 3.147 30.961 1.00 83.75 382 ASN A N 1
ATOM 2950 C CA . ASN A 1 382 ? -38.378 2.270 29.976 1.00 83.75 382 ASN A CA 1
ATOM 2951 C C . ASN A 1 382 ? -38.956 3.056 28.779 1.00 83.75 382 ASN A C 1
ATOM 2953 O O . ASN A 1 382 ? -40.080 2.830 28.324 1.00 83.75 382 ASN A O 1
ATOM 2957 N N . LYS A 1 383 ? -38.196 4.050 28.306 1.00 82.38 383 LYS A N 1
ATOM 2958 C CA . LYS A 1 383 ? -38.576 4.984 27.239 1.00 82.38 383 LYS A CA 1
ATOM 2959 C C . LYS A 1 383 ? -37.377 5.259 26.352 1.00 82.38 383 LYS A C 1
ATOM 2961 O O . LYS A 1 383 ? -36.274 5.429 26.843 1.00 82.38 383 LYS A O 1
ATOM 2966 N N . SER A 1 384 ? -37.590 5.354 25.045 1.00 82.12 384 SER A N 1
ATOM 2967 C CA . SER A 1 384 ? -36.552 5.802 24.117 1.00 82.12 384 SER A CA 1
ATOM 2968 C C . SER A 1 384 ? -36.482 7.328 24.075 1.00 82.12 384 SER A C 1
ATOM 2970 O O . SER A 1 384 ? -37.506 7.980 23.877 1.00 82.12 384 SER A O 1
ATOM 2972 N N . GLY A 1 385 ? -35.285 7.895 24.153 1.00 82.62 385 GLY A N 1
ATOM 2973 C CA . GLY A 1 385 ? -35.064 9.318 23.911 1.00 82.62 385 GLY A CA 1
ATOM 2974 C C . GLY A 1 385 ? -33.599 9.692 24.074 1.00 82.62 385 GLY A C 1
ATOM 2975 O O . GLY A 1 385 ? -32.821 8.914 24.619 1.00 82.62 385 GLY A O 1
ATOM 2976 N N . ALA A 1 386 ? -33.212 10.872 23.594 1.00 82.25 386 ALA A N 1
ATOM 2977 C CA . ALA A 1 386 ? -31.896 11.427 23.894 1.00 82.25 386 ALA A CA 1
ATOM 2978 C C . ALA A 1 386 ? -31.865 11.934 25.340 1.00 82.25 386 ALA A C 1
ATOM 2980 O O . ALA A 1 386 ? -32.868 12.444 25.837 1.00 82.25 386 ALA A O 1
ATOM 2981 N N . TYR A 1 387 ? -30.725 11.794 26.009 1.00 82.75 387 TYR A N 1
ATOM 2982 C CA . TYR A 1 387 ? -30.510 12.411 27.312 1.00 82.75 387 TYR A CA 1
ATOM 2983 C C . TYR A 1 387 ? -30.204 13.915 27.146 1.00 82.75 387 TYR A C 1
ATOM 2985 O O . TYR A 1 387 ? -29.317 14.287 26.376 1.00 82.75 387 TYR A O 1
ATOM 2993 N N . GLU A 1 388 ? -30.923 14.775 27.872 1.00 81.81 388 GLU A N 1
ATOM 2994 C CA . GLU A 1 388 ? -30.759 16.236 27.880 1.00 81.81 388 GLU A CA 1
ATOM 2995 C C . GLU A 1 388 ? -30.327 16.749 29.273 1.00 81.81 388 GLU A C 1
ATOM 2997 O O . GLU A 1 388 ? -31.126 16.804 30.204 1.00 81.81 388 GLU A O 1
ATOM 3002 N N . ASP A 1 389 ? -29.071 17.185 29.442 1.00 76.25 389 ASP A N 1
ATOM 3003 C CA . ASP A 1 389 ? -28.499 17.530 30.766 1.00 76.25 389 ASP A CA 1
ATOM 3004 C C . ASP A 1 389 ? -29.313 18.545 31.598 1.00 76.25 389 ASP A C 1
ATOM 3006 O O . ASP A 1 389 ? -29.234 18.539 32.831 1.00 76.25 389 ASP A O 1
ATOM 3010 N N . ASN A 1 390 ? -30.081 19.410 30.931 1.00 74.50 390 ASN A N 1
ATOM 3011 C CA . ASN A 1 390 ? -30.919 20.453 31.524 1.00 74.50 390 ASN A CA 1
ATOM 3012 C C . ASN A 1 390 ? -32.350 20.006 31.876 1.00 74.50 390 ASN A C 1
ATOM 3014 O O . ASN A 1 390 ? -33.067 20.770 32.520 1.00 74.50 390 ASN A O 1
ATOM 3018 N N . LYS A 1 391 ? -32.784 18.816 31.446 1.00 71.25 391 LYS A N 1
ATOM 3019 C CA . LYS A 1 391 ? -34.134 18.279 31.699 1.00 71.25 391 LYS A CA 1
ATOM 3020 C C . LYS A 1 391 ? -34.136 16.934 32.419 1.00 71.25 391 LYS A C 1
ATOM 3022 O O . LYS A 1 391 ? -35.176 16.528 32.930 1.00 71.25 391 LYS A O 1
ATOM 3027 N N . GLU A 1 392 ? -33.010 16.234 32.427 1.00 71.50 392 GLU A N 1
ATOM 3028 C CA . GLU A 1 392 ? -32.925 14.870 32.941 1.00 71.50 392 GLU A CA 1
ATOM 3029 C C . GLU A 1 392 ? -32.650 14.812 34.449 1.00 71.50 392 GLU A C 1
ATOM 3031 O O . GLU A 1 392 ? -32.110 15.737 35.059 1.00 71.50 392 GLU A O 1
ATOM 3036 N N . ASN A 1 393 ? -33.048 13.690 35.050 1.00 69.69 393 ASN A N 1
ATOM 3037 C CA . ASN A 1 393 ? -33.077 13.490 36.495 1.00 69.69 393 ASN A CA 1
ATOM 3038 C C . ASN A 1 393 ? -31.665 13.350 37.099 1.00 69.69 393 ASN A C 1
ATOM 3040 O O . ASN A 1 393 ? -30.843 12.566 36.619 1.00 69.69 393 ASN A O 1
ATOM 3044 N N . GLU A 1 394 ? -31.428 14.033 38.222 1.00 82.44 394 GLU A N 1
ATOM 3045 C CA . GLU A 1 394 ? -30.230 13.910 39.064 1.00 82.44 394 GLU A CA 1
ATOM 3046 C C . GLU A 1 394 ? -29.921 12.451 39.449 1.00 82.44 394 GLU A C 1
ATOM 3048 O O . GLU A 1 394 ? -28.761 12.060 39.546 1.00 82.44 394 GLU A O 1
ATOM 3053 N N . ALA A 1 395 ? -30.948 11.606 39.565 1.00 81.81 395 ALA A N 1
ATOM 3054 C CA . ALA A 1 395 ? -30.794 10.176 39.821 1.00 81.81 395 ALA A CA 1
ATOM 3055 C C . ALA A 1 395 ? -29.970 9.446 38.741 1.00 81.81 395 ALA A C 1
ATOM 3057 O O . ALA A 1 395 ? -29.203 8.541 39.068 1.00 81.81 395 ALA A O 1
ATOM 3058 N N . ILE A 1 396 ? -30.083 9.837 37.463 1.00 84.94 396 ILE A N 1
ATOM 3059 C CA . ILE A 1 396 ? -29.298 9.233 36.371 1.00 84.94 396 ILE A CA 1
ATOM 3060 C C . ILE A 1 396 ? -27.835 9.654 36.495 1.00 84.94 396 ILE A C 1
ATOM 3062 O O . ILE A 1 396 ? -26.947 8.814 36.364 1.00 84.94 396 ILE A O 1
ATOM 3066 N N . LYS A 1 397 ? -27.582 10.933 36.797 1.00 85.44 397 LYS A N 1
ATOM 3067 C CA . LYS A 1 397 ? -26.227 11.459 37.014 1.00 85.44 397 LYS A CA 1
ATOM 3068 C C . LYS A 1 397 ? -25.550 10.736 38.178 1.00 85.44 397 LYS A C 1
ATOM 3070 O O . LYS A 1 397 ? -24.469 10.180 38.006 1.00 85.44 397 LYS A O 1
ATOM 3075 N N . GLN A 1 398 ? -26.236 10.637 39.317 1.00 87.44 398 GLN A N 1
ATOM 3076 C CA . GLN A 1 398 ? -25.745 9.923 40.498 1.00 87.44 398 GLN A CA 1
ATOM 3077 C C . GLN A 1 398 ? -25.502 8.436 40.227 1.00 87.44 398 GLN A C 1
ATOM 3079 O O . GLN A 1 398 ? -24.515 7.873 40.700 1.00 87.44 398 GLN A O 1
ATOM 3084 N N . LEU A 1 399 ? -26.375 7.783 39.453 1.00 87.50 399 LEU A N 1
ATOM 3085 C CA . LEU A 1 399 ? -26.178 6.385 39.092 1.00 87.50 399 LEU A CA 1
ATOM 3086 C C . LEU A 1 399 ? -24.952 6.205 38.192 1.00 87.50 399 LEU A C 1
ATOM 3088 O O . LEU A 1 399 ? -24.146 5.321 38.454 1.00 87.50 399 LEU A O 1
ATOM 3092 N N . VAL A 1 400 ? -24.773 7.041 37.170 1.00 89.12 400 VAL A N 1
ATOM 3093 C CA . VAL A 1 400 ? -23.592 6.996 36.292 1.00 89.12 400 VAL A CA 1
ATOM 3094 C C . VAL A 1 400 ? -22.304 7.189 37.101 1.00 89.12 400 VAL A C 1
ATOM 3096 O O . VAL A 1 400 ? -21.361 6.419 36.930 1.00 89.12 400 VAL A O 1
ATOM 3099 N N . GLU A 1 401 ? -22.282 8.130 38.050 1.00 89.44 401 GLU A N 1
ATOM 3100 C CA . GLU A 1 401 ? -21.143 8.298 38.964 1.00 89.44 401 GLU A CA 1
ATOM 3101 C C . GLU A 1 401 ? -20.920 7.097 39.892 1.00 89.44 401 GLU A C 1
ATOM 3103 O O . GLU A 1 401 ? -19.780 6.763 40.226 1.00 89.44 401 GLU A O 1
ATOM 3108 N N . LYS A 1 402 ? -21.998 6.428 40.320 1.00 88.00 402 LYS A N 1
ATOM 3109 C CA . LYS A 1 402 ? -21.904 5.204 41.122 1.00 88.00 402 LYS A CA 1
ATOM 3110 C C . LYS A 1 402 ? -21.304 4.053 40.310 1.00 88.00 402 LYS A C 1
ATOM 3112 O O . LYS A 1 402 ? -20.520 3.295 40.876 1.00 88.00 402 LYS A O 1
ATOM 3117 N N . LEU A 1 403 ? -21.693 3.914 39.041 1.00 88.50 403 LEU A N 1
ATOM 3118 C CA . LEU A 1 403 ? -21.353 2.770 38.189 1.00 88.50 403 LEU A CA 1
ATOM 3119 C C . LEU A 1 403 ? -19.921 2.812 37.650 1.00 88.50 403 LEU A C 1
ATOM 3121 O O . LEU A 1 403 ? -19.277 1.768 37.590 1.00 88.50 403 LEU A O 1
ATOM 3125 N N . PHE A 1 404 ? -19.420 3.987 37.268 1.00 88.88 404 PHE A N 1
ATOM 3126 C CA . PHE A 1 404 ? -18.091 4.125 36.673 1.00 88.88 404 PHE A CA 1
ATOM 3127 C C . PHE A 1 404 ? -17.171 4.837 37.654 1.00 88.88 404 PHE A C 1
ATOM 3129 O O . PHE A 1 404 ? -17.275 6.043 37.838 1.00 88.88 404 PHE A O 1
ATOM 3136 N N . LYS A 1 405 ? -16.264 4.112 38.307 1.00 81.06 405 LYS A N 1
ATOM 3137 C CA . LYS A 1 405 ? -15.286 4.684 39.245 1.00 81.06 405 LYS A CA 1
ATOM 3138 C C . LYS A 1 405 ? -13.887 4.185 38.902 1.00 81.06 405 LYS A C 1
ATOM 3140 O O . LYS A 1 405 ? -13.768 3.078 38.394 1.00 81.06 405 LYS A O 1
ATOM 3145 N N . PRO A 1 406 ? -12.825 4.939 39.217 1.00 65.31 406 PRO A N 1
ATOM 3146 C CA . PRO A 1 406 ? -11.466 4.419 39.102 1.00 65.31 406 PRO A CA 1
ATOM 3147 C C . PRO A 1 406 ? -11.279 3.172 39.993 1.00 65.31 406 PRO A C 1
ATOM 3149 O O . PRO A 1 406 ? -11.626 3.215 41.175 1.00 65.31 406 PRO A O 1
ATOM 3152 N N . GLY A 1 407 ? -10.745 2.070 39.453 1.00 55.22 407 GLY A N 1
ATOM 3153 C CA . GLY A 1 407 ? -10.359 0.866 40.214 1.00 55.22 407 GLY A CA 1
ATOM 3154 C C . GLY A 1 407 ? -10.673 -0.465 39.511 1.00 55.22 407 GLY A C 1
ATOM 3155 O O . GLY A 1 407 ? -11.541 -0.513 38.644 1.00 55.22 407 GLY A O 1
ATOM 3156 N N . GLU A 1 408 ? -9.979 -1.546 39.901 1.00 44.47 408 GLU A N 1
ATOM 3157 C CA . GLU A 1 408 ? -10.109 -2.892 39.293 1.00 44.47 408 GLU A CA 1
ATOM 3158 C C . GLU A 1 408 ? -11.507 -3.521 39.464 1.00 44.47 408 GLU A C 1
ATOM 3160 O O . GLU A 1 408 ? -11.919 -4.339 38.645 1.00 44.47 408 GLU A O 1
ATOM 3165 N N . ASP A 1 409 ? -12.271 -3.084 40.470 1.00 47.84 409 ASP A N 1
ATOM 3166 C CA . ASP A 1 409 ? -13.589 -3.643 40.808 1.00 47.84 409 ASP A CA 1
ATOM 3167 C C . ASP A 1 409 ? -14.776 -2.913 40.142 1.00 47.84 409 ASP A C 1
ATOM 3169 O O . ASP A 1 409 ? -15.929 -3.309 40.313 1.00 47.84 409 ASP A O 1
ATOM 3173 N N . ASN A 1 410 ? -14.529 -1.834 39.387 1.00 53.97 410 ASN A N 1
ATOM 3174 C CA . ASN A 1 410 ? -15.565 -0.872 38.989 1.00 53.97 410 ASN A CA 1
ATOM 3175 C C . ASN A 1 410 ? -15.776 -0.786 37.470 1.00 53.97 410 ASN A C 1
ATOM 3177 O O . ASN A 1 410 ? -15.684 0.290 36.894 1.00 53.97 410 ASN A O 1
ATOM 3181 N N . TYR A 1 411 ? -16.074 -1.913 36.814 1.00 56.25 411 TYR A N 1
ATOM 3182 C CA . TYR A 1 411 ? -16.519 -2.013 35.405 1.00 56.25 411 TYR A CA 1
ATOM 3183 C C . TYR A 1 411 ? -15.675 -1.251 34.343 1.00 56.25 411 TYR A C 1
ATOM 3185 O O . TYR A 1 411 ? -16.100 -1.129 33.189 1.00 56.25 411 TYR A O 1
ATOM 3193 N N . THR A 1 412 ? -14.465 -0.797 34.696 1.00 48.38 412 THR A N 1
ATOM 3194 C CA . THR A 1 412 ? -13.513 -0.014 33.880 1.00 48.38 412 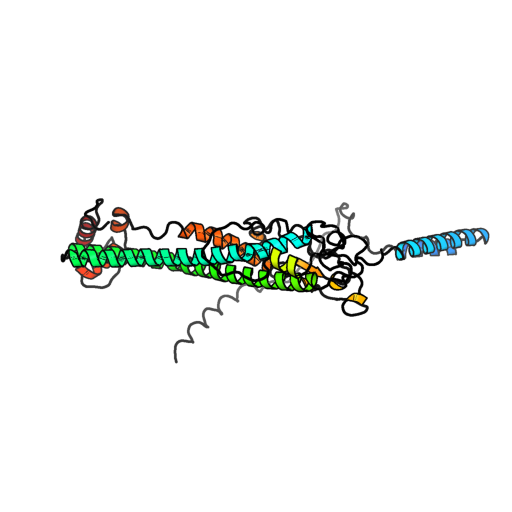THR A CA 1
ATOM 3195 C C . THR A 1 412 ? -12.262 -0.762 33.509 1.00 48.38 412 THR A C 1
ATOM 3197 O O . THR A 1 412 ? -12.109 -1.938 33.898 1.00 48.38 412 THR A O 1
#

Sequence (412 aa):
METIHAISDLFFAQITSLSFQYHRCSHTKKTIEIHLLTLIQYEKQPYLLFQIQLNQLREARSEKMRYSALHSCLWVMFLLLFHALNVDGNSKGAIQGAKWKPLCTLTADANKVYNRALKLQTLITDYTKAATKLAVEAVAAAQKMQNAEAHAAAIGLVAEIREQLKSKQPEIARCYKVAVETLAFISYTHGRIAEFLEIMGHNRGATNYGCLAKLSSPTSTTTDTAAALLSTCKIKPDDITAGSEPTAVLKMSGFDGMTHSTGLDNSILTSTGNENCVLTSATAADLNSDTGPQEDIPFANGYFLKHQTNTARTNHPINSLSKQASGLPNKGQNQQYVRLWDKYVQLEGWETSFKAGFSKTDAEALKQSTAVKTAIRNIIDNKSGAYEDNKENEAIKQLVEKLFKPGEDNYT

pLDDT: mean 76.58, std 21.59, range [22.5, 97.5]

Foldseek 3Di:
DPDPPPPVPVVPPPPPPDDDDDDDDDDDDDDDDPDPPPDDDPPPPPVVVVVVLVVVCVPDPDPVVNVVSVVVVVVVVVVVVVVVVPPPPKLQFAFFLLQLVLLLLLLVCLLLLLQLLVQLVVLLVLQVVVLVVLLVVQCVVLVVVVDPLSNLLSLLQNLVSVVVCVVCVVVSVVSNVLSVLLNVLSVVLLQLSLVLLLVFLVQADPVQQTNHDDNVGRLDSGGDHSVVSCVSSVSDDDDHHNDNDDGPAQDLFFGASQQDFQFLDPVRGRPPDRNRYLVSILQQPSPDHNNHDPDWDQGSQLSHTDDNRSDRDDNDRGNGDDPVNLVPPDDDSNNSRVSSNVSSNVSVVSCVVSVVHHDRDALVSSLVDQSSLQSSCCVVVVHHDGDDPVPDDPVSSVSSVVQRDPDPVRSD